Protein AF-A0A5C9A643-F1 (afdb_monomer)

Structure (mmCIF, N/CA/C/O backbone):
data_AF-A0A5C9A643-F1
#
_entry.id   AF-A0A5C9A643-F1
#
loop_
_atom_site.group_PDB
_atom_site.id
_atom_site.type_symbol
_atom_site.label_atom_id
_atom_site.label_alt_id
_atom_site.label_comp_id
_atom_site.label_asym_id
_atom_site.label_entity_id
_atom_site.label_seq_id
_atom_site.pdbx_PDB_ins_code
_atom_site.Cartn_x
_atom_site.Cartn_y
_atom_site.Cartn_z
_atom_site.occupancy
_atom_site.B_iso_or_equiv
_atom_site.auth_seq_id
_atom_site.auth_comp_id
_atom_site.auth_asym_id
_atom_site.auth_atom_id
_atom_site.pdbx_PDB_model_num
ATOM 1 N N . MET A 1 1 ? -52.784 -24.162 -7.752 1.00 39.25 1 MET A N 1
ATOM 2 C CA . MET A 1 1 ? -52.124 -25.215 -6.950 1.00 39.25 1 MET A CA 1
ATOM 3 C C . MET A 1 1 ? -51.637 -24.542 -5.669 1.00 39.25 1 MET A C 1
ATOM 5 O O . MET A 1 1 ? -50.737 -23.727 -5.769 1.00 39.25 1 MET A O 1
ATOM 9 N N . ALA A 1 2 ? -52.500 -24.460 -4.645 1.00 30.19 2 ALA A N 1
ATOM 10 C CA . ALA A 1 2 ? -52.505 -25.302 -3.423 1.00 30.19 2 ALA A CA 1
ATOM 11 C C . ALA A 1 2 ? -51.260 -25.007 -2.537 1.00 30.19 2 ALA A C 1
ATOM 13 O O . ALA A 1 2 ? -50.162 -25.274 -3.002 1.00 30.19 2 ALA A O 1
ATOM 14 N N . VAL A 1 3 ? -51.306 -24.281 -1.396 1.00 26.77 3 VAL A N 1
ATOM 15 C CA . VAL A 1 3 ? -52.025 -24.499 -0.097 1.00 26.77 3 VAL A CA 1
ATOM 16 C C . VAL A 1 3 ? -51.549 -25.846 0.503 1.00 26.77 3 VAL A C 1
ATOM 18 O O . VAL A 1 3 ? -51.630 -26.831 -0.217 1.00 26.77 3 VAL A O 1
ATOM 21 N N . ALA A 1 4 ? -50.994 -26.025 1.717 1.00 31.12 4 ALA A N 1
ATOM 22 C CA . ALA A 1 4 ? -51.200 -25.420 3.043 1.00 31.12 4 ALA A CA 1
ATOM 23 C C . ALA A 1 4 ? -50.194 -25.998 4.100 1.00 31.12 4 ALA A C 1
ATOM 25 O O . ALA A 1 4 ? -49.668 -27.077 3.847 1.00 31.12 4 ALA A O 1
ATOM 26 N N . THR A 1 5 ? -50.042 -25.314 5.261 1.00 31.09 5 THR A N 1
ATOM 27 C CA . THR A 1 5 ? -50.040 -25.809 6.690 1.00 31.09 5 THR A CA 1
ATOM 28 C C . THR A 1 5 ? -49.050 -26.910 7.162 1.00 31.09 5 THR A C 1
ATOM 30 O O . THR A 1 5 ? -48.669 -27.762 6.383 1.00 31.09 5 THR A O 1
ATOM 33 N N . GLU A 1 6 ? -48.568 -27.051 8.412 1.00 29.86 6 GLU A N 1
ATOM 34 C CA . GLU A 1 6 ? -48.949 -26.609 9.775 1.00 29.86 6 GLU A CA 1
ATOM 35 C C . GLU A 1 6 ? -47.812 -26.984 10.787 1.00 29.86 6 GLU A C 1
ATOM 37 O O . GLU A 1 6 ? -47.121 -27.983 10.600 1.00 29.86 6 GLU A O 1
ATOM 42 N N . GLN A 1 7 ? -47.640 -26.212 11.873 1.00 35.16 7 GLN A N 1
ATOM 43 C CA . GLN A 1 7 ? -47.184 -26.655 13.227 1.00 35.16 7 GLN A CA 1
ATOM 44 C C . GLN A 1 7 ? -48.449 -27.072 14.048 1.00 35.16 7 GLN A C 1
ATOM 46 O O . GLN A 1 7 ? -49.513 -26.774 13.502 1.00 35.16 7 GLN A O 1
ATOM 51 N N . PRO A 1 8 ? -48.478 -27.629 15.310 1.00 51.06 8 PRO A N 1
ATOM 52 C CA . PRO A 1 8 ? -47.607 -27.364 16.493 1.00 51.06 8 PRO A CA 1
ATOM 53 C C . PRO A 1 8 ? -47.545 -28.447 17.640 1.00 51.06 8 PRO A C 1
ATOM 55 O O . PRO A 1 8 ? -48.074 -29.546 17.520 1.00 51.06 8 PRO A O 1
ATOM 58 N N . GLY A 1 9 ? -46.938 -28.094 18.797 1.00 29.39 9 GLY A N 1
ATOM 59 C CA . GLY A 1 9 ? -47.110 -28.707 20.149 1.00 29.39 9 GLY A CA 1
ATOM 60 C C . GLY A 1 9 ? -45.826 -28.611 21.013 1.00 29.39 9 GLY A C 1
ATOM 61 O O . GLY A 1 9 ? -44.820 -29.184 20.618 1.00 29.39 9 GLY A O 1
ATOM 62 N N . ALA A 1 10 ? -45.661 -27.769 22.057 1.00 32.34 10 ALA A N 1
ATOM 63 C CA . ALA A 1 10 ? -46.275 -27.697 23.413 1.00 32.34 10 ALA A CA 1
ATOM 64 C C . ALA A 1 10 ? -46.129 -29.025 24.211 1.00 32.34 10 ALA A C 1
ATOM 66 O O . ALA A 1 10 ? -46.436 -30.068 23.661 1.00 32.34 10 ALA A O 1
ATOM 67 N N . ASP A 1 11 ? -45.692 -29.128 25.481 1.00 33.75 11 ASP A N 1
ATOM 68 C CA . ASP A 1 11 ? -45.950 -28.303 26.675 1.00 33.75 11 ASP A CA 1
ATOM 69 C C . ASP A 1 11 ? -45.114 -28.820 27.902 1.00 33.7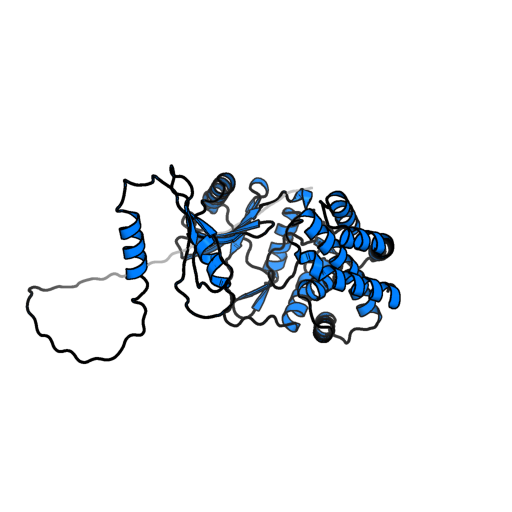5 11 ASP A C 1
ATOM 71 O O . ASP A 1 11 ? -45.037 -30.029 28.096 1.00 33.75 11 ASP A O 1
ATOM 75 N N . ARG A 1 12 ? -44.631 -27.905 28.781 1.00 34.75 12 ARG A N 1
ATOM 76 C CA . ARG A 1 12 ? -44.543 -27.979 30.284 1.00 34.75 12 ARG A CA 1
ATOM 77 C C . ARG A 1 12 ? -43.604 -28.998 31.008 1.00 34.75 12 ARG A C 1
ATOM 79 O O . ARG A 1 12 ? -43.436 -30.111 30.557 1.00 34.75 12 ARG A O 1
ATOM 86 N N . ARG A 1 13 ? -42.997 -28.762 32.201 1.00 32.00 13 ARG A N 1
ATOM 87 C CA . ARG A 1 13 ? -43.341 -27.968 33.419 1.00 32.00 13 ARG A CA 1
ATOM 88 C C . ARG A 1 13 ? -42.168 -27.930 34.456 1.00 32.00 13 ARG A C 1
ATOM 90 O O . ARG A 1 13 ? -41.552 -28.958 34.684 1.00 32.00 13 ARG A O 1
ATOM 97 N N . ARG A 1 14 ? -42.067 -26.794 35.183 1.00 33.16 14 ARG A N 1
ATOM 98 C CA . ARG A 1 14 ? -41.814 -26.557 36.647 1.00 33.16 14 ARG A CA 1
ATOM 99 C C . ARG A 1 14 ? -40.451 -26.850 37.336 1.00 33.16 14 ARG A C 1
ATOM 101 O O . ARG A 1 14 ? -39.999 -27.982 37.386 1.00 33.16 14 ARG A O 1
ATOM 108 N N . GLY A 1 15 ? -39.923 -25.803 38.003 1.00 29.09 15 GLY A N 1
ATOM 109 C CA . GLY A 1 15 ? -38.934 -25.839 39.109 1.00 29.09 15 GLY A CA 1
ATOM 110 C C . GLY A 1 15 ? -39.532 -26.262 40.470 1.00 29.09 15 GLY A C 1
ATOM 111 O O . GLY A 1 15 ? -40.663 -26.761 40.467 1.00 29.09 15 GLY A O 1
ATOM 112 N N . PRO A 1 16 ? -38.832 -26.080 41.621 1.00 45.44 16 PRO A N 1
ATOM 113 C CA . PRO A 1 16 ? -38.562 -24.743 42.203 1.00 45.44 16 PRO A CA 1
ATOM 114 C C . PRO A 1 16 ? -37.201 -24.560 42.957 1.00 45.44 16 PRO A C 1
ATOM 116 O O . PRO A 1 16 ? -36.459 -25.512 43.164 1.00 45.44 16 PRO A O 1
ATOM 119 N N . ALA A 1 17 ? -36.900 -23.313 43.367 1.00 34.22 17 ALA A N 1
ATOM 120 C CA . ALA A 1 17 ? -35.893 -22.879 44.376 1.00 34.22 17 ALA A CA 1
ATOM 121 C C . ALA A 1 17 ? -36.538 -22.846 45.802 1.00 34.22 17 ALA A C 1
ATOM 123 O O . ALA A 1 17 ? -37.698 -23.266 45.868 1.00 34.22 17 ALA A O 1
ATOM 124 N N . PRO A 1 18 ? -35.967 -22.289 46.912 1.00 52.03 18 PRO A N 1
ATOM 125 C CA . PRO A 1 18 ? -34.649 -21.661 47.196 1.00 52.03 18 PRO A CA 1
ATOM 126 C C . PRO A 1 18 ? -34.010 -22.094 48.559 1.00 52.03 18 PRO A C 1
ATOM 128 O O . PRO A 1 18 ? -34.598 -22.897 49.273 1.00 52.03 18 PRO A O 1
ATOM 131 N N . ASP A 1 19 ? -32.867 -21.514 48.975 1.00 30.58 19 ASP A N 1
ATOM 132 C CA . ASP A 1 19 ? -32.563 -21.328 50.414 1.00 30.58 19 ASP A CA 1
ATOM 133 C C . ASP A 1 19 ? -31.652 -20.109 50.694 1.00 30.58 19 ASP A C 1
ATOM 135 O O . ASP A 1 19 ? -30.851 -19.702 49.851 1.00 30.58 19 ASP A O 1
ATOM 139 N N . GLN A 1 20 ? -31.861 -19.504 51.865 1.00 31.81 20 GLN A N 1
ATOM 140 C CA . GLN A 1 20 ? -31.374 -18.217 52.373 1.00 31.81 20 GLN A CA 1
ATOM 141 C C . GLN A 1 20 ? -30.216 -18.367 53.381 1.00 31.81 20 GLN A C 1
ATOM 143 O O . GLN A 1 20 ? -29.960 -19.459 53.877 1.00 31.81 20 GLN A O 1
ATOM 148 N N . SER A 1 21 ? -29.632 -17.215 53.762 1.00 29.25 21 SER A N 1
ATOM 149 C CA . SER A 1 21 ? -28.960 -16.849 55.040 1.00 29.25 21 SER A CA 1
ATOM 150 C C . SER A 1 21 ? -27.503 -16.392 54.872 1.00 29.25 21 SER A C 1
ATOM 152 O O . SER A 1 21 ? -26.804 -16.907 54.012 1.00 29.25 21 SER A O 1
ATOM 154 N N . LEU A 1 22 ? -26.910 -15.482 55.652 1.00 30.67 22 LEU A N 1
ATOM 155 C CA . LEU A 1 22 ? -27.281 -14.344 56.514 1.00 30.67 22 LEU A CA 1
ATOM 156 C C . LEU A 1 22 ? -25.912 -13.691 56.866 1.00 30.67 22 LEU A C 1
ATOM 158 O O . LEU A 1 22 ? -24.937 -14.408 57.086 1.00 30.67 22 LEU A O 1
ATOM 162 N N . ASP A 1 23 ? -25.839 -12.358 56.907 1.00 30.61 23 ASP A N 1
ATOM 163 C CA . ASP A 1 23 ? -24.751 -11.547 57.517 1.00 30.61 23 ASP A CA 1
ATOM 164 C C . ASP A 1 23 ? -24.614 -11.844 59.042 1.00 30.61 23 ASP A C 1
ATOM 166 O O . ASP A 1 23 ? -25.569 -12.419 59.580 1.00 30.61 23 ASP A O 1
ATOM 170 N N . PRO A 1 24 ? -23.549 -11.443 59.803 1.00 40.72 24 PRO A N 1
ATOM 171 C CA . PRO A 1 24 ? -23.002 -10.068 59.819 1.00 40.72 24 PRO A CA 1
ATOM 172 C C . PRO A 1 24 ? -21.506 -9.853 60.207 1.00 40.72 24 PRO A C 1
ATOM 174 O O . PRO A 1 24 ? -20.797 -10.733 60.692 1.00 40.72 24 PRO A O 1
ATOM 177 N N . ALA A 1 25 ? -21.058 -8.595 60.070 1.00 30.59 25 ALA A N 1
ATOM 178 C CA . ALA A 1 25 ? -19.878 -7.996 60.723 1.00 30.59 25 ALA A CA 1
ATOM 179 C C . ALA A 1 25 ? -20.028 -7.889 62.266 1.00 30.59 25 ALA A C 1
ATOM 181 O O . ALA A 1 25 ? -21.132 -8.075 62.786 1.00 30.59 25 ALA A O 1
ATOM 182 N N . PRO A 1 26 ? -18.969 -7.509 63.022 1.00 36.97 26 PRO A N 1
ATOM 183 C CA . PRO A 1 26 ? -18.889 -6.095 63.427 1.00 36.97 26 PRO A CA 1
ATOM 184 C C . PRO A 1 26 ? -17.470 -5.494 63.603 1.00 36.97 26 PRO A C 1
ATOM 186 O O . PRO A 1 26 ? -16.438 -6.147 63.490 1.00 36.97 26 PRO A O 1
ATOM 189 N N . ALA A 1 27 ? -17.502 -4.183 63.861 1.00 27.17 27 ALA A N 1
ATOM 190 C CA . ALA A 1 27 ? -16.456 -3.166 63.967 1.00 27.17 27 ALA A CA 1
ATOM 191 C C . ALA A 1 27 ? -15.481 -3.284 65.164 1.00 27.17 27 ALA A C 1
ATOM 193 O O . ALA A 1 27 ? -15.718 -4.061 66.079 1.00 27.17 27 ALA A O 1
ATOM 194 N N . HIS A 1 28 ? -14.434 -2.438 65.205 1.00 27.73 28 HIS A N 1
ATOM 195 C CA . HIS A 1 28 ? -14.296 -1.325 66.177 1.00 27.73 28 HIS A CA 1
ATOM 196 C C . HIS A 1 28 ? -12.900 -0.651 66.170 1.00 27.73 28 HIS A C 1
ATOM 198 O O . HIS A 1 28 ? -11.884 -1.328 66.224 1.00 27.73 28 HIS A O 1
ATOM 204 N N . HIS A 1 29 ? -12.932 0.696 66.224 1.00 27.61 29 HIS A N 1
ATOM 205 C CA . HIS A 1 29 ? -11.987 1.655 66.850 1.00 27.61 29 HIS A CA 1
ATOM 206 C C . HIS A 1 29 ? -10.521 1.726 66.356 1.00 27.61 29 HIS A C 1
ATOM 208 O O . HIS A 1 29 ? -9.891 0.731 66.058 1.00 27.61 29 HIS A O 1
ATOM 214 N N . GLY A 1 30 ? -9.846 2.875 66.266 1.00 22.67 30 GLY A N 1
ATOM 215 C CA . GLY A 1 30 ? -10.117 4.232 66.733 1.00 22.67 30 GLY A CA 1
ATOM 216 C C . GLY A 1 30 ? -8.798 4.896 67.179 1.00 22.67 30 GLY A C 1
ATOM 217 O O . GLY A 1 30 ? -8.120 4.369 68.045 1.00 22.67 30 GLY A O 1
ATOM 218 N N . TYR A 1 31 ? -8.518 6.082 66.623 1.00 24.30 31 TYR A N 1
ATOM 219 C CA . TYR A 1 31 ? -7.792 7.223 67.216 1.00 24.30 31 TYR A CA 1
ATOM 220 C C . TYR A 1 31 ? -6.243 7.335 67.343 1.00 24.30 31 TYR A C 1
ATOM 222 O O . TYR A 1 31 ? -5.546 6.499 67.896 1.00 24.30 31 TYR A O 1
ATOM 230 N N . PHE A 1 32 ? -5.809 8.549 66.946 1.00 24.34 32 PHE A N 1
ATOM 231 C CA . PHE A 1 32 ? -4.747 9.452 67.450 1.00 24.34 32 PHE A CA 1
ATOM 232 C C . PHE A 1 32 ? -3.234 9.190 67.223 1.00 24.34 32 PHE A C 1
ATOM 234 O O . PHE A 1 32 ? -2.543 8.553 67.998 1.00 24.34 32 PHE A O 1
ATOM 241 N N . SER A 1 33 ? -2.715 9.884 66.199 1.00 23.61 33 SER A N 1
ATOM 242 C CA . SER A 1 33 ? -1.709 10.976 66.206 1.00 23.61 33 SER A CA 1
ATOM 243 C C . SER A 1 33 ? -0.399 10.957 67.035 1.00 23.61 33 SER A C 1
ATOM 245 O O . SER A 1 33 ? -0.419 10.841 68.255 1.00 23.61 33 SER A O 1
ATOM 247 N N . ARG A 1 34 ? 0.635 11.473 66.336 1.00 24.95 34 ARG A N 1
ATOM 248 C CA . ARG A 1 34 ? 1.838 12.253 66.737 1.00 24.95 34 ARG A CA 1
ATOM 249 C C . ARG A 1 34 ? 3.168 11.499 66.907 1.00 24.95 34 ARG A C 1
ATOM 251 O O . ARG A 1 34 ? 3.340 10.725 67.830 1.00 24.95 34 ARG A O 1
ATOM 258 N N . GLY A 1 35 ? 4.162 11.962 66.136 1.00 21.88 35 GLY A N 1
ATOM 259 C CA . GLY A 1 35 ? 5.432 12.416 66.723 1.00 21.88 35 GLY A CA 1
ATOM 260 C C . GLY A 1 35 ? 6.719 11.702 66.298 1.00 21.88 35 GLY A C 1
ATOM 261 O O . GLY A 1 35 ? 7.119 10.748 66.937 1.00 21.88 35 GLY A O 1
ATOM 262 N N . ALA A 1 36 ? 7.373 12.262 65.272 1.00 24.47 36 ALA A N 1
ATOM 263 C CA . ALA A 1 36 ? 8.821 12.407 65.037 1.00 24.47 36 ALA A CA 1
ATOM 264 C C . ALA A 1 36 ? 9.832 11.310 65.462 1.00 24.47 36 ALA A C 1
ATOM 266 O O . ALA A 1 36 ? 10.034 11.031 66.637 1.00 24.47 36 ALA A O 1
ATOM 267 N N . GLY A 1 37 ? 10.643 10.873 64.490 1.00 24.27 37 GLY A N 1
ATOM 268 C CA . GLY A 1 37 ? 11.929 10.208 64.722 1.00 24.27 37 GLY A CA 1
ATOM 269 C C . GLY A 1 37 ? 12.684 9.964 63.414 1.00 24.27 37 GLY A C 1
ATOM 270 O O . GLY A 1 37 ? 12.356 9.055 62.662 1.00 24.27 37 GLY A O 1
ATOM 271 N N . VAL A 1 38 ? 13.670 10.811 63.121 1.00 23.17 38 VAL A N 1
ATOM 272 C CA . VAL A 1 38 ? 14.581 10.708 61.971 1.00 23.17 38 VAL A CA 1
ATOM 273 C C . VAL A 1 38 ? 15.561 9.552 62.187 1.00 23.17 38 VAL A C 1
ATOM 275 O O . VAL A 1 38 ? 16.245 9.526 63.203 1.00 23.17 38 VAL A O 1
ATOM 278 N N . CYS A 1 39 ? 15.727 8.671 61.197 1.00 24.03 39 CYS A N 1
ATOM 279 C CA . CYS A 1 39 ? 17.013 8.019 60.949 1.00 24.03 39 CYS A CA 1
ATOM 280 C C . CYS A 1 39 ? 17.176 7.748 59.449 1.00 24.03 39 CYS A C 1
ATOM 282 O O . CYS A 1 39 ? 16.347 7.096 58.817 1.00 24.03 39 CYS A O 1
ATOM 284 N N . ALA A 1 40 ? 18.227 8.326 58.876 1.00 22.45 40 ALA A N 1
ATOM 285 C CA . ALA A 1 40 ? 18.578 8.247 57.470 1.00 22.45 40 ALA A CA 1
ATOM 286 C C . ALA A 1 40 ? 19.675 7.199 57.266 1.00 22.45 40 ALA A C 1
ATOM 288 O O . ALA A 1 40 ? 20.739 7.338 57.861 1.00 22.45 40 ALA A O 1
ATOM 289 N N . GLN A 1 41 ? 19.476 6.249 56.349 1.00 24.80 41 GLN A N 1
ATOM 290 C CA . GLN A 1 41 ? 20.565 5.618 55.593 1.00 24.80 41 GLN A CA 1
ATOM 291 C C . GLN A 1 41 ? 20.154 5.429 54.120 1.00 24.80 41 GLN A C 1
ATOM 293 O O . GLN A 1 41 ? 19.020 5.079 53.807 1.00 24.80 41 GLN A O 1
ATOM 298 N N . ARG A 1 42 ? 21.092 5.796 53.235 1.00 23.83 42 ARG A N 1
ATOM 299 C CA . ARG A 1 42 ? 21.005 6.005 51.774 1.00 23.83 42 ARG A CA 1
ATOM 300 C C . ARG A 1 42 ? 21.310 4.710 51.004 1.00 23.83 42 ARG A C 1
ATOM 302 O O . ARG A 1 42 ? 22.146 3.945 51.467 1.00 23.83 42 ARG A O 1
ATOM 309 N N . LEU A 1 43 ? 20.720 4.478 49.821 1.00 23.25 43 LEU A N 1
ATOM 310 C CA . LEU A 1 43 ? 21.281 4.697 48.456 1.00 23.25 43 LEU A CA 1
ATOM 311 C C . LEU A 1 43 ? 20.298 4.084 47.407 1.00 23.25 43 LEU A C 1
ATOM 313 O O . LEU A 1 43 ? 19.569 3.172 47.780 1.00 23.25 43 LEU A O 1
ATOM 317 N N . PRO A 1 44 ? 20.349 4.396 46.090 1.00 25.61 44 PRO A N 1
ATOM 318 C CA . PRO A 1 44 ? 20.124 5.672 45.393 1.00 25.61 44 PRO A CA 1
ATOM 319 C C . PRO A 1 44 ? 18.950 5.605 44.360 1.00 25.61 44 PRO A C 1
ATOM 321 O O . PRO A 1 44 ? 18.777 4.582 43.701 1.00 25.61 44 PRO A O 1
ATOM 324 N N . PRO A 1 45 ? 18.187 6.688 44.091 1.00 30.30 45 PRO A N 1
ATOM 325 C CA . PRO A 1 45 ? 17.308 6.753 42.919 1.00 30.30 45 PRO A CA 1
ATOM 326 C C . PRO A 1 45 ? 17.985 7.468 41.733 1.00 30.30 45 PRO A C 1
ATOM 328 O O . PRO A 1 45 ? 18.531 8.566 41.873 1.00 30.30 45 PRO A O 1
ATOM 331 N N . GLY A 1 46 ? 17.929 6.849 40.548 1.00 31.02 46 GLY A N 1
ATOM 332 C CA . GLY A 1 46 ? 18.331 7.446 39.267 1.00 31.02 46 GLY A CA 1
ATOM 333 C C . GLY A 1 46 ? 17.458 8.655 38.871 1.00 31.02 46 GLY A C 1
ATOM 334 O O . GLY A 1 46 ? 16.354 8.833 39.393 1.00 31.02 46 GLY A O 1
ATOM 335 N N . PRO A 1 47 ? 17.934 9.557 37.992 1.00 33.59 47 PRO A N 1
ATOM 336 C CA . PRO A 1 47 ? 17.452 10.933 37.980 1.00 33.59 47 PRO A CA 1
ATOM 337 C C . PRO A 1 47 ? 16.198 11.132 37.111 1.00 33.59 47 PRO A C 1
ATOM 339 O O . PRO A 1 47 ? 16.299 11.439 35.929 1.00 33.59 47 PRO A O 1
ATOM 342 N N . LEU A 1 48 ? 15.012 11.091 37.727 1.00 32.41 48 LEU A N 1
ATOM 343 C CA . LEU A 1 48 ? 13.756 11.619 37.152 1.00 32.41 48 LEU A CA 1
ATOM 344 C C . LEU A 1 48 ? 13.377 13.028 37.661 1.00 32.41 48 LEU A C 1
ATOM 346 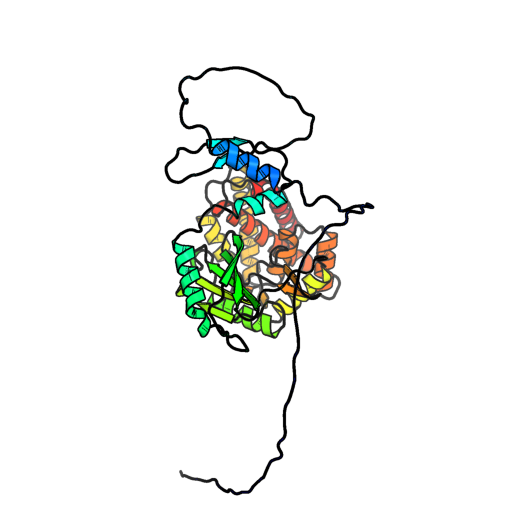O O . LEU A 1 48 ? 12.329 13.564 37.311 1.00 32.41 48 LEU A O 1
ATOM 350 N N . HIS A 1 49 ? 14.242 13.695 38.433 1.00 30.45 49 HIS A N 1
ATOM 351 C CA . HIS A 1 49 ? 13.889 14.953 39.115 1.00 30.45 49 HIS A CA 1
ATOM 352 C C . HIS A 1 49 ? 14.453 16.261 38.526 1.00 30.45 49 HIS A C 1
ATOM 354 O O . HIS A 1 49 ? 14.213 17.326 39.092 1.00 30.45 49 HIS A O 1
ATOM 360 N N . ARG A 1 50 ? 15.131 16.256 37.366 1.00 30.97 50 ARG A N 1
ATOM 361 C CA . ARG A 1 50 ? 15.641 17.510 36.755 1.00 30.97 50 ARG A CA 1
ATOM 362 C C . ARG A 1 50 ? 14.686 18.219 35.779 1.00 30.97 50 ARG A C 1
ATOM 364 O O . ARG A 1 50 ? 14.912 19.389 35.487 1.00 30.97 50 ARG A O 1
ATOM 371 N N . CYS A 1 51 ? 13.587 17.600 35.336 1.00 31.72 51 CYS A N 1
ATOM 372 C CA . CYS A 1 51 ? 12.710 18.204 34.314 1.00 31.72 51 CYS A CA 1
ATOM 373 C C . CYS A 1 51 ? 11.559 19.079 34.844 1.00 31.72 51 CYS A C 1
ATOM 375 O O . CYS A 1 51 ? 11.053 19.909 34.094 1.00 31.72 51 CYS A O 1
ATOM 377 N N . ARG A 1 52 ? 11.167 18.990 36.124 1.00 28.86 52 ARG A N 1
ATOM 378 C CA . ARG A 1 52 ? 10.099 19.860 36.671 1.00 28.86 52 ARG A CA 1
ATOM 379 C C . ARG A 1 52 ? 10.584 21.252 37.100 1.00 28.86 52 ARG A C 1
ATOM 381 O O . ARG A 1 52 ? 9.835 22.216 36.978 1.00 28.86 52 ARG A O 1
ATOM 388 N N . HIS A 1 53 ? 11.842 21.393 37.524 1.00 28.20 53 HIS A N 1
ATOM 389 C CA . HIS A 1 53 ? 12.374 22.691 37.969 1.00 28.20 53 HIS A CA 1
ATOM 390 C C . HIS A 1 53 ? 12.838 23.611 36.827 1.00 28.20 53 HIS A C 1
ATOM 392 O O . HIS A 1 53 ? 12.816 24.829 36.996 1.00 28.20 53 HIS A O 1
ATOM 398 N N . ALA A 1 54 ? 13.204 23.066 35.660 1.00 29.83 54 ALA A N 1
ATOM 399 C CA . ALA A 1 54 ? 13.627 23.870 34.509 1.00 29.83 54 ALA A CA 1
ATOM 400 C C . ALA A 1 54 ? 12.441 24.562 33.809 1.00 29.83 54 ALA A C 1
ATOM 402 O O . ALA A 1 54 ? 12.521 25.749 33.502 1.00 29.83 54 ALA A O 1
ATOM 403 N N . LEU A 1 55 ? 11.312 23.859 33.638 1.00 28.88 55 LEU A N 1
ATOM 404 C CA . LEU A 1 55 ? 10.116 24.408 32.986 1.00 28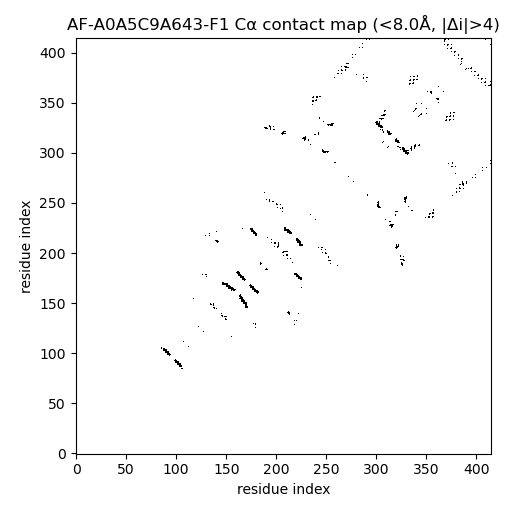.88 55 LEU A CA 1
ATOM 405 C C . LEU A 1 55 ? 9.411 25.460 33.861 1.00 28.88 55 LEU A C 1
ATOM 407 O O . LEU A 1 55 ? 8.971 26.493 33.365 1.00 28.88 55 LEU A O 1
ATOM 411 N N . SER A 1 56 ? 9.371 25.236 35.181 1.00 29.34 56 SER A N 1
ATOM 412 C CA . SER A 1 56 ? 8.805 26.190 36.144 1.00 29.34 56 SER A CA 1
ATOM 413 C C . SER A 1 56 ? 9.618 27.489 36.221 1.00 29.34 56 SER A C 1
ATOM 415 O O . SER A 1 56 ? 9.026 28.565 36.250 1.00 29.34 56 SER A O 1
ATOM 417 N N . ARG A 1 57 ? 10.960 27.427 36.165 1.00 30.42 57 ARG A N 1
ATOM 418 C CA . ARG A 1 57 ? 11.806 28.635 36.112 1.00 30.42 57 ARG A CA 1
ATOM 419 C C . ARG A 1 57 ? 11.694 29.378 34.778 1.00 30.42 57 ARG A C 1
ATOM 421 O O . ARG A 1 57 ? 11.657 30.603 34.797 1.00 30.42 57 ARG A O 1
ATOM 428 N N . LEU A 1 58 ? 11.569 28.667 33.653 1.00 32.47 58 LEU A N 1
ATOM 429 C CA . LEU A 1 58 ? 11.371 29.271 32.328 1.00 32.47 58 LEU A CA 1
ATOM 430 C C . LEU A 1 58 ? 10.043 30.048 32.251 1.00 32.47 58 LEU A C 1
ATOM 432 O O . LEU A 1 58 ? 10.019 31.197 31.819 1.00 32.47 58 LEU A O 1
ATOM 436 N N . LEU A 1 59 ? 8.950 29.455 32.743 1.00 31.91 59 LEU A N 1
ATOM 437 C CA . LEU A 1 59 ? 7.631 30.098 32.779 1.00 31.91 59 LEU A CA 1
ATOM 438 C C . LEU A 1 59 ? 7.561 31.244 33.803 1.00 31.91 59 LEU A C 1
ATOM 440 O O . LEU A 1 59 ? 6.877 32.235 33.556 1.00 31.91 59 LEU A O 1
ATOM 444 N N . HIS A 1 60 ? 8.291 31.148 34.921 1.00 33.25 60 HIS A N 1
ATOM 445 C CA . HIS A 1 60 ? 8.348 32.210 35.931 1.00 33.25 60 HIS A CA 1
ATOM 446 C C . HIS A 1 60 ? 9.160 33.432 35.468 1.00 33.25 60 HIS A C 1
ATOM 448 O O . HIS A 1 60 ? 8.820 34.556 35.832 1.00 33.25 60 HIS A O 1
ATOM 454 N N . HIS A 1 61 ? 10.185 33.237 34.629 1.00 32.38 61 HIS A N 1
ATOM 455 C CA . HIS A 1 61 ? 10.992 34.332 34.078 1.00 32.38 61 HIS A CA 1
ATOM 456 C C . HIS A 1 61 ? 10.292 35.046 32.906 1.00 32.38 61 HIS A C 1
ATOM 458 O O . HIS A 1 61 ? 10.328 36.267 32.825 1.00 32.38 61 HIS A O 1
ATOM 464 N N . LEU A 1 62 ? 9.547 34.311 32.069 1.00 35.75 62 LEU A N 1
ATOM 465 C CA . LEU A 1 62 ? 8.727 34.871 30.978 1.00 35.75 62 LEU A CA 1
ATOM 466 C C . LEU A 1 62 ? 7.456 35.606 31.457 1.00 35.75 62 LEU A C 1
ATOM 468 O O . LEU A 1 62 ? 6.757 36.219 30.653 1.00 35.75 62 LEU A O 1
ATOM 472 N N . GLY A 1 63 ? 7.125 35.514 32.749 1.00 32.28 63 GLY A N 1
ATOM 473 C CA . GLY A 1 63 ? 5.967 36.167 33.366 1.00 32.28 63 GLY A CA 1
ATOM 474 C C . GLY A 1 63 ? 6.282 37.447 34.147 1.00 32.28 63 GLY A C 1
ATOM 475 O O . GLY A 1 63 ? 5.365 38.020 34.728 1.00 32.28 63 GLY A O 1
ATOM 476 N N . ARG A 1 64 ? 7.546 37.892 34.208 1.00 31.31 64 ARG A N 1
ATOM 477 C CA . ARG A 1 64 ? 7.961 39.071 34.988 1.00 31.31 64 ARG A CA 1
ATOM 478 C C . ARG A 1 64 ? 8.878 40.006 34.196 1.00 31.31 64 ARG A C 1
ATOM 480 O O . ARG A 1 64 ? 10.056 40.097 34.508 1.00 31.31 64 ARG A O 1
ATOM 487 N N . HIS A 1 65 ? 8.334 40.679 33.187 1.00 30.20 65 HIS A N 1
ATOM 488 C CA . HIS A 1 65 ? 8.747 42.036 32.797 1.00 30.20 65 HIS A CA 1
ATOM 489 C C . HIS A 1 65 ? 7.805 42.553 31.697 1.00 30.20 65 HIS A C 1
ATOM 491 O O . HIS A 1 65 ? 8.006 42.246 30.522 1.00 30.20 65 HIS A O 1
ATOM 497 N N . PRO A 1 66 ? 6.731 43.280 32.039 1.00 32.59 66 PRO A N 1
ATOM 498 C CA . PRO A 1 66 ? 6.262 44.342 31.169 1.00 32.59 66 PRO A CA 1
ATOM 499 C C . PRO A 1 66 ? 7.238 45.521 31.318 1.00 32.59 66 PRO A C 1
ATOM 501 O O . PRO A 1 66 ? 7.870 45.672 32.359 1.00 32.59 66 PRO A O 1
ATOM 504 N N . ASP A 1 67 ? 7.356 46.335 30.282 1.00 31.61 67 ASP A N 1
ATOM 505 C CA . ASP A 1 67 ? 8.154 47.564 30.221 1.00 31.61 67 ASP A CA 1
ATOM 506 C C . ASP A 1 67 ? 9.626 47.382 29.805 1.00 31.61 67 ASP A C 1
ATOM 508 O O . ASP A 1 67 ? 10.413 46.672 30.431 1.00 31.61 67 ASP A O 1
ATOM 512 N N . HIS A 1 68 ? 9.954 48.102 28.724 1.00 28.38 68 HIS A N 1
ATOM 513 C CA . HIS A 1 68 ? 11.214 48.202 27.973 1.00 28.38 68 HIS A CA 1
ATOM 514 C C . HIS A 1 68 ? 11.400 47.251 26.782 1.00 28.38 68 HIS A C 1
ATOM 516 O O . HIS A 1 68 ? 12.243 46.359 26.776 1.00 28.38 68 HIS A O 1
ATOM 522 N N . LEU A 1 69 ? 10.684 47.555 25.696 1.00 29.91 69 LEU A N 1
ATOM 523 C CA . LEU A 1 69 ? 11.219 47.390 24.345 1.00 29.91 69 LEU A CA 1
ATOM 524 C C . LEU A 1 69 ? 11.257 48.766 23.685 1.00 29.91 69 LEU A C 1
ATOM 526 O O . LEU A 1 69 ? 10.267 49.208 23.113 1.00 29.91 69 LEU A O 1
ATOM 530 N N . ASP A 1 70 ? 12.403 49.429 23.794 1.00 25.83 70 ASP A N 1
ATOM 531 C CA . ASP A 1 70 ? 12.748 50.552 22.933 1.00 25.83 70 ASP A CA 1
ATOM 532 C C . ASP A 1 70 ? 14.258 50.526 22.660 1.00 25.83 70 ASP A C 1
ATOM 534 O O . ASP A 1 70 ? 15.051 50.283 23.571 1.00 25.83 70 ASP A O 1
ATOM 538 N N . GLY A 1 71 ? 14.644 50.758 21.405 1.00 25.50 71 GLY A N 1
ATOM 539 C CA . GLY A 1 71 ? 16.035 50.982 20.989 1.00 25.50 71 GLY A CA 1
ATOM 540 C C . GLY A 1 71 ? 16.839 49.744 20.561 1.00 25.50 71 GLY A C 1
ATOM 541 O O . GLY A 1 71 ? 17.140 48.850 21.346 1.00 25.50 71 GLY A O 1
ATOM 542 N N . GLY A 1 72 ? 17.244 49.723 19.288 1.00 25.94 72 GLY A N 1
ATOM 543 C CA . GLY A 1 72 ? 18.190 48.752 18.736 1.00 25.94 72 GLY A CA 1
ATOM 544 C C . GLY A 1 72 ? 19.666 49.088 18.990 1.00 25.94 72 GLY A C 1
ATOM 545 O O . GLY A 1 72 ? 20.006 50.237 19.235 1.00 25.94 72 GLY A O 1
ATOM 546 N N . ALA A 1 73 ? 20.531 48.074 18.881 1.00 23.75 73 ALA A N 1
ATOM 547 C CA . ALA A 1 73 ? 21.971 48.118 18.548 1.00 23.75 73 ALA A CA 1
ATOM 548 C C . ALA A 1 73 ? 22.507 46.669 18.636 1.00 23.75 73 ALA A C 1
ATOM 550 O O . ALA A 1 73 ? 22.320 45.995 19.641 1.00 23.75 73 ALA A O 1
ATOM 551 N N . GLN A 1 74 ? 22.886 46.031 17.526 1.00 23.53 74 GLN A N 1
ATOM 552 C CA . GLN A 1 74 ? 24.264 45.883 17.026 1.00 23.53 74 GLN A CA 1
ATOM 553 C C . GLN A 1 74 ? 25.299 45.282 18.009 1.00 23.53 74 GLN A C 1
ATOM 555 O O . GLN A 1 74 ? 25.759 45.952 18.920 1.00 23.53 74 GLN A O 1
ATOM 560 N N . GLY A 1 75 ? 25.771 44.065 17.681 1.00 22.33 75 GLY A N 1
ATOM 561 C CA . GLY A 1 75 ? 27.198 43.697 17.748 1.00 22.33 75 GLY A CA 1
ATOM 562 C C . GLY A 1 75 ? 27.716 42.873 18.941 1.00 22.33 75 GLY A C 1
ATOM 563 O O . GLY A 1 75 ? 27.955 43.435 19.993 1.00 22.33 75 GLY A O 1
ATOM 564 N N . ALA A 1 76 ? 28.035 41.590 18.669 1.00 23.67 76 ALA A N 1
ATOM 565 C CA . ALA A 1 76 ? 29.061 40.714 19.292 1.00 23.67 76 ALA A CA 1
ATOM 566 C C . ALA A 1 76 ? 29.030 40.475 20.831 1.00 23.67 76 ALA A C 1
ATOM 568 O O . ALA A 1 76 ? 28.804 41.366 21.621 1.00 23.67 76 ALA A O 1
ATOM 569 N N . GLY A 1 77 ? 29.315 39.299 21.392 1.00 21.06 77 GLY A N 1
ATOM 570 C CA . GLY A 1 77 ? 29.856 38.055 20.871 1.00 21.06 77 GLY A CA 1
ATOM 571 C C . GLY A 1 77 ? 30.032 37.024 22.004 1.00 21.06 77 GLY A C 1
ATOM 572 O O . GLY A 1 77 ? 30.111 37.373 23.175 1.00 21.06 77 GLY A O 1
ATOM 573 N N . LYS A 1 78 ? 30.103 35.755 21.584 1.00 23.14 78 LYS A N 1
ATOM 574 C CA . LYS A 1 78 ? 30.670 34.563 22.242 1.00 23.14 78 LYS A CA 1
ATOM 575 C C . LYS A 1 78 ? 30.217 34.163 23.655 1.00 23.14 78 LYS A C 1
ATOM 577 O O . LYS A 1 78 ? 30.687 34.675 24.660 1.00 23.14 78 LYS A O 1
ATOM 582 N N . LEU A 1 79 ? 29.534 33.018 23.687 1.00 22.28 79 LEU A N 1
ATOM 583 C CA . LEU A 1 79 ? 29.907 31.912 24.570 1.00 22.28 79 LEU A CA 1
ATOM 584 C C . LEU A 1 79 ? 29.991 30.640 23.716 1.00 22.28 79 LEU A C 1
ATOM 586 O O . LEU A 1 79 ? 28.979 30.113 23.256 1.00 22.28 79 LEU A O 1
ATOM 590 N N . ASP A 1 80 ? 31.228 30.220 23.448 1.00 21.81 80 ASP A N 1
ATOM 591 C CA . ASP A 1 80 ? 31.579 28.973 22.770 1.00 21.81 80 ASP A CA 1
ATOM 592 C C . ASP A 1 80 ? 31.417 27.791 23.738 1.00 21.81 80 ASP A C 1
ATOM 594 O O . ASP A 1 80 ? 31.995 27.785 24.824 1.00 21.81 80 ASP A O 1
ATOM 598 N N . LEU A 1 81 ? 30.677 26.761 23.318 1.00 22.95 81 LEU A N 1
ATOM 599 C CA . LEU A 1 81 ? 30.725 25.415 23.895 1.00 22.95 81 LEU A CA 1
ATOM 600 C C . LEU A 1 81 ? 30.561 24.384 22.766 1.00 22.95 81 LEU A C 1
ATOM 602 O O . LEU A 1 81 ? 29.461 24.001 22.385 1.00 22.95 81 LEU A O 1
ATOM 606 N N . LEU A 1 82 ? 31.723 24.028 22.214 1.00 21.80 82 LEU A N 1
ATOM 607 C CA . LEU A 1 82 ? 32.139 22.760 21.605 1.00 21.80 82 LEU A CA 1
ATOM 608 C C . LEU A 1 82 ? 31.148 21.995 20.696 1.00 21.80 82 LEU A C 1
ATOM 610 O O . LEU A 1 82 ? 30.206 21.347 21.139 1.00 21.80 82 LEU A O 1
ATOM 614 N N . ALA A 1 83 ? 31.502 22.033 19.407 1.00 20.95 83 ALA A N 1
ATOM 615 C CA . ALA A 1 83 ? 31.466 20.995 18.370 1.00 20.95 83 ALA A CA 1
ATOM 616 C C . ALA A 1 83 ? 30.336 19.944 18.346 1.00 20.95 83 ALA A C 1
ATOM 618 O O . ALA A 1 83 ? 30.198 19.077 19.205 1.00 20.95 83 ALA A O 1
ATOM 619 N N . GLY A 1 84 ? 29.641 19.939 17.207 1.00 23.75 84 GLY A N 1
ATOM 620 C CA . GLY A 1 84 ? 28.800 18.854 16.714 1.00 23.75 84 GLY A CA 1
ATOM 621 C C . GLY A 1 84 ? 27.638 19.451 15.936 1.00 23.75 84 GLY A C 1
ATOM 622 O O . GLY A 1 84 ? 26.758 20.041 16.552 1.00 23.75 84 GLY A O 1
ATOM 623 N N . HIS A 1 85 ? 27.662 19.367 14.603 1.00 27.89 85 HIS A N 1
ATOM 624 C CA . HIS A 1 85 ? 26.669 19.961 13.698 1.00 27.89 85 HIS A CA 1
ATOM 625 C C . HIS A 1 85 ? 25.225 19.794 14.209 1.00 27.89 85 HIS A C 1
ATOM 627 O O . HIS A 1 85 ? 24.642 18.715 14.155 1.00 27.89 85 HIS A O 1
ATOM 633 N N . ARG A 1 86 ? 24.640 20.891 14.698 1.00 32.19 86 ARG A N 1
ATOM 634 C CA . ARG A 1 86 ? 23.256 20.988 15.175 1.00 32.19 86 ARG A CA 1
ATOM 635 C C . ARG A 1 86 ? 22.572 22.073 14.354 1.00 32.19 86 ARG A C 1
ATOM 637 O O . ARG A 1 86 ? 22.999 23.226 14.379 1.00 32.19 86 ARG A O 1
ATOM 644 N N . ARG A 1 87 ? 21.542 21.700 13.588 1.00 34.06 87 ARG A N 1
ATOM 645 C CA . ARG A 1 87 ? 20.724 22.657 12.827 1.00 34.06 87 ARG A CA 1
ATOM 646 C C . ARG A 1 87 ? 20.077 23.642 13.809 1.00 34.06 87 ARG A C 1
ATOM 648 O O . ARG A 1 87 ? 19.475 23.219 14.793 1.00 34.06 87 ARG A O 1
ATOM 655 N N . ARG A 1 88 ? 20.212 24.947 13.549 1.00 32.81 88 ARG A N 1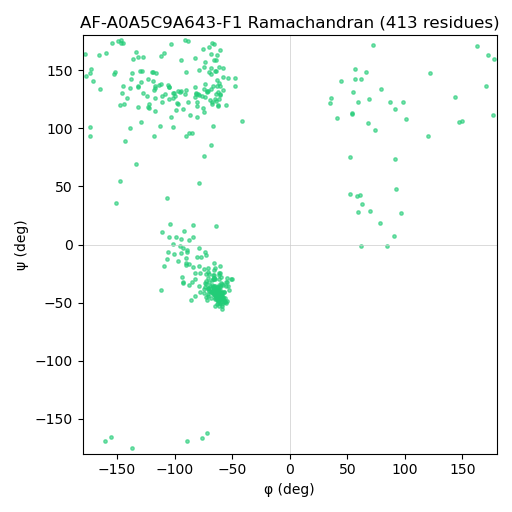
ATOM 656 C CA . ARG A 1 88 ? 19.431 25.986 14.234 1.00 32.81 88 ARG A CA 1
ATOM 657 C C . ARG A 1 88 ? 17.975 25.842 13.803 1.00 32.81 88 ARG A C 1
ATOM 659 O O . ARG A 1 88 ? 17.694 25.922 12.612 1.00 32.81 88 ARG A O 1
ATOM 666 N N . LEU A 1 89 ? 17.072 25.651 14.758 1.00 35.78 89 LEU A N 1
ATOM 667 C CA . LEU A 1 89 ? 15.636 25.765 14.532 1.00 35.78 89 LEU A CA 1
ATOM 668 C C . LEU A 1 89 ? 15.125 27.001 15.262 1.00 35.78 89 LEU A C 1
ATOM 670 O O . LEU A 1 89 ? 15.388 27.216 16.446 1.00 35.78 89 LEU A O 1
ATOM 674 N N . HIS A 1 90 ? 14.420 27.814 14.496 1.00 38.09 90 HIS A N 1
ATOM 675 C CA . HIS A 1 90 ? 13.751 29.026 14.912 1.00 38.09 90 HIS A CA 1
ATOM 676 C C . HIS A 1 90 ? 12.263 28.683 15.022 1.00 38.09 90 HIS A C 1
ATOM 678 O O . HIS A 1 90 ? 11.631 28.407 14.007 1.00 38.09 90 HIS A O 1
ATOM 684 N N . LEU A 1 91 ? 11.722 28.625 16.241 1.00 34.09 91 LEU A N 1
ATOM 685 C CA . LEU A 1 91 ? 10.313 28.286 16.466 1.00 34.09 91 LEU A CA 1
ATOM 686 C C . LEU A 1 91 ? 9.508 29.562 16.748 1.00 34.09 91 LEU A C 1
ATOM 688 O O . LEU A 1 91 ? 9.886 30.311 17.656 1.00 34.09 91 LEU A O 1
ATOM 692 N N . PRO A 1 92 ? 8.415 29.821 16.008 1.00 35.84 92 PRO A N 1
ATOM 693 C CA . PRO A 1 92 ? 7.481 30.877 16.355 1.00 35.84 92 PRO A CA 1
ATOM 694 C C . PRO A 1 92 ? 6.628 30.414 17.538 1.00 35.84 92 PRO A C 1
ATOM 696 O O . PRO A 1 92 ? 5.888 29.437 17.447 1.00 35.84 92 PRO A O 1
ATOM 699 N N . LEU A 1 93 ? 6.727 31.113 18.665 1.00 37.03 93 LEU A N 1
ATOM 700 C CA . LEU A 1 93 ? 5.818 30.913 19.790 1.00 37.03 93 LEU A CA 1
ATOM 701 C C . LEU A 1 93 ? 4.662 31.899 19.653 1.00 37.03 93 LEU A C 1
ATOM 703 O O . LEU A 1 93 ? 4.872 33.111 19.699 1.00 37.03 93 LEU A O 1
ATOM 707 N N . TYR A 1 94 ? 3.446 31.381 19.479 1.00 34.69 94 TYR A N 1
ATOM 708 C CA . TYR A 1 94 ? 2.251 32.210 19.377 1.00 34.69 94 TYR A CA 1
ATOM 709 C C . TYR A 1 94 ? 1.534 32.274 20.728 1.00 34.69 94 TYR A C 1
ATOM 711 O O . TYR A 1 94 ? 1.123 31.252 21.280 1.00 34.69 94 TYR A O 1
ATOM 719 N N . ARG A 1 95 ? 1.363 33.486 21.261 1.00 34.28 95 ARG A N 1
ATOM 720 C CA . ARG A 1 95 ? 0.367 33.782 22.298 1.00 34.28 95 ARG A CA 1
ATOM 721 C C . ARG A 1 95 ? -0.777 34.552 21.637 1.00 34.28 95 ARG A C 1
ATOM 723 O O . ARG A 1 95 ? -0.488 35.455 20.853 1.00 34.28 95 ARG A O 1
ATOM 730 N N . PRO A 1 96 ? -2.050 34.250 21.945 1.00 31.28 96 PRO A N 1
ATOM 731 C CA . PRO A 1 96 ? -3.164 35.033 21.423 1.00 31.28 96 PRO A CA 1
ATOM 732 C C . PRO A 1 96 ? -2.972 36.517 21.775 1.00 31.28 96 PRO A C 1
ATOM 734 O O . PRO A 1 96 ? -2.858 36.855 22.952 1.00 31.28 96 PRO A O 1
ATOM 737 N N . GLY A 1 97 ? -2.895 37.380 20.758 1.00 40.75 97 GLY A N 1
ATOM 738 C CA . GLY A 1 97 ? -2.782 38.835 20.916 1.00 40.75 97 GLY A CA 1
ATOM 739 C C . GLY A 1 97 ? -1.367 39.429 20.989 1.00 40.75 97 GLY A C 1
ATOM 740 O O . GLY A 1 97 ? -1.261 40.626 21.233 1.00 40.75 97 GLY A O 1
ATOM 741 N N . ALA A 1 98 ? -0.289 38.664 20.767 1.00 36.66 98 ALA A N 1
ATOM 742 C CA . ALA A 1 98 ? 1.077 39.208 20.739 1.00 36.66 98 ALA A CA 1
ATOM 743 C C . ALA A 1 98 ? 1.879 38.779 19.496 1.00 36.66 98 ALA A C 1
ATOM 745 O O . ALA A 1 98 ? 1.676 37.694 18.950 1.00 36.66 98 ALA A O 1
ATOM 746 N N . VAL A 1 99 ? 2.799 39.651 19.064 1.00 32.91 99 VAL A N 1
ATOM 747 C CA . VAL A 1 99 ? 3.691 39.464 17.903 1.00 32.91 99 VAL A CA 1
ATOM 748 C C . VAL A 1 99 ? 4.600 38.241 18.123 1.00 32.91 99 VAL A C 1
ATOM 750 O O . VAL A 1 99 ? 5.094 38.057 19.239 1.00 32.91 99 VAL A O 1
ATOM 753 N N . PRO A 1 100 ? 4.842 37.397 17.099 1.00 37.31 100 PRO A N 1
ATOM 754 C CA . PRO A 1 100 ? 5.653 36.194 17.252 1.00 37.31 100 PRO A CA 1
ATOM 755 C C . PRO A 1 100 ? 7.084 36.518 17.695 1.00 37.31 100 PRO A C 1
ATOM 757 O O . PRO A 1 100 ? 7.781 37.309 17.061 1.00 37.31 100 PRO A O 1
ATOM 760 N N . VAL A 1 101 ? 7.539 35.857 18.762 1.00 32.94 101 VAL A N 1
ATOM 761 C CA . VAL A 1 101 ? 8.938 35.902 19.210 1.00 32.94 101 VAL A CA 1
ATOM 762 C C . VAL A 1 101 ? 9.643 34.627 18.754 1.00 32.94 101 VAL A C 1
ATOM 764 O O . VAL A 1 101 ? 9.155 33.516 18.969 1.00 32.94 101 VAL A O 1
ATOM 767 N N . LEU A 1 102 ? 10.804 34.798 18.124 1.00 34.78 102 LEU A N 1
ATOM 768 C CA . LEU A 1 102 ? 11.685 33.722 17.676 1.00 34.78 102 LEU A CA 1
ATOM 769 C C . LEU A 1 102 ? 12.629 33.314 18.811 1.00 34.78 102 LEU A C 1
ATOM 771 O O . LEU A 1 102 ? 13.535 34.066 19.163 1.00 34.78 102 LEU A O 1
ATOM 775 N N . ALA A 1 103 ? 12.459 32.109 19.355 1.00 36.59 103 ALA A N 1
ATOM 776 C CA . ALA A 1 103 ? 13.398 31.536 20.322 1.00 36.59 103 ALA A CA 1
ATOM 777 C C . ALA A 1 103 ? 14.255 30.441 19.666 1.00 36.59 103 ALA A C 1
ATOM 779 O O . ALA A 1 103 ? 13.745 29.597 18.926 1.00 36.59 103 ALA A O 1
ATOM 780 N N . ALA A 1 104 ? 15.565 30.449 19.936 1.00 34.34 104 ALA A N 1
ATOM 781 C CA . ALA A 1 104 ? 16.482 29.405 19.484 1.00 34.34 104 ALA A CA 1
ATOM 782 C C . ALA A 1 104 ? 16.544 28.273 20.519 1.00 34.34 104 ALA A C 1
ATOM 784 O O . ALA A 1 104 ? 16.895 28.503 21.677 1.00 34.34 104 ALA A O 1
ATOM 785 N N . VAL A 1 105 ? 16.230 27.046 20.097 1.00 35.47 105 VAL A N 1
ATOM 786 C CA . VAL A 1 105 ? 16.296 25.846 20.946 1.00 35.47 105 VAL A CA 1
ATOM 787 C C . VAL A 1 105 ? 17.470 24.977 20.498 1.00 35.47 105 VAL A C 1
ATOM 789 O O . VAL A 1 105 ? 17.603 24.668 19.316 1.00 35.47 105 VAL A O 1
ATOM 792 N N . TYR A 1 106 ? 18.323 24.563 21.440 1.00 32.06 106 TYR A N 1
ATOM 793 C CA . TYR A 1 106 ? 19.492 23.722 21.168 1.00 32.06 106 TYR A CA 1
ATOM 794 C C . TYR A 1 106 ? 19.348 22.331 21.805 1.00 32.06 106 TYR A C 1
ATOM 796 O O . TYR A 1 106 ? 18.998 22.218 22.976 1.00 32.06 106 TYR A O 1
ATOM 804 N N . GLY A 1 107 ? 19.715 21.278 21.061 1.00 33.25 107 GLY A N 1
ATOM 805 C CA . GLY A 1 107 ? 20.075 19.973 21.641 1.00 33.25 107 GLY A CA 1
ATOM 806 C C . GLY A 1 107 ? 18.998 18.882 21.703 1.00 33.25 107 GLY A C 1
ATOM 807 O O . GLY A 1 107 ? 19.104 18.008 22.559 1.00 33.25 107 GLY A O 1
ATOM 808 N N . LEU A 1 108 ? 17.997 18.877 20.817 1.00 33.00 108 LEU A N 1
ATOM 809 C CA . LEU A 1 108 ? 17.020 17.780 20.737 1.00 33.00 108 LEU A CA 1
ATOM 810 C C . LEU A 1 108 ? 17.394 16.759 19.638 1.00 33.00 108 LEU A C 1
ATOM 812 O O . LEU A 1 108 ? 17.689 17.170 18.516 1.00 33.00 108 LEU A O 1
ATOM 816 N N . PRO A 1 109 ? 17.379 15.439 19.919 1.00 31.83 109 PRO A N 1
ATOM 817 C CA . PRO A 1 109 ? 17.490 14.402 18.890 1.00 31.83 109 PRO A CA 1
ATOM 818 C C . PRO A 1 109 ? 16.304 14.452 17.912 1.00 31.83 109 PRO A C 1
ATOM 820 O O . PRO A 1 109 ? 15.168 14.658 18.341 1.00 31.83 109 PRO A O 1
ATOM 823 N N . GLY A 1 110 ? 16.549 14.215 16.616 1.00 34.38 110 GLY A N 1
ATOM 824 C CA . GLY A 1 110 ? 15.574 14.406 15.525 1.00 34.38 110 GLY A CA 1
ATOM 825 C C . GLY A 1 110 ? 14.226 13.684 15.683 1.00 34.38 110 GLY A C 1
ATOM 826 O O . GLY A 1 110 ? 13.205 14.215 15.265 1.00 34.38 110 GLY A O 1
ATOM 827 N N . HIS A 1 111 ? 14.180 12.550 16.387 1.00 39.88 111 HIS A N 1
ATOM 828 C CA . HIS A 1 111 ? 12.945 11.802 16.665 1.00 39.88 111 HIS A CA 1
ATOM 829 C C . HIS A 1 111 ? 12.071 12.417 17.782 1.00 39.88 111 HIS A C 1
ATOM 831 O O . HIS A 1 111 ? 10.931 12.007 17.978 1.00 39.88 111 HIS A O 1
ATOM 837 N N . ARG A 1 112 ? 12.573 13.408 18.536 1.00 34.91 112 ARG A N 1
ATOM 838 C CA . ARG A 1 112 ? 11.808 14.114 19.587 1.00 34.91 112 ARG A CA 1
ATOM 839 C C . ARG A 1 112 ? 11.271 15.478 19.151 1.00 34.91 112 ARG A C 1
ATOM 841 O O . ARG A 1 112 ? 10.454 16.043 19.873 1.00 34.91 112 ARG A O 1
ATOM 848 N N . CYS A 1 113 ? 11.663 15.982 17.976 1.00 32.16 113 CYS A N 1
ATOM 849 C CA . CYS A 1 113 ? 11.076 17.198 17.400 1.00 32.16 113 CYS A CA 1
ATOM 850 C C . CYS A 1 113 ? 9.610 16.984 16.981 1.00 32.16 113 CYS A C 1
ATOM 852 O O . CYS A 1 113 ? 8.790 17.871 17.202 1.00 32.16 113 CYS A O 1
ATOM 854 N N . GLY A 1 114 ? 9.251 15.789 16.493 1.00 29.77 114 GLY A N 1
ATOM 855 C CA . GLY A 1 114 ? 7.863 15.452 16.139 1.00 29.77 114 GLY A CA 1
ATOM 856 C C . GLY A 1 114 ? 6.907 15.430 17.340 1.00 29.77 114 GLY A C 1
ATOM 857 O O . GLY A 1 114 ? 5.779 15.898 17.242 1.00 29.77 114 GLY A O 1
ATOM 858 N N . ARG A 1 115 ? 7.375 14.989 18.518 1.00 35.19 115 ARG A N 1
ATOM 859 C CA . ARG A 1 115 ? 6.550 14.933 19.742 1.00 35.19 115 ARG A CA 1
ATOM 860 C C . ARG A 1 115 ? 6.283 16.295 20.390 1.00 35.19 115 ARG A C 1
ATOM 862 O O . ARG A 1 115 ? 5.332 16.408 21.154 1.00 35.19 115 ARG A O 1
ATOM 869 N N . ILE A 1 116 ? 7.106 17.310 20.117 1.00 29.95 116 ILE A N 1
ATOM 870 C CA . ILE A 1 116 ? 6.922 18.663 20.673 1.00 29.95 116 ILE A CA 1
ATOM 871 C C . ILE A 1 116 ? 6.118 19.554 19.714 1.00 29.95 116 ILE A C 1
ATOM 873 O O . ILE A 1 116 ? 5.381 20.409 20.183 1.00 29.95 116 ILE A O 1
ATOM 877 N N . LEU A 1 117 ? 6.167 19.305 18.400 1.00 28.88 117 LEU A N 1
ATOM 878 C CA . LEU A 1 117 ? 5.263 19.941 17.428 1.00 28.88 117 LEU A CA 1
ATOM 879 C C . LEU A 1 117 ? 3.812 19.432 17.528 1.00 28.88 117 LEU A C 1
ATOM 881 O O . LEU A 1 117 ? 2.890 20.164 17.191 1.00 28.88 117 LEU A O 1
ATOM 885 N N . ALA A 1 118 ? 3.599 18.222 18.058 1.00 34.38 118 ALA A N 1
ATOM 886 C CA . ALA A 1 118 ? 2.266 17.659 18.306 1.00 34.38 118 ALA A CA 1
ATOM 887 C C . ALA A 1 118 ? 1.527 18.285 19.509 1.00 34.38 118 ALA A C 1
ATOM 889 O O . ALA A 1 118 ? 0.356 17.995 19.743 1.00 34.38 118 ALA A O 1
ATOM 890 N N . VAL A 1 119 ? 2.185 19.155 20.282 1.00 40.28 119 VAL A N 1
ATOM 891 C CA . VAL A 1 119 ? 1.540 19.927 21.346 1.00 40.28 119 VAL A CA 1
ATOM 892 C C . VAL A 1 119 ? 1.663 21.398 20.963 1.00 40.28 119 VAL A C 1
ATOM 894 O O . VAL A 1 119 ? 2.759 21.943 20.948 1.00 40.28 119 VAL A O 1
ATOM 897 N N . VAL A 1 120 ? 0.524 22.044 20.705 1.00 35.22 120 VAL A N 1
ATOM 898 C CA . VAL A 1 120 ? 0.363 23.471 20.345 1.00 35.22 120 VAL A CA 1
ATOM 899 C C . VAL A 1 120 ? 0.350 23.797 18.838 1.00 35.22 120 VAL A C 1
ATOM 901 O O . VAL A 1 120 ? 0.892 24.803 18.394 1.00 35.22 120 VAL A O 1
ATOM 904 N N . THR A 1 121 ? -0.430 23.044 18.065 1.00 39.78 121 THR A N 1
ATOM 905 C CA . THR A 1 121 ? -1.253 23.652 17.001 1.00 39.78 121 THR A CA 1
ATOM 906 C C . THR A 1 121 ? -2.669 23.088 17.123 1.00 39.78 121 THR A C 1
ATOM 908 O O . THR A 1 121 ? -2.820 21.869 17.063 1.00 39.78 121 THR A O 1
ATOM 911 N N . PRO A 1 122 ? -3.715 23.902 17.369 1.00 56.03 122 PRO A N 1
ATOM 912 C CA . PRO A 1 122 ? -5.080 23.390 17.356 1.00 56.03 122 PRO A CA 1
ATOM 913 C C . PRO A 1 122 ? -5.395 22.865 15.950 1.00 56.03 122 PRO A C 1
ATOM 915 O O . PRO A 1 122 ? -5.135 23.551 14.962 1.00 56.03 122 PRO A O 1
ATOM 918 N N . LEU A 1 123 ? -5.937 21.646 15.871 1.00 61.19 123 LEU A N 1
ATOM 919 C CA . LEU A 1 123 ? -6.386 21.018 14.624 1.00 61.19 123 LEU A CA 1
ATOM 920 C C . LEU A 1 123 ? -7.248 21.995 13.800 1.00 61.19 123 LEU A C 1
ATOM 922 O O . LEU A 1 123 ? -8.042 22.723 14.405 1.00 61.19 123 LEU A O 1
ATOM 926 N N . PRO A 1 124 ? -7.164 21.999 12.455 1.00 72.38 124 PRO A N 1
ATOM 927 C CA . PRO A 1 124 ? -8.093 22.746 11.612 1.00 72.38 124 PRO A CA 1
ATOM 928 C C . PRO A 1 124 ? -9.552 22.507 12.030 1.00 72.38 124 PRO A C 1
ATOM 930 O O . PRO A 1 124 ? -9.944 21.380 12.346 1.00 72.38 124 PRO A O 1
ATOM 933 N N . ARG A 1 125 ? -10.358 23.575 12.082 1.00 77.12 125 ARG A N 1
ATOM 934 C CA . ARG A 1 125 ? -11.725 23.532 12.636 1.00 77.12 125 ARG A CA 1
ATOM 935 C C . ARG A 1 125 ? -12.618 22.519 11.915 1.00 77.12 125 ARG A C 1
ATOM 937 O O . ARG A 1 125 ? -13.449 21.884 12.556 1.00 77.12 125 ARG A O 1
ATOM 944 N N . ASP A 1 126 ? -12.436 22.343 10.611 1.00 81.81 126 ASP A N 1
ATOM 945 C CA . ASP A 1 126 ? -13.151 21.344 9.813 1.00 81.81 126 ASP A CA 1
ATOM 946 C C . ASP A 1 126 ? -12.850 19.911 10.286 1.00 81.81 126 ASP A C 1
ATOM 948 O O . ASP A 1 126 ? -13.766 19.101 10.415 1.00 81.81 126 ASP A O 1
ATOM 952 N N . ARG A 1 127 ? -11.585 19.605 10.608 1.00 82.00 127 ARG A N 1
ATOM 953 C CA . ARG A 1 127 ? -11.171 18.286 11.103 1.00 82.00 127 ARG A CA 1
ATOM 954 C C . ARG A 1 127 ? -11.719 18.021 12.495 1.00 82.00 127 ARG A C 1
ATOM 956 O O . ARG A 1 127 ? -12.185 16.919 12.754 1.00 82.00 127 ARG A O 1
ATOM 963 N N . GLN A 1 128 ? -11.722 19.032 13.366 1.00 82.81 128 GLN A N 1
ATOM 964 C CA . GLN A 1 128 ? -12.328 18.919 14.697 1.00 82.81 128 GLN A CA 1
ATOM 965 C C . GLN A 1 128 ? -13.826 18.605 14.609 1.00 82.81 128 GLN A C 1
ATOM 967 O O . GLN A 1 128 ? -14.309 17.726 15.317 1.00 82.81 128 GLN A O 1
ATOM 972 N N . LEU A 1 129 ? -14.551 19.296 13.722 1.00 87.88 129 LEU A N 1
ATOM 973 C CA . LEU A 1 129 ? -15.984 19.075 13.520 1.00 87.88 129 LEU A CA 1
ATOM 974 C C . LEU A 1 129 ? -16.268 17.680 12.959 1.00 87.88 129 LEU A C 1
ATOM 976 O O . LEU A 1 129 ? -17.123 16.983 13.501 1.00 87.88 129 LEU A O 1
ATOM 980 N N . ARG A 1 130 ? -15.523 17.246 11.934 1.00 91.38 130 ARG A N 1
ATOM 981 C CA . ARG A 1 130 ? -15.653 15.893 11.373 1.00 91.38 130 ARG A CA 1
ATOM 982 C C . ARG A 1 130 ? -15.336 14.818 12.410 1.00 91.38 130 ARG A C 1
ATOM 984 O O . ARG A 1 130 ? -16.109 13.880 12.560 1.00 91.38 130 ARG A O 1
ATOM 991 N N . LEU A 1 131 ? -14.258 14.978 13.181 1.00 91.69 131 LEU A N 1
ATOM 992 C CA . LEU A 1 131 ? -13.903 14.044 14.251 1.00 91.69 131 LEU A CA 1
ATOM 993 C C . LEU A 1 131 ? -15.012 13.952 15.307 1.00 91.69 131 LEU A C 1
ATOM 995 O O . LEU A 1 131 ? -15.417 12.850 15.662 1.00 91.69 131 LEU A O 1
ATOM 999 N N . ALA A 1 132 ? -15.554 15.088 15.753 1.00 92.31 132 ALA A N 1
ATOM 1000 C CA . ALA A 1 132 ? -16.669 15.115 16.697 1.00 92.31 132 ALA A CA 1
ATOM 1001 C C . ALA A 1 132 ? -17.936 14.449 16.128 1.00 92.31 132 ALA A C 1
ATOM 1003 O O . ALA A 1 132 ? -18.631 13.741 16.849 1.00 92.31 132 ALA A O 1
ATOM 1004 N N . GLN A 1 133 ? -18.228 14.622 14.835 1.00 94.69 133 GLN A N 1
ATOM 1005 C CA . GLN A 1 133 ? -19.351 13.943 14.177 1.00 94.69 133 GLN A CA 1
ATOM 1006 C C . GLN A 1 133 ? -19.159 12.423 14.127 1.00 94.69 133 GLN A C 1
ATOM 1008 O O . GLN A 1 133 ? -20.104 11.686 14.399 1.00 94.69 133 GLN A O 1
ATOM 1013 N N . VAL A 1 134 ? -17.948 11.951 13.818 1.00 95.94 134 VAL A N 1
ATOM 1014 C CA . VAL A 1 134 ? -17.627 10.515 13.793 1.00 95.94 134 VAL A CA 1
ATOM 1015 C C . VAL A 1 134 ? -17.727 9.901 15.186 1.00 95.94 134 VAL A C 1
ATOM 1017 O O . VAL A 1 134 ? -18.317 8.831 15.337 1.00 95.94 134 VAL A O 1
ATOM 1020 N N . LEU A 1 135 ? -17.204 10.588 16.206 1.00 95.81 135 LEU A N 1
ATOM 1021 C CA . LEU A 1 135 ? -17.319 10.155 17.597 1.00 95.81 135 LEU A CA 1
ATOM 1022 C C . LEU A 1 135 ? -18.774 10.154 18.058 1.00 95.81 135 LEU A C 1
ATOM 1024 O O . LEU A 1 135 ? -19.226 9.141 18.572 1.00 95.81 135 LEU A O 1
ATOM 1028 N N . GLY A 1 136 ? -19.556 11.194 17.761 1.00 95.62 136 GLY A N 1
ATOM 1029 C CA . GLY A 1 136 ? -20.988 11.241 18.077 1.00 95.62 136 GLY A CA 1
ATOM 1030 C C . GLY A 1 136 ? -21.818 10.126 17.418 1.00 95.62 136 GLY A C 1
ATOM 1031 O O . GLY A 1 136 ? -22.915 9.811 17.882 1.00 95.62 136 GLY A O 1
ATOM 1032 N N . GLN A 1 137 ? -21.287 9.484 16.372 1.00 96.25 137 GLN A N 1
ATOM 1033 C CA . GLN A 1 137 ? -21.880 8.335 15.681 1.00 96.25 137 GLN A CA 1
ATOM 1034 C C . GLN A 1 137 ? -21.417 6.978 16.241 1.00 96.25 137 GLN A C 1
ATOM 1036 O O . GLN A 1 137 ? -21.717 5.946 15.644 1.00 96.25 137 GLN A O 1
ATOM 1041 N N . TRP A 1 138 ? -20.746 6.939 17.400 1.00 95.69 138 TRP A N 1
ATOM 1042 C CA . TRP A 1 138 ? -20.203 5.720 18.023 1.00 95.69 138 TRP A CA 1
ATOM 1043 C C . TRP A 1 138 ? -21.200 4.562 18.162 1.00 95.69 138 TRP A C 1
ATOM 1045 O O . TRP A 1 138 ? -20.812 3.399 18.109 1.00 95.69 138 TRP A O 1
ATOM 1055 N N . ARG A 1 139 ? -22.500 4.853 18.305 1.00 96.12 139 ARG A N 1
ATOM 1056 C CA . ARG A 1 139 ? -23.561 3.829 18.385 1.00 96.12 139 ARG A CA 1
ATOM 1057 C C . ARG A 1 139 ? -23.721 3.018 17.097 1.00 96.12 139 ARG A C 1
ATOM 1059 O O . ARG A 1 139 ? -24.294 1.936 17.137 1.00 96.12 139 ARG A O 1
ATOM 1066 N N . HIS A 1 140 ? -23.236 3.539 15.972 1.00 96.06 140 HIS A N 1
ATOM 1067 C CA . HIS A 1 140 ? -23.216 2.854 14.681 1.00 96.06 140 HIS A CA 1
ATOM 1068 C C . HIS A 1 140 ? -21.941 2.035 14.465 1.00 96.06 140 HIS A C 1
ATOM 1070 O O . HIS A 1 140 ? -21.821 1.355 13.447 1.00 96.06 140 HIS A O 1
ATOM 1076 N N . TRP A 1 141 ? -20.975 2.097 15.385 1.00 96.19 141 TRP A N 1
ATOM 1077 C CA . TRP A 1 141 ? -19.750 1.322 15.262 1.00 96.19 141 TRP A CA 1
ATOM 1078 C C . TRP A 1 141 ? -20.050 -0.145 15.565 1.00 96.19 141 TRP A C 1
ATOM 1080 O O . TRP A 1 141 ? -20.608 -0.488 16.610 1.00 96.19 141 TRP A O 1
ATOM 1090 N N . SER A 1 142 ? -19.665 -1.015 14.636 1.00 94.12 142 SER A N 1
ATOM 1091 C CA . SER A 1 142 ? -19.820 -2.466 14.719 1.00 94.12 142 SER A CA 1
ATOM 1092 C C . SER A 1 142 ? -18.799 -3.048 15.697 1.00 94.12 142 SER A C 1
ATOM 1094 O O . SER A 1 142 ? -17.781 -3.617 15.306 1.00 94.12 142 SER A O 1
ATOM 1096 N N . CYS A 1 143 ? -19.074 -2.871 16.987 1.00 91.12 143 CYS A N 1
ATOM 1097 C CA . CYS A 1 143 ? -18.259 -3.350 18.097 1.00 91.12 143 CYS A CA 1
ATOM 1098 C C . CYS A 1 143 ? -18.999 -4.456 18.856 1.00 91.12 143 CYS A C 1
ATOM 1100 O O . CYS A 1 143 ? -20.191 -4.333 19.140 1.00 91.12 143 CYS A O 1
ATOM 1102 N N . LEU A 1 144 ? -18.281 -5.512 19.242 1.00 87.31 144 LEU A N 1
ATOM 1103 C CA . LEU A 1 144 ? -18.805 -6.571 20.105 1.00 87.31 144 LEU A CA 1
ATOM 1104 C C . LEU A 1 144 ? -17.920 -6.704 21.358 1.00 87.31 144 LEU A C 1
ATOM 1106 O O . LEU A 1 144 ? -16.731 -6.987 21.214 1.00 87.31 144 LEU A O 1
ATOM 1110 N N . PRO A 1 145 ? -18.462 -6.478 22.575 1.00 91.19 145 PRO A N 1
ATOM 1111 C CA . PRO A 1 145 ? -19.797 -5.928 22.861 1.00 91.19 145 PRO A CA 1
ATOM 1112 C C . PRO A 1 145 ? -19.954 -4.483 22.348 1.00 91.19 145 PRO A C 1
ATOM 1114 O O . PRO A 1 145 ? -18.959 -3.806 22.082 1.00 91.19 145 PRO A O 1
ATOM 1117 N N . ALA A 1 146 ? -21.190 -3.991 22.219 1.00 94.12 146 ALA A N 1
ATOM 1118 C CA . ALA A 1 146 ? -21.427 -2.584 21.880 1.00 94.12 146 ALA A CA 1
ATOM 1119 C C . ALA A 1 146 ? -20.768 -1.652 22.917 1.00 94.12 146 ALA A C 1
ATOM 1121 O O . ALA A 1 146 ? -20.563 -2.044 24.067 1.00 94.12 146 ALA A O 1
ATOM 1122 N N . LEU A 1 147 ? -20.393 -0.439 22.508 1.00 94.69 147 LEU A N 1
ATOM 1123 C CA . LEU A 1 147 ? -19.776 0.539 23.414 1.00 94.69 147 LEU A CA 1
ATOM 1124 C C . LEU A 1 147 ? -20.811 1.067 24.425 1.00 94.69 147 LEU A C 1
ATOM 1126 O O . LEU A 1 147 ? -22.000 1.146 24.112 1.00 94.69 147 LEU A O 1
ATOM 1130 N N . GLY A 1 148 ? -20.369 1.413 25.638 1.00 94.38 148 GLY A N 1
ATOM 1131 C CA . GLY A 1 148 ? -21.233 1.992 26.676 1.00 94.38 148 GLY A CA 1
ATOM 1132 C C . GLY A 1 148 ? -21.389 3.509 26.547 1.00 94.38 148 GLY A C 1
ATOM 1133 O O . GLY A 1 148 ? -22.457 4.058 26.830 1.00 94.38 148 GLY A O 1
ATOM 1134 N N . ALA A 1 149 ? -20.339 4.177 26.068 1.00 95.25 149 ALA A N 1
ATOM 1135 C CA . ALA A 1 149 ? -20.274 5.623 25.910 1.00 95.25 149 ALA A CA 1
ATOM 1136 C C . ALA A 1 149 ? -19.476 6.040 24.662 1.00 95.25 149 ALA A C 1
ATOM 1138 O O . ALA A 1 149 ? -18.855 5.224 23.980 1.00 95.25 149 ALA A O 1
ATOM 1139 N N . GLU A 1 150 ? -19.492 7.345 24.380 1.00 95.81 150 GLU A N 1
ATOM 1140 C CA . GLU A 1 150 ? -18.686 7.947 23.318 1.00 95.81 150 GLU A CA 1
ATOM 1141 C C . GLU A 1 150 ? -17.181 7.814 23.617 1.00 95.81 150 GLU A C 1
ATOM 1143 O O . GLU A 1 150 ? -16.747 8.186 24.713 1.00 95.81 150 GLU A O 1
ATOM 1148 N N . PRO A 1 151 ? -16.364 7.312 22.671 1.00 95.75 151 PRO A N 1
ATOM 1149 C CA . PRO A 1 151 ? -14.917 7.240 22.842 1.00 95.75 151 PRO A CA 1
ATOM 1150 C C . PRO A 1 151 ? -14.254 8.614 22.958 1.00 95.75 151 PRO A C 1
ATOM 1152 O O . PRO A 1 151 ? -14.658 9.591 22.334 1.00 95.75 151 PRO A O 1
ATOM 1155 N N . THR A 1 152 ? -13.159 8.668 23.712 1.00 94.19 152 THR A N 1
ATOM 1156 C CA . THR A 1 152 ? -12.387 9.890 23.962 1.00 94.19 152 THR A CA 1
ATOM 1157 C C . THR A 1 152 ? -11.087 9.904 23.165 1.00 94.19 152 THR A C 1
ATOM 1159 O O . THR A 1 152 ? -10.351 8.914 23.121 1.00 94.19 152 THR A O 1
ATOM 1162 N N . VAL A 1 153 ? -10.776 11.044 22.545 1.00 93.44 153 VAL A N 1
ATOM 1163 C CA . VAL A 1 153 ? -9.538 11.230 21.775 1.00 93.44 153 VAL A CA 1
ATOM 1164 C C . VAL A 1 153 ? -8.335 11.263 22.712 1.00 93.44 153 VAL A C 1
ATOM 1166 O O . VAL A 1 153 ? -8.276 12.084 23.623 1.00 93.44 153 VAL A O 1
ATOM 1169 N N . GLN A 1 154 ? -7.360 10.390 22.464 1.00 90.31 154 GLN A N 1
ATOM 1170 C CA . GLN A 1 154 ? -6.105 10.336 23.220 1.00 90.31 154 GLN A CA 1
ATOM 1171 C C . GLN A 1 154 ? -5.008 11.184 22.575 1.00 90.31 154 GLN A C 1
ATOM 1173 O O . GLN A 1 154 ? -4.156 11.738 23.265 1.00 90.31 154 GLN A O 1
ATOM 1178 N N . GLY A 1 155 ? -5.021 11.278 21.247 1.00 84.44 155 GLY A N 1
ATOM 1179 C CA . GLY A 1 155 ? -4.056 12.057 20.485 1.00 84.44 155 GLY A CA 1
ATOM 1180 C C . GLY A 1 155 ? -4.032 11.671 19.012 1.00 84.44 155 GLY A C 1
ATOM 1181 O O . GLY A 1 155 ? -4.636 10.682 18.594 1.00 84.44 155 GLY A O 1
ATOM 1182 N N . GLU A 1 156 ? -3.317 12.467 18.229 1.00 84.75 156 GLU A N 1
ATOM 1183 C CA . GLU A 1 156 ? -3.014 12.177 16.830 1.00 84.75 156 GLU A CA 1
ATOM 1184 C C . GLU A 1 156 ? -1.856 11.169 16.758 1.00 84.75 156 GLU A C 1
ATOM 1186 O O . GLU A 1 156 ? -0.841 11.334 17.439 1.00 84.75 156 GLU A O 1
ATOM 1191 N N . LEU A 1 157 ? -2.029 10.096 15.982 1.00 77.19 157 LEU A N 1
ATOM 1192 C CA . LEU A 1 157 ? -0.996 9.075 15.766 1.00 77.19 157 LEU A CA 1
ATOM 1193 C C . LEU A 1 157 ? -0.011 9.523 14.690 1.00 77.19 157 LEU A C 1
ATOM 1195 O O . LEU A 1 157 ? 1.201 9.402 14.854 1.00 77.19 157 LEU A O 1
ATOM 1199 N N . SER A 1 158 ? -0.550 10.070 13.606 1.00 63.81 158 SER A N 1
ATOM 1200 C CA . SER A 1 158 ? 0.209 10.580 12.475 1.00 63.81 158 SER A CA 1
ATOM 1201 C C . SER A 1 158 ? -0.692 11.458 11.610 1.00 63.81 158 SER A C 1
ATOM 1203 O O . SER A 1 158 ? -1.800 11.050 11.250 1.00 63.81 158 SER A O 1
ATOM 1205 N N . ALA A 1 159 ? -0.184 12.623 11.217 1.00 53.66 159 ALA A N 1
ATOM 1206 C CA . ALA A 1 159 ? -0.678 13.329 10.044 1.00 53.66 159 ALA A CA 1
ATOM 1207 C C . ALA A 1 159 ? 0.058 12.750 8.828 1.00 53.66 159 ALA A C 1
ATOM 1209 O O . ALA A 1 159 ? 1.203 13.122 8.567 1.00 53.66 159 ALA A O 1
ATOM 1210 N N . GLY A 1 160 ? -0.552 11.789 8.132 1.00 54.38 160 GLY A N 1
ATOM 1211 C CA . GLY A 1 160 ? -0.071 11.371 6.817 1.00 54.38 160 GLY A CA 1
ATOM 1212 C C . GLY A 1 160 ? -0.316 12.473 5.780 1.00 54.38 160 GLY A C 1
ATOM 1213 O O . GLY A 1 160 ? -1.022 13.448 6.046 1.00 54.38 160 GLY A O 1
ATOM 1214 N N . PHE A 1 161 ? 0.248 12.322 4.579 1.00 55.25 161 PHE A N 1
ATOM 1215 C CA . PHE A 1 161 ? -0.021 13.258 3.479 1.00 55.25 161 PHE A CA 1
ATOM 1216 C C . PHE A 1 161 ? -1.496 13.224 3.041 1.00 55.25 161 PHE A C 1
ATOM 1218 O O . PHE A 1 161 ? -2.072 14.276 2.774 1.00 55.25 161 PHE A O 1
ATOM 1225 N N . SER A 1 162 ? -2.106 12.033 2.982 1.00 58.53 162 SER A N 1
ATOM 1226 C CA . SER A 1 162 ? -3.489 11.821 2.531 1.00 58.53 162 SER A CA 1
ATOM 1227 C C . SER A 1 162 ? -4.514 11.838 3.665 1.00 58.53 162 SER A C 1
ATOM 1229 O O . SER A 1 162 ? -5.629 12.305 3.447 1.00 58.53 162 SER A O 1
ATOM 1231 N N . ASN A 1 163 ? -4.152 11.377 4.868 1.00 74.44 163 ASN A N 1
ATOM 1232 C CA . ASN A 1 163 ? -5.098 11.087 5.948 1.00 74.44 163 ASN A CA 1
ATOM 1233 C C . ASN A 1 163 ? -4.611 11.575 7.324 1.00 74.44 163 ASN A C 1
ATOM 1235 O O . ASN A 1 163 ? -3.417 11.552 7.626 1.00 74.44 163 ASN A O 1
ATOM 1239 N N . ALA A 1 164 ? -5.552 11.969 8.187 1.00 83.31 164 ALA A N 1
ATOM 1240 C CA . ALA A 1 164 ? -5.292 12.254 9.599 1.00 83.31 164 ALA A CA 1
ATOM 1241 C C . ALA A 1 164 ? -5.826 11.113 10.474 1.00 83.31 164 ALA A C 1
ATOM 1243 O O . ALA A 1 164 ? -7.013 10.787 10.397 1.00 83.31 164 ALA A O 1
ATOM 1244 N N . SER A 1 165 ? -4.967 10.539 11.319 1.00 89.56 165 SER A N 1
ATOM 1245 C CA . SER A 1 165 ? -5.299 9.373 12.146 1.00 89.56 165 SER A CA 1
ATOM 1246 C C . SER A 1 165 ? -5.237 9.701 13.635 1.00 89.56 165 SER A C 1
ATOM 1248 O O . SER A 1 165 ? -4.211 10.155 14.145 1.00 89.56 165 SER A O 1
ATOM 1250 N N . TYR A 1 166 ? -6.319 9.415 14.358 1.00 90.94 166 TYR A N 1
ATOM 1251 C CA . TYR A 1 166 ? -6.466 9.693 15.787 1.00 90.94 166 TYR A CA 1
ATOM 1252 C C . TYR A 1 166 ? -6.649 8.404 16.571 1.00 90.94 166 TYR A C 1
ATOM 1254 O O . TYR A 1 166 ? -7.499 7.581 16.230 1.00 90.94 166 TYR A O 1
ATOM 1262 N N . ARG A 1 167 ? -5.904 8.254 17.667 1.00 93.88 167 ARG A N 1
ATOM 1263 C CA . ARG A 1 167 ? -6.164 7.195 18.642 1.00 93.88 167 ARG A CA 1
ATOM 1264 C C . ARG A 1 167 ? -7.281 7.641 19.567 1.00 93.88 167 ARG A C 1
ATOM 1266 O O . ARG A 1 167 ? -7.210 8.722 20.158 1.00 93.88 167 ARG A O 1
ATOM 1273 N N . VAL A 1 168 ? -8.279 6.786 19.730 1.00 95.31 168 VAL A N 1
ATOM 1274 C CA . VAL A 1 168 ? -9.411 7.020 20.626 1.00 95.31 168 VAL A CA 1
ATOM 1275 C C . VAL A 1 168 ? -9.595 5.818 21.546 1.00 95.31 168 VAL A C 1
ATOM 1277 O O . VAL A 1 168 ? -9.272 4.689 21.173 1.00 95.31 168 VAL A O 1
ATOM 1280 N N . THR A 1 169 ? -10.092 6.065 22.753 1.00 96.75 169 THR A N 1
ATOM 1281 C CA . THR A 1 169 ? -10.291 5.039 23.784 1.00 96.75 169 THR A CA 1
ATOM 1282 C C . THR A 1 169 ? -11.723 5.106 24.296 1.00 96.75 169 THR A C 1
ATOM 1284 O O . THR A 1 169 ? -12.205 6.192 24.626 1.00 96.75 169 THR A O 1
ATOM 1287 N N . SER A 1 170 ? -12.405 3.966 24.355 1.00 96.00 170 SER A N 1
ATOM 1288 C CA . SER A 1 170 ? -13.726 3.841 24.977 1.00 96.00 170 SER A CA 1
ATOM 1289 C C . SER A 1 170 ? -13.645 3.841 26.504 1.00 96.00 170 SER A C 1
ATOM 1291 O O . SER A 1 170 ? -12.578 3.703 27.099 1.00 96.00 170 SER A O 1
ATOM 1293 N N . ASP A 1 171 ? -14.797 3.983 27.149 1.00 93.19 171 ASP A N 1
ATOM 1294 C CA . ASP A 1 171 ? -14.955 3.921 28.604 1.00 93.19 171 ASP A CA 1
ATOM 1295 C C . ASP A 1 171 ? -14.514 2.577 29.206 1.00 93.19 171 ASP A C 1
ATOM 1297 O O . ASP A 1 171 ? -13.955 2.546 30.301 1.00 93.19 171 ASP A O 1
ATOM 1301 N N . ASP A 1 172 ? -14.694 1.482 28.466 1.00 93.81 172 ASP A N 1
ATOM 1302 C CA . ASP A 1 172 ? -14.229 0.139 28.837 1.00 93.81 172 ASP A CA 1
ATOM 1303 C C . ASP A 1 172 ? -12.755 -0.151 28.480 1.00 93.81 172 ASP A C 1
ATOM 1305 O O . ASP A 1 172 ? -12.278 -1.274 28.648 1.00 93.81 172 ASP A O 1
ATOM 1309 N N . GLY A 1 173 ? -12.016 0.853 27.999 1.00 94.19 173 GLY A N 1
ATOM 1310 C CA . GLY A 1 173 ? -10.580 0.766 27.732 1.00 94.19 173 GLY A CA 1
ATOM 1311 C C . GLY A 1 173 ? -10.192 0.179 26.372 1.00 94.19 173 GLY A C 1
ATOM 1312 O O . GLY A 1 173 ? -8.998 0.145 26.061 1.00 94.19 173 GLY A O 1
ATOM 1313 N N . ARG A 1 174 ? -11.149 -0.241 25.531 1.00 95.69 174 ARG A N 1
ATOM 1314 C CA . ARG A 1 174 ? -10.853 -0.624 24.139 1.00 95.69 174 ARG A CA 1
ATOM 1315 C C . ARG A 1 174 ? -10.353 0.578 23.345 1.00 95.69 174 ARG A C 1
ATOM 1317 O O . ARG A 1 174 ? -10.711 1.726 23.599 1.00 95.69 174 ARG A O 1
ATOM 1324 N N . GLN A 1 175 ? -9.494 0.304 22.371 1.00 96.50 175 GLN A N 1
ATOM 1325 C CA . GLN A 1 175 ? -8.810 1.337 21.605 1.00 96.50 175 GLN A CA 1
ATOM 1326 C C . GLN A 1 175 ? -9.086 1.192 20.120 1.00 96.50 175 GLN A C 1
ATOM 1328 O O . GLN A 1 175 ? -9.126 0.084 19.581 1.00 96.50 175 GLN A O 1
ATOM 1333 N N . PHE A 1 176 ? -9.232 2.339 19.469 1.00 97.19 176 PHE A N 1
ATOM 1334 C CA . PHE A 1 176 ? -9.569 2.447 18.060 1.00 97.19 176 PHE A CA 1
ATOM 1335 C C . PHE A 1 176 ? -8.699 3.507 17.388 1.00 97.19 176 PHE A C 1
ATOM 1337 O O . PHE A 1 176 ? -8.150 4.402 18.041 1.00 97.19 176 PHE A O 1
ATOM 1344 N N . VAL A 1 177 ? -8.604 3.408 16.069 1.00 95.69 177 VAL A N 1
ATOM 1345 C CA . VAL A 1 177 ? -8.048 4.438 15.198 1.00 95.69 177 VAL A CA 1
ATOM 1346 C C . VAL A 1 177 ? -9.185 5.015 14.374 1.00 95.69 177 VAL A C 1
ATOM 1348 O O . VAL A 1 177 ? -9.857 4.279 13.658 1.00 95.69 177 VAL A O 1
ATOM 1351 N N . VAL A 1 178 ? -9.384 6.328 14.471 1.00 95.19 178 VAL A N 1
ATOM 1352 C CA . VAL A 1 178 ? -10.265 7.088 13.581 1.00 95.19 178 VAL A CA 1
ATOM 1353 C C . VAL A 1 178 ? -9.397 7.739 12.514 1.00 95.19 178 VAL A C 1
ATOM 1355 O O . VAL A 1 178 ? -8.568 8.590 12.839 1.00 95.19 178 VAL A O 1
ATOM 1358 N N . ARG A 1 179 ? -9.589 7.357 11.254 1.00 92.94 179 ARG A N 1
ATOM 1359 C CA . ARG A 1 179 ? -8.956 7.982 10.094 1.00 92.94 179 ARG A CA 1
ATOM 1360 C C . ARG A 1 179 ? -9.945 8.928 9.426 1.00 92.94 179 ARG A C 1
ATOM 1362 O O . ARG A 1 179 ? -11.079 8.534 9.159 1.00 92.94 179 ARG A O 1
ATOM 1369 N N . LEU A 1 180 ? -9.504 10.152 9.156 1.00 90.56 180 LEU A N 1
ATOM 1370 C CA . LEU A 1 180 ? -10.242 11.150 8.387 1.00 90.56 180 LEU A CA 1
ATOM 1371 C C . LEU A 1 180 ? -9.485 11.510 7.110 1.00 90.56 180 LEU A C 1
ATOM 1373 O O . LEU A 1 180 ? -8.290 11.815 7.163 1.00 90.56 180 LEU A O 1
ATOM 1377 N N . ASP A 1 181 ? -10.211 11.561 6.000 1.00 86.56 181 ASP A N 1
ATOM 1378 C CA . ASP A 1 181 ? -9.694 11.952 4.695 1.00 86.56 181 ASP A CA 1
ATOM 1379 C C . ASP A 1 181 ? -9.172 13.397 4.734 1.00 86.56 181 ASP A C 1
ATOM 1381 O O . ASP A 1 181 ? -9.869 14.347 5.126 1.00 86.56 181 ASP A O 1
ATOM 1385 N N . GLY A 1 182 ? -7.914 13.561 4.338 1.00 75.62 182 GLY A N 1
ATOM 1386 C CA . GLY A 1 182 ? -7.235 14.847 4.182 1.00 75.62 182 GLY A CA 1
ATOM 1387 C C . GLY A 1 182 ? -7.222 15.364 2.742 1.00 75.62 182 GLY A C 1
ATOM 1388 O O . GLY A 1 182 ? -6.945 16.545 2.538 1.00 75.62 182 GLY A O 1
ATOM 1389 N N . VAL A 1 183 ? -7.550 14.510 1.771 1.00 69.38 183 VAL A N 1
ATOM 1390 C CA . VAL A 1 183 ? -7.592 14.802 0.330 1.00 69.38 183 VAL A CA 1
ATOM 1391 C C . VAL A 1 183 ? -8.900 14.305 -0.285 1.00 69.38 183 VAL A C 1
ATOM 1393 O O . VAL A 1 183 ? -9.574 13.464 0.302 1.00 69.38 183 VAL A O 1
ATOM 1396 N N . ASP A 1 184 ? -9.259 14.809 -1.468 1.00 70.00 184 ASP A N 1
ATOM 1397 C CA . ASP A 1 184 ? -10.421 14.312 -2.214 1.00 70.00 184 ASP A CA 1
ATOM 1398 C C . ASP A 1 184 ? -10.110 12.938 -2.850 1.00 70.00 184 ASP A C 1
ATOM 1400 O O . ASP A 1 184 ? -9.292 12.872 -3.779 1.00 70.00 184 ASP A O 1
ATOM 1404 N N . PRO A 1 185 ? -10.772 11.843 -2.423 1.00 70.44 185 PRO A N 1
ATOM 1405 C CA . PRO A 1 185 ? -10.502 10.496 -2.927 1.00 70.44 185 PRO A CA 1
ATOM 1406 C C . PRO A 1 185 ? -10.610 10.367 -4.456 1.00 70.44 185 PRO A C 1
ATOM 1408 O O . PRO A 1 185 ? -9.820 9.651 -5.082 1.00 70.44 185 PRO A O 1
ATOM 1411 N N . ALA A 1 186 ? -11.540 11.093 -5.090 1.00 68.81 186 ALA A N 1
ATOM 1412 C CA . ALA A 1 186 ? -11.789 10.985 -6.527 1.00 68.81 186 ALA A CA 1
ATOM 1413 C C . ALA A 1 186 ? -10.590 11.470 -7.356 1.00 68.81 186 ALA A C 1
ATOM 1415 O O . ALA A 1 186 ? -10.222 10.849 -8.363 1.00 68.81 186 ALA A O 1
ATOM 1416 N N . HIS A 1 187 ? -9.921 12.529 -6.893 1.00 67.19 187 HIS A N 1
ATOM 1417 C CA . HIS A 1 187 ? -8.734 13.084 -7.542 1.00 67.19 187 HIS A CA 1
ATOM 1418 C C . HIS A 1 187 ? -7.547 12.110 -7.506 1.00 67.19 187 HIS A C 1
ATOM 1420 O O . HIS A 1 187 ? -6.766 12.055 -8.461 1.00 67.19 187 HIS A O 1
ATOM 1426 N N . HIS A 1 188 ? -7.475 11.250 -6.489 1.00 68.25 188 HIS A N 1
ATOM 1427 C CA . HIS A 1 188 ? -6.404 10.264 -6.321 1.00 68.25 188 HIS A CA 1
ATOM 1428 C C . HIS A 1 188 ? -6.743 8.873 -6.880 1.00 68.25 188 HIS A C 1
ATOM 1430 O O . HIS A 1 188 ? -5.888 7.987 -6.878 1.00 68.25 188 HIS A O 1
ATOM 1436 N N . GLY A 1 189 ? -7.949 8.682 -7.427 1.00 74.62 189 GLY A N 1
ATOM 1437 C CA . GLY A 1 189 ? -8.400 7.382 -7.936 1.00 74.62 189 GLY A CA 1
ATOM 1438 C C . GLY A 1 189 ? -8.642 6.373 -6.812 1.00 74.62 189 GLY A C 1
ATOM 1439 O O . GLY A 1 189 ? -8.444 5.180 -7.014 1.00 74.62 189 GLY A O 1
ATOM 1440 N N . ILE A 1 190 ? -9.012 6.866 -5.631 1.00 83.31 190 ILE A N 1
ATOM 1441 C CA . ILE A 1 190 ? -9.311 6.076 -4.440 1.00 83.31 190 ILE A CA 1
ATOM 1442 C C . ILE A 1 190 ? -10.803 5.745 -4.442 1.00 83.31 190 ILE A C 1
ATOM 1444 O O . ILE A 1 190 ? -11.650 6.618 -4.647 1.00 83.31 190 ILE A O 1
ATOM 1448 N N . SER A 1 191 ? -11.137 4.481 -4.183 1.00 89.62 191 SER A N 1
ATOM 1449 C CA . SER A 1 191 ? -12.515 4.037 -3.981 1.00 89.62 191 SER A CA 1
ATOM 1450 C C . SER A 1 191 ? -12.713 3.606 -2.534 1.00 89.62 191 SER A C 1
ATOM 1452 O O . SER A 1 191 ? -12.359 2.494 -2.152 1.00 89.62 191 SER A O 1
ATOM 1454 N N . ARG A 1 192 ? -13.345 4.469 -1.732 1.00 90.25 192 ARG A N 1
ATOM 1455 C CA . ARG A 1 192 ? -13.631 4.181 -0.317 1.00 90.25 192 ARG A CA 1
ATOM 1456 C C . ARG A 1 192 ? -14.541 2.958 -0.125 1.00 90.25 192 ARG A C 1
ATOM 1458 O O . ARG A 1 192 ? -14.402 2.226 0.846 1.00 90.25 192 ARG A O 1
ATOM 1465 N N . GLN A 1 193 ? -15.426 2.679 -1.085 1.00 91.56 193 GLN A N 1
ATOM 1466 C CA . GLN A 1 193 ? -16.235 1.456 -1.077 1.00 91.56 193 GLN A CA 1
ATOM 1467 C C . GLN A 1 193 ? -15.393 0.201 -1.357 1.00 91.56 193 GLN A C 1
ATOM 1469 O O . GLN A 1 193 ? -15.615 -0.834 -0.730 1.00 91.56 193 GLN A O 1
ATOM 1474 N N . ALA A 1 194 ? -14.435 0.272 -2.290 1.00 93.56 194 ALA A N 1
ATOM 1475 C CA . ALA A 1 194 ? -13.519 -0.840 -2.538 1.00 93.56 194 ALA A CA 1
ATOM 1476 C C . ALA A 1 194 ? -12.630 -1.099 -1.317 1.00 93.56 194 ALA A C 1
ATOM 1478 O O . ALA A 1 194 ? -12.501 -2.247 -0.903 1.00 93.56 194 ALA A O 1
ATOM 1479 N N . GLU A 1 195 ? -12.115 -0.032 -0.705 1.00 95.06 195 GLU A N 1
ATOM 1480 C CA . GLU A 1 195 ? -11.352 -0.092 0.540 1.00 95.06 195 GLU A CA 1
ATOM 1481 C C . GLU A 1 195 ? -12.142 -0.771 1.663 1.00 95.06 195 GLU A C 1
ATOM 1483 O O . GLU A 1 195 ? -11.634 -1.694 2.292 1.00 95.06 195 GLU A O 1
ATOM 1488 N N . TRP A 1 196 ? -13.401 -0.382 1.882 1.00 95.31 196 TRP A N 1
ATOM 1489 C CA . TRP A 1 196 ? -14.246 -1.004 2.903 1.00 95.31 196 TRP A CA 1
ATOM 1490 C C . TRP A 1 196 ? -14.418 -2.516 2.688 1.00 95.31 196 TRP A C 1
ATOM 1492 O O . TRP A 1 196 ? -14.241 -3.305 3.616 1.00 95.31 196 TRP A O 1
ATOM 1502 N N . HIS A 1 197 ? -14.706 -2.948 1.456 1.00 96.31 197 HIS A N 1
ATOM 1503 C CA . HIS A 1 197 ? -14.834 -4.376 1.141 1.00 96.31 197 HIS A CA 1
ATOM 1504 C C . HIS A 1 197 ? -13.507 -5.140 1.273 1.00 96.31 197 HIS A C 1
ATOM 1506 O O . HIS A 1 197 ? -13.496 -6.277 1.758 1.00 96.31 197 HIS A O 1
ATOM 1512 N N . ALA A 1 198 ? -12.394 -4.526 0.861 1.00 97.56 198 ALA A N 1
ATOM 1513 C CA . ALA A 1 198 ? -11.064 -5.104 1.010 1.00 97.56 198 ALA A CA 1
ATOM 1514 C C . ALA A 1 198 ? -10.702 -5.279 2.486 1.00 97.56 198 ALA A C 1
ATOM 1516 O O . ALA A 1 198 ? -10.275 -6.363 2.869 1.00 97.56 198 ALA A O 1
ATOM 1517 N N . LEU A 1 199 ? -10.943 -4.260 3.320 1.00 97.31 199 LEU A N 1
ATOM 1518 C CA . LEU A 1 199 ? -10.687 -4.294 4.762 1.00 97.31 199 LEU A CA 1
ATOM 1519 C C . LEU A 1 199 ? -11.458 -5.414 5.455 1.00 97.31 199 LEU A C 1
ATOM 1521 O O . LEU A 1 199 ? -10.882 -6.125 6.273 1.00 97.31 199 LEU A O 1
ATOM 1525 N N . HIS A 1 200 ? -12.732 -5.614 5.112 1.00 97.44 200 HIS A N 1
ATOM 1526 C CA . HIS A 1 200 ? -13.509 -6.727 5.658 1.00 97.44 200 HIS A CA 1
ATOM 1527 C C . HIS A 1 200 ? -12.922 -8.086 5.276 1.00 97.44 200 HIS A C 1
ATOM 1529 O O . HIS A 1 200 ? -12.656 -8.903 6.156 1.00 97.44 200 HIS A O 1
ATOM 1535 N N . SER A 1 201 ? -12.645 -8.300 3.988 1.00 98.19 201 SER A N 1
ATOM 1536 C CA . SER A 1 201 ? -12.063 -9.561 3.505 1.00 98.19 201 SER A CA 1
ATOM 1537 C C . SER A 1 201 ? -10.679 -9.816 4.116 1.00 98.19 201 SER A C 1
ATOM 1539 O O . SER A 1 201 ? -10.343 -10.930 4.519 1.00 98.19 201 SER A O 1
ATOM 1541 N N . ALA A 1 202 ? -9.869 -8.764 4.222 1.00 98.50 202 ALA A N 1
ATOM 1542 C CA . ALA A 1 202 ? -8.555 -8.803 4.837 1.00 98.50 202 ALA A CA 1
ATOM 1543 C C . ALA A 1 202 ? -8.648 -9.103 6.336 1.00 98.50 202 ALA A C 1
ATOM 1545 O O . ALA A 1 202 ? -7.858 -9.899 6.835 1.00 98.50 202 ALA A O 1
ATOM 1546 N N . PHE A 1 203 ? -9.607 -8.518 7.058 1.00 98.12 203 PHE A N 1
ATOM 1547 C CA . PHE A 1 203 ? -9.819 -8.795 8.477 1.00 98.12 203 PHE A CA 1
ATOM 1548 C C . PHE A 1 203 ? -10.266 -10.240 8.717 1.00 98.12 203 PHE A C 1
ATOM 1550 O O . PHE A 1 203 ? -9.718 -10.895 9.600 1.00 98.12 203 PHE A O 1
ATOM 1557 N N . GLU A 1 204 ? -11.180 -10.772 7.903 1.00 98.06 204 GLU A N 1
ATOM 1558 C CA . GLU A 1 204 ? -11.591 -12.184 7.968 1.00 98.06 204 GLU A CA 1
ATOM 1559 C C . GLU A 1 204 ? -10.411 -13.135 7.722 1.00 98.06 204 GLU A C 1
ATOM 1561 O O . GLU A 1 204 ? -10.280 -14.166 8.381 1.00 98.06 204 GLU A O 1
ATOM 1566 N N . ALA A 1 205 ? -9.487 -12.753 6.837 1.00 98.31 205 ALA A N 1
ATOM 1567 C CA . ALA A 1 205 ? -8.220 -13.452 6.642 1.00 98.31 205 ALA A CA 1
ATOM 1568 C C . ALA A 1 205 ? -7.167 -13.129 7.727 1.00 98.31 205 ALA A C 1
ATOM 1570 O O . ALA A 1 205 ? -6.061 -13.673 7.709 1.00 98.31 205 ALA A O 1
ATOM 1571 N N . GLY A 1 206 ? -7.455 -12.244 8.679 1.00 97.88 206 GLY A N 1
ATOM 1572 C CA . GLY A 1 206 ? -6.527 -11.782 9.708 1.00 97.88 206 GLY A CA 1
ATOM 1573 C C . GLY A 1 206 ? -5.298 -11.074 9.134 1.00 97.88 206 GLY A C 1
ATOM 1574 O O . GLY A 1 206 ? -4.185 -11.381 9.541 1.00 97.88 206 GLY A O 1
ATOM 1575 N N . LEU A 1 207 ? -5.459 -10.209 8.141 1.00 98.44 207 LEU A N 1
ATOM 1576 C CA . LEU A 1 207 ? -4.380 -9.462 7.479 1.00 98.44 207 LEU A CA 1
ATOM 1577 C C . LEU A 1 207 ? -4.359 -7.981 7.867 1.00 98.44 207 LEU A C 1
ATOM 1579 O O . LEU A 1 207 ? -3.392 -7.291 7.569 1.00 98.44 207 LEU A O 1
ATOM 1583 N N . THR A 1 208 ? -5.407 -7.486 8.521 1.00 97.94 208 THR A N 1
ATOM 1584 C CA . THR A 1 208 ? -5.521 -6.091 8.959 1.00 97.94 208 THR A CA 1
ATOM 1585 C C . THR A 1 208 ? -6.301 -5.991 10.274 1.00 97.94 208 THR A C 1
ATOM 1587 O O . THR A 1 208 ? -6.771 -7.001 10.805 1.00 97.94 208 THR A O 1
ATOM 1590 N N . ALA A 1 209 ? -6.405 -4.779 10.817 1.00 95.81 209 ALA A N 1
ATOM 1591 C CA . ALA A 1 209 ? -7.207 -4.489 11.997 1.00 95.81 209 ALA A CA 1
ATOM 1592 C C . ALA A 1 209 ? -8.706 -4.623 11.699 1.00 95.81 209 ALA A C 1
ATOM 1594 O O . ALA A 1 209 ? -9.149 -4.373 10.582 1.00 95.81 209 ALA A O 1
ATOM 1595 N N . GLN A 1 210 ? -9.507 -4.957 12.711 1.00 96.50 210 GLN A N 1
ATOM 1596 C CA . GLN A 1 210 ? -10.955 -5.059 12.544 1.00 96.50 210 GLN A CA 1
ATOM 1597 C C . GLN A 1 210 ? -11.566 -3.706 12.147 1.00 96.50 210 GLN A C 1
ATOM 1599 O O . GLN A 1 210 ? -11.471 -2.767 12.944 1.00 96.50 210 GLN A O 1
ATOM 1604 N N . PRO A 1 211 ? -12.227 -3.595 10.979 1.00 97.06 211 PRO A N 1
ATOM 1605 C CA . PRO A 1 211 ? -13.016 -2.419 10.644 1.00 97.06 211 PRO A CA 1
ATOM 1606 C C . PRO A 1 211 ? -14.299 -2.383 11.490 1.00 97.06 211 PRO A C 1
ATOM 1608 O O . PRO A 1 211 ? -15.013 -3.379 11.609 1.00 97.06 211 PRO A O 1
ATOM 1611 N N . CYS A 1 212 ? -14.594 -1.229 12.084 1.00 96.38 212 CYS A N 1
ATOM 1612 C CA . CYS A 1 212 ? -15.742 -1.018 12.972 1.00 96.38 212 CYS A CA 1
ATOM 1613 C C . CYS A 1 212 ? -16.788 -0.096 12.352 1.00 96.38 212 CYS A C 1
ATOM 1615 O O . CYS A 1 212 ? -17.985 -0.283 12.556 1.00 96.38 212 CYS A O 1
ATOM 1617 N N . TYR A 1 213 ? -16.351 0.943 11.646 1.00 96.94 213 TYR A N 1
ATOM 1618 C CA . TYR A 1 213 ? -17.247 1.972 11.140 1.00 96.94 213 TYR A CA 1
ATOM 1619 C C . TYR A 1 213 ? -16.691 2.618 9.884 1.00 96.94 213 TYR A C 1
ATOM 1621 O O . TYR A 1 213 ? -15.482 2.806 9.757 1.00 96.94 213 TYR A O 1
ATOM 1629 N N . PHE A 1 214 ? -17.588 3.001 8.986 1.00 95.12 214 PHE A N 1
ATOM 1630 C CA . PHE A 1 214 ? -17.251 3.683 7.752 1.00 95.12 214 PHE A CA 1
ATOM 1631 C C . PHE A 1 214 ? -18.347 4.677 7.391 1.00 95.12 214 PHE A C 1
ATOM 1633 O O . PHE A 1 214 ? -19.530 4.337 7.381 1.00 95.12 214 PHE A O 1
ATOM 1640 N N . ASN A 1 215 ? -17.939 5.910 7.102 1.00 93.94 215 ASN A N 1
ATOM 1641 C CA . ASN A 1 215 ? -18.820 6.964 6.629 1.00 93.94 215 ASN A CA 1
ATOM 1642 C C . ASN A 1 215 ? -18.114 7.752 5.511 1.00 93.94 215 ASN A C 1
ATOM 1644 O O . ASN A 1 215 ? -17.279 8.610 5.813 1.00 93.94 215 ASN A O 1
ATOM 1648 N N . PRO A 1 216 ? -18.428 7.481 4.232 1.00 87.44 216 PRO A N 1
ATOM 1649 C CA . PRO A 1 216 ? -17.787 8.156 3.108 1.00 87.44 216 PRO A CA 1
ATOM 1650 C C . PRO A 1 216 ? -18.126 9.648 3.030 1.00 87.44 216 PRO A C 1
ATOM 1652 O O . PRO A 1 216 ? -17.272 10.423 2.612 1.00 87.44 216 PRO A O 1
ATOM 1655 N N . ASP A 1 217 ? -19.310 10.074 3.484 1.00 87.31 217 ASP A N 1
ATOM 1656 C CA . ASP A 1 217 ? -19.713 11.490 3.460 1.00 87.31 217 ASP A CA 1
ATOM 1657 C C . ASP A 1 217 ? -18.869 12.338 4.423 1.00 87.31 217 ASP A C 1
ATOM 1659 O O . ASP A 1 217 ? -18.602 13.513 4.174 1.00 87.31 217 ASP A O 1
ATOM 1663 N N . LEU A 1 218 ? -18.413 11.732 5.524 1.00 88.69 218 LEU A N 1
ATOM 1664 C CA . LEU A 1 218 ? -17.463 12.341 6.457 1.00 88.69 218 LEU A CA 1
ATOM 1665 C C . LEU A 1 218 ? -15.996 12.070 6.089 1.00 88.69 218 LEU A C 1
ATOM 1667 O O . LEU A 1 218 ? -15.101 12.625 6.734 1.00 88.69 218 LEU A O 1
ATOM 1671 N N . GLY A 1 219 ? -15.746 11.223 5.084 1.00 89.69 219 GLY A N 1
ATOM 1672 C CA . GLY A 1 219 ? -14.419 10.700 4.763 1.00 89.69 219 GLY A CA 1
ATOM 1673 C C . GLY A 1 219 ? -13.805 9.956 5.948 1.00 89.69 219 GLY A C 1
ATOM 1674 O O . GLY A 1 219 ? -12.650 10.191 6.284 1.00 89.69 219 GLY A O 1
ATOM 1675 N N . ALA A 1 220 ? -14.599 9.152 6.658 1.00 93.19 220 ALA A N 1
ATOM 1676 C CA . ALA A 1 220 ? -14.219 8.561 7.932 1.00 93.19 220 ALA A CA 1
ATOM 1677 C C . ALA A 1 220 ? -14.172 7.033 7.887 1.00 93.19 220 ALA A C 1
ATOM 1679 O O . ALA A 1 220 ? -15.099 6.379 7.403 1.00 93.19 220 ALA A O 1
ATOM 1680 N N . LEU A 1 221 ? -13.124 6.474 8.485 1.00 95.25 221 LEU A N 1
ATOM 1681 C CA . LEU A 1 221 ? -12.951 5.046 8.727 1.00 95.25 221 LEU A CA 1
ATOM 1682 C C . LEU A 1 221 ? -12.527 4.839 10.183 1.00 95.25 221 LEU A C 1
ATOM 1684 O O . LEU A 1 221 ? -11.667 5.560 10.688 1.00 95.25 221 LEU A O 1
ATOM 1688 N N . VAL A 1 222 ? -13.114 3.854 10.859 1.00 96.88 222 VAL A N 1
ATOM 1689 C CA . VAL A 1 222 ? -12.733 3.470 12.222 1.00 96.88 222 VAL A CA 1
ATOM 1690 C C . VAL A 1 222 ? -12.375 1.999 12.250 1.00 96.88 222 VAL A C 1
ATOM 1692 O O . VAL A 1 222 ? -13.185 1.162 11.849 1.00 96.88 222 VAL A O 1
ATOM 1695 N N . CYS A 1 223 ? -11.197 1.696 12.784 1.00 97.12 223 CYS A N 1
ATOM 1696 C CA . CYS A 1 223 ? -10.722 0.334 13.005 1.00 97.12 223 CYS A CA 1
ATOM 1697 C C . CYS A 1 223 ? -10.276 0.147 14.457 1.00 97.12 223 CYS A C 1
ATOM 1699 O O . CYS A 1 223 ? -9.961 1.116 15.152 1.00 97.12 223 CYS A O 1
ATOM 1701 N N . HIS A 1 224 ? -10.189 -1.099 14.914 1.00 96.56 224 HIS A N 1
ATOM 1702 C CA . HIS A 1 224 ? -9.492 -1.420 16.158 1.00 96.56 224 HIS A CA 1
ATOM 1703 C C . HIS A 1 224 ? -8.026 -0.964 16.106 1.00 96.56 224 HIS A C 1
ATOM 1705 O O . HIS A 1 224 ? -7.369 -1.031 15.068 1.00 96.56 224 HIS A O 1
ATOM 1711 N N . TYR A 1 225 ? -7.502 -0.505 17.241 1.00 95.81 225 TYR A N 1
ATOM 1712 C CA . TYR A 1 225 ? -6.086 -0.179 17.372 1.00 95.81 225 TYR A CA 1
ATOM 1713 C C . TYR A 1 225 ? -5.263 -1.456 17.564 1.00 95.81 225 TYR A C 1
ATOM 1715 O O . TYR A 1 225 ? -5.556 -2.256 18.454 1.00 95.81 225 TYR A O 1
ATOM 1723 N N . LEU A 1 226 ? -4.216 -1.616 16.754 1.00 93.19 226 LEU A N 1
ATOM 1724 C CA . LEU A 1 226 ? -3.215 -2.667 16.909 1.00 93.19 226 LEU A CA 1
ATOM 1725 C C . LEU A 1 226 ? -2.001 -2.098 17.665 1.00 93.19 226 LEU A C 1
ATOM 1727 O O . LEU A 1 226 ? -1.412 -1.121 17.195 1.00 93.19 226 LEU A O 1
ATOM 1731 N N . PRO A 1 227 ? -1.628 -2.652 18.833 1.00 91.69 227 PRO A N 1
ATOM 1732 C CA . PRO A 1 227 ? -0.401 -2.264 19.518 1.00 91.69 227 PRO A CA 1
ATOM 1733 C C . PRO A 1 227 ? 0.817 -2.784 18.749 1.00 91.69 227 PRO A C 1
ATOM 1735 O O . PRO A 1 227 ? 0.854 -3.953 18.375 1.00 91.69 227 PRO A O 1
ATOM 1738 N N . GLU A 1 228 ? 1.796 -1.918 18.519 1.00 90.81 228 GLU A N 1
ATOM 1739 C CA . GLU A 1 228 ? 3.048 -2.277 17.851 1.00 90.81 228 GLU A CA 1
ATOM 1740 C C . GLU A 1 228 ? 3.953 -3.110 18.766 1.00 90.81 228 GLU A C 1
ATOM 1742 O O . GLU A 1 228 ? 4.099 -2.792 19.951 1.00 90.81 228 GLU A O 1
ATOM 1747 N N . ASP A 1 229 ? 4.576 -4.147 18.210 1.00 90.12 229 ASP A N 1
ATOM 1748 C CA . ASP A 1 229 ? 5.596 -4.937 18.899 1.00 90.12 229 ASP A CA 1
ATOM 1749 C C . ASP A 1 229 ? 6.923 -4.152 18.992 1.00 90.12 229 ASP A C 1
ATOM 1751 O O . ASP A 1 229 ? 7.392 -3.589 18.004 1.00 90.12 229 ASP A O 1
ATOM 1755 N N . 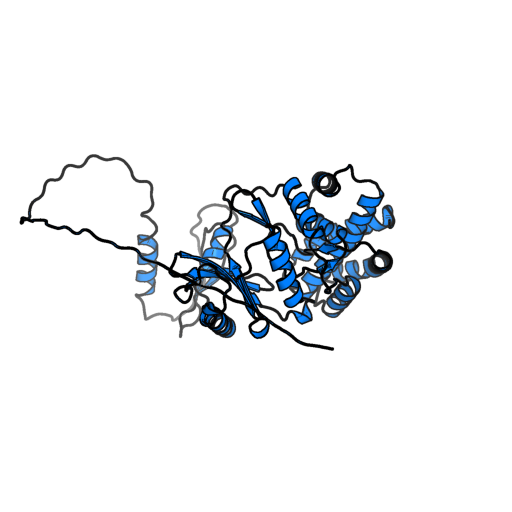GLU A 1 230 ? 7.564 -4.134 20.170 1.00 81.50 230 GLU A N 1
ATOM 1756 C CA . GLU A 1 230 ? 8.798 -3.353 20.408 1.00 81.50 230 GLU A CA 1
ATOM 1757 C C . GLU A 1 230 ? 10.012 -3.850 19.599 1.00 81.50 230 GLU A C 1
ATOM 1759 O O . GLU A 1 230 ? 10.875 -3.052 19.233 1.00 81.50 230 GLU A O 1
ATOM 1764 N N . ASP A 1 231 ? 10.062 -5.151 19.298 1.00 75.06 231 ASP A N 1
ATOM 1765 C CA . ASP A 1 231 ? 11.153 -5.824 18.579 1.00 75.06 231 ASP A CA 1
ATOM 1766 C C . ASP A 1 231 ? 10.752 -6.193 17.137 1.00 75.06 231 ASP A C 1
ATOM 1768 O O . ASP A 1 231 ? 11.071 -7.278 16.638 1.00 75.06 231 ASP A O 1
ATOM 1772 N N . SER A 1 232 ? 10.028 -5.302 16.454 1.00 72.56 232 SER A N 1
ATOM 1773 C CA . SER A 1 232 ? 9.619 -5.525 15.068 1.00 72.56 232 SER A CA 1
ATOM 1774 C C . SER A 1 232 ? 10.837 -5.587 14.134 1.00 72.56 232 SER A C 1
ATOM 1776 O O . SER A 1 232 ? 11.697 -4.701 14.094 1.00 72.56 232 SER A O 1
ATOM 1778 N N . ARG A 1 233 ? 10.941 -6.681 13.376 1.00 75.50 233 ARG A N 1
ATOM 1779 C CA . ARG A 1 233 ? 11.901 -6.830 12.279 1.00 75.50 233 ARG A CA 1
ATOM 1780 C C . ARG A 1 233 ? 11.094 -7.119 11.038 1.00 75.50 233 ARG A C 1
ATOM 1782 O O . ARG A 1 233 ? 10.351 -8.087 11.016 1.00 75.50 233 ARG A O 1
ATOM 1789 N N . ASP A 1 234 ? 11.232 -6.259 10.044 1.00 76.25 234 ASP A N 1
ATOM 1790 C CA . ASP A 1 234 ? 10.585 -6.403 8.747 1.00 76.25 234 ASP A CA 1
ATOM 1791 C C . ASP A 1 234 ? 11.197 -7.602 8.003 1.00 76.25 234 ASP A C 1
ATOM 1793 O O . ASP A 1 234 ? 12.198 -7.485 7.293 1.00 76.25 234 ASP A O 1
ATOM 1797 N N . ASP A 1 235 ? 10.663 -8.789 8.290 1.00 92.38 235 ASP A N 1
ATOM 1798 C CA . ASP A 1 235 ? 11.126 -10.063 7.754 1.00 92.38 235 ASP A CA 1
ATOM 1799 C C . ASP A 1 235 ? 10.549 -10.261 6.342 1.00 92.38 235 ASP A C 1
ATOM 1801 O O . ASP A 1 235 ? 9.336 -10.232 6.125 1.00 92.38 235 ASP A O 1
ATOM 1805 N N . LEU A 1 236 ? 11.421 -10.446 5.348 1.00 95.25 236 LEU A N 1
ATOM 1806 C CA . LEU A 1 236 ? 11.016 -10.535 3.942 1.00 95.25 236 LEU A CA 1
ATOM 1807 C C . LEU A 1 236 ? 10.162 -11.771 3.660 1.00 95.25 236 LEU A C 1
ATOM 1809 O O . LEU A 1 236 ? 9.337 -11.755 2.744 1.00 95.25 236 LEU A O 1
ATOM 1813 N N . GLU A 1 237 ? 10.355 -12.843 4.420 1.00 96.81 237 GLU A N 1
ATOM 1814 C CA . GLU A 1 237 ? 9.558 -14.051 4.332 1.00 96.81 237 GLU A CA 1
ATOM 1815 C C . GLU A 1 237 ? 8.114 -13.779 4.800 1.00 96.81 237 GLU A C 1
ATOM 1817 O O . GLU A 1 237 ? 7.165 -14.186 4.118 1.00 96.81 237 GLU A O 1
ATOM 1822 N N . ASP A 1 238 ? 7.938 -13.000 5.872 1.00 97.44 238 ASP A N 1
ATOM 1823 C CA . ASP A 1 238 ? 6.623 -12.548 6.345 1.00 97.44 238 ASP A CA 1
ATOM 1824 C C . ASP A 1 238 ? 5.974 -11.563 5.363 1.00 97.44 238 ASP A C 1
ATOM 1826 O O . ASP A 1 238 ? 4.781 -11.681 5.070 1.00 97.44 238 ASP A O 1
ATOM 1830 N N . VAL A 1 239 ? 6.742 -10.627 4.789 1.00 98.25 239 VAL A N 1
ATOM 1831 C CA . VAL A 1 239 ? 6.246 -9.692 3.760 1.00 98.25 239 VAL A CA 1
ATOM 1832 C C . VAL A 1 239 ? 5.775 -10.454 2.519 1.00 98.25 239 VAL A C 1
ATOM 1834 O O . VAL A 1 239 ? 4.680 -10.203 2.006 1.00 98.25 239 VAL A O 1
ATOM 1837 N N . ALA A 1 240 ? 6.553 -11.434 2.052 1.00 98.56 240 ALA A N 1
ATOM 1838 C CA . ALA A 1 240 ? 6.165 -12.296 0.941 1.00 98.56 240 ALA A CA 1
ATOM 1839 C C . ALA A 1 240 ? 4.897 -13.102 1.262 1.00 98.56 240 ALA A C 1
ATOM 1841 O O . ALA A 1 240 ? 4.005 -13.219 0.415 1.00 98.56 240 ALA A O 1
ATOM 1842 N N . GLN A 1 241 ? 4.787 -13.644 2.480 1.00 98.38 241 GLN A N 1
ATOM 1843 C CA . GLN A 1 241 ? 3.593 -14.361 2.919 1.00 98.38 241 GLN A CA 1
ATOM 1844 C C . GLN A 1 241 ? 2.372 -13.435 2.973 1.00 98.38 241 GLN A C 1
ATOM 1846 O O . GLN A 1 241 ? 1.299 -13.820 2.500 1.00 98.38 241 GLN A O 1
ATOM 1851 N N . LEU A 1 242 ? 2.523 -12.220 3.503 1.00 98.62 242 LEU A N 1
ATOM 1852 C CA . LEU A 1 242 ? 1.472 -11.210 3.555 1.00 98.62 242 LEU A CA 1
ATOM 1853 C C . LEU A 1 242 ? 0.976 -10.876 2.144 1.00 98.62 242 LEU A C 1
ATOM 1855 O O . LEU A 1 242 ? -0.216 -11.026 1.882 1.00 98.62 242 LEU A O 1
ATOM 1859 N N . LEU A 1 243 ? 1.876 -10.553 1.209 1.00 98.75 243 LEU A N 1
ATOM 1860 C CA . LEU A 1 243 ? 1.537 -10.293 -0.195 1.00 98.75 243 LEU A CA 1
ATOM 1861 C C . LEU A 1 243 ? 0.767 -11.449 -0.838 1.00 98.75 243 LEU A C 1
ATOM 1863 O O . LEU A 1 243 ? -0.287 -11.239 -1.434 1.00 98.75 243 LEU A O 1
ATOM 1867 N N . ARG A 1 244 ? 1.241 -12.694 -0.688 1.00 98.62 244 ARG A N 1
ATOM 1868 C CA . ARG A 1 244 ? 0.539 -13.870 -1.235 1.00 98.62 244 ARG A CA 1
ATOM 1869 C C . ARG A 1 244 ? -0.876 -14.002 -0.684 1.00 98.62 244 ARG A C 1
ATOM 1871 O O . ARG A 1 244 ? -1.786 -14.357 -1.428 1.00 98.62 244 ARG A O 1
ATOM 1878 N N . ARG A 1 245 ? -1.058 -13.748 0.614 1.00 98.75 245 ARG A N 1
ATOM 1879 C CA . ARG A 1 245 ? -2.366 -13.848 1.272 1.00 98.75 245 ARG A CA 1
ATOM 1880 C C . ARG A 1 245 ? -3.297 -12.718 0.841 1.00 98.75 245 ARG A C 1
ATOM 1882 O O . ARG A 1 245 ? -4.470 -12.994 0.625 1.00 98.75 245 ARG A O 1
ATOM 1889 N N . ILE A 1 246 ? -2.780 -11.504 0.639 1.00 98.75 246 ILE A N 1
ATOM 1890 C CA . ILE A 1 246 ? -3.528 -10.382 0.048 1.00 98.75 246 ILE A CA 1
ATOM 1891 C C . ILE A 1 246 ? -3.973 -10.736 -1.376 1.00 98.75 246 ILE A C 1
ATOM 1893 O O . ILE A 1 246 ? -5.154 -10.636 -1.695 1.00 98.75 246 ILE A O 1
ATOM 1897 N N . HIS A 1 247 ? -3.063 -11.243 -2.211 1.00 98.75 247 HIS A N 1
ATOM 1898 C CA . HIS A 1 247 ? -3.361 -11.621 -3.596 1.00 98.75 247 HIS A CA 1
ATOM 1899 C C . HIS A 1 247 ? -4.340 -12.802 -3.724 1.00 98.75 247 HIS A C 1
ATOM 1901 O O . HIS A 1 247 ? -4.896 -13.021 -4.800 1.00 98.75 247 HIS A O 1
ATOM 1907 N N . ALA A 1 248 ? -4.557 -13.559 -2.645 1.00 98.38 248 ALA A N 1
ATOM 1908 C CA . ALA A 1 248 ? -5.524 -14.651 -2.572 1.00 98.38 248 ALA A CA 1
ATOM 1909 C C . ALA A 1 248 ? -6.904 -14.224 -2.032 1.00 98.38 248 ALA A C 1
ATOM 1911 O O . ALA A 1 248 ? -7.809 -15.057 -1.963 1.00 98.38 248 ALA A O 1
ATOM 1912 N N . LEU A 1 249 ? -7.079 -12.958 -1.635 1.00 98.62 249 LEU A N 1
ATOM 1913 C CA . LEU A 1 249 ? -8.371 -12.436 -1.191 1.00 98.62 249 LEU A CA 1
ATOM 1914 C C . LEU A 1 249 ? -9.400 -12.403 -2.340 1.00 98.62 249 LEU A C 1
ATOM 1916 O O . LEU A 1 249 ? -9.022 -12.373 -3.517 1.00 98.62 249 LEU A O 1
ATOM 1920 N N . PRO A 1 250 ? -10.710 -12.374 -2.020 1.00 97.94 250 PRO A N 1
ATOM 1921 C CA . PRO A 1 250 ? -11.769 -12.255 -3.015 1.00 97.94 250 PRO A CA 1
ATOM 1922 C C . PRO A 1 250 ? -11.586 -11.052 -3.946 1.00 97.94 250 PRO A C 1
ATOM 1924 O O . PRO A 1 250 ? -11.162 -9.969 -3.539 1.00 97.94 250 PRO A O 1
ATOM 1927 N N . ALA A 1 251 ? -11.946 -11.241 -5.214 1.00 95.94 251 ALA A N 1
ATOM 1928 C CA . ALA A 1 251 ? -11.855 -10.187 -6.213 1.00 95.94 251 ALA A CA 1
ATOM 1929 C C . ALA A 1 251 ? -12.863 -9.054 -5.951 1.00 95.94 251 ALA A C 1
ATOM 1931 O O . ALA A 1 251 ? -13.997 -9.290 -5.536 1.00 95.94 251 ALA A O 1
ATOM 1932 N N . LEU A 1 252 ? -12.467 -7.827 -6.294 1.00 93.81 252 LEU A N 1
ATOM 1933 C CA . LEU A 1 252 ? -13.314 -6.634 -6.256 1.00 93.81 252 LEU A CA 1
ATOM 1934 C C . LEU A 1 252 ? -13.612 -6.121 -7.671 1.00 93.81 252 LEU A C 1
ATOM 1936 O O . LEU A 1 252 ? -12.919 -6.434 -8.639 1.00 93.81 252 LEU A O 1
ATOM 1940 N N . HIS A 1 253 ? -14.637 -5.281 -7.810 1.00 92.31 253 HIS A N 1
ATOM 1941 C CA . HIS A 1 253 ? -14.927 -4.629 -9.091 1.00 92.31 253 HIS A CA 1
ATOM 1942 C C . HIS A 1 253 ? -13.921 -3.523 -9.437 1.00 92.31 253 HIS A C 1
ATOM 1944 O O . HIS A 1 253 ? -13.615 -3.326 -10.616 1.00 92.31 253 HIS A O 1
ATOM 1950 N N . HIS A 1 254 ? -13.415 -2.810 -8.425 1.00 93.94 254 HIS A N 1
ATOM 1951 C CA . HIS A 1 254 ? -12.480 -1.703 -8.604 1.00 93.94 254 HIS A CA 1
ATOM 1952 C C . HIS A 1 254 ? -11.123 -2.201 -9.113 1.00 93.94 254 HIS A C 1
ATOM 1954 O O . HIS A 1 254 ? -10.588 -3.197 -8.625 1.00 93.94 254 HIS A O 1
ATOM 1960 N N . ARG A 1 255 ? -10.576 -1.518 -10.121 1.00 93.75 255 ARG A N 1
ATOM 1961 C CA . ARG A 1 255 ? -9.368 -1.919 -10.851 1.00 93.75 255 ARG A CA 1
ATOM 1962 C C . ARG A 1 255 ? -8.401 -0.750 -10.908 1.00 93.75 255 ARG A C 1
ATOM 1964 O O . ARG A 1 255 ? -8.823 0.374 -11.165 1.00 93.75 255 ARG A O 1
ATOM 1971 N N . LEU A 1 256 ? -7.116 -1.043 -10.745 1.00 91.69 256 LEU A N 1
ATOM 1972 C CA . LEU A 1 256 ? -6.063 -0.067 -10.979 1.00 91.69 256 LEU A CA 1
ATOM 1973 C C . LEU A 1 256 ? -5.787 0.027 -12.484 1.00 91.69 256 LEU A C 1
ATOM 1975 O O . LEU A 1 256 ? -5.388 -0.959 -13.107 1.00 91.69 256 LEU A O 1
ATOM 1979 N N . ASP A 1 257 ? -5.974 1.213 -13.061 1.00 91.19 257 ASP A N 1
ATOM 1980 C CA . ASP A 1 257 ? -5.484 1.540 -14.402 1.00 91.19 257 ASP A CA 1
ATOM 1981 C C . ASP A 1 257 ? -4.203 2.380 -14.276 1.00 91.19 257 ASP A C 1
ATOM 1983 O O . ASP A 1 257 ? -4.230 3.582 -13.993 1.00 91.19 257 ASP A O 1
ATOM 1987 N N . LEU A 1 258 ? -3.052 1.723 -14.459 1.00 92.75 258 LEU A N 1
ATOM 1988 C CA . LEU A 1 258 ? -1.738 2.368 -14.385 1.00 92.75 258 LEU A CA 1
ATOM 1989 C C . LEU A 1 258 ? -1.544 3.408 -15.494 1.00 92.75 258 LEU A C 1
ATOM 1991 O O . LEU A 1 258 ? -0.847 4.402 -15.278 1.00 92.75 258 LEU A O 1
ATOM 1995 N N . GLN A 1 259 ? -2.171 3.224 -16.659 1.00 92.38 259 GLN A N 1
ATOM 1996 C CA . GLN A 1 259 ? -2.092 4.182 -17.757 1.00 92.38 259 GLN A CA 1
ATOM 1997 C C . GLN A 1 259 ? -2.895 5.438 -17.422 1.00 92.38 259 GLN A C 1
ATOM 1999 O O . GLN A 1 259 ? -2.373 6.546 -17.549 1.00 92.38 259 GLN A O 1
ATOM 2004 N N . GLU A 1 260 ? -4.132 5.279 -16.948 1.00 90.38 260 GLU A N 1
ATOM 2005 C CA . GLU A 1 260 ? -4.962 6.407 -16.519 1.00 90.38 260 GLU A CA 1
ATOM 2006 C C . GLU A 1 260 ? -4.279 7.186 -15.388 1.00 90.38 260 GLU A C 1
ATOM 2008 O O . GLU A 1 260 ? -4.163 8.412 -15.463 1.00 90.38 260 GLU A O 1
ATOM 2013 N N . ARG A 1 261 ? -3.748 6.481 -14.379 1.00 89.00 261 ARG A N 1
ATOM 2014 C CA . ARG A 1 261 ? -3.017 7.099 -13.264 1.00 89.00 261 ARG A CA 1
ATOM 2015 C C . ARG A 1 261 ? -1.774 7.850 -13.748 1.00 89.00 261 ARG A C 1
ATOM 2017 O O . ARG A 1 261 ? -1.554 8.988 -13.336 1.00 89.00 261 ARG A O 1
ATOM 2024 N N . THR A 1 262 ? -1.012 7.272 -14.676 1.00 90.75 262 THR A N 1
ATOM 2025 C CA . THR A 1 262 ? 0.158 7.931 -15.280 1.00 90.75 262 THR A CA 1
ATOM 2026 C C . THR A 1 262 ? -0.236 9.201 -16.038 1.00 90.75 262 THR A C 1
ATOM 2028 O O . THR A 1 262 ? 0.362 10.255 -15.824 1.00 90.75 262 THR A O 1
ATOM 2031 N N . ILE A 1 263 ? -1.269 9.141 -16.887 1.00 89.19 263 ILE A N 1
ATOM 2032 C CA . ILE A 1 263 ? -1.780 10.306 -17.629 1.00 89.19 263 ILE A CA 1
ATOM 2033 C C . ILE A 1 263 ? -2.248 11.394 -16.662 1.00 89.19 263 ILE A C 1
ATOM 2035 O O . ILE A 1 263 ? -1.957 12.573 -16.870 1.00 89.19 263 ILE A O 1
ATOM 2039 N N . ARG A 1 264 ? -2.958 11.008 -15.596 1.00 85.50 264 ARG A N 1
ATOM 2040 C CA . ARG A 1 264 ? -3.453 11.941 -14.586 1.00 85.50 264 ARG A CA 1
ATOM 2041 C C . ARG A 1 264 ? -2.304 12.676 -13.910 1.00 85.50 264 ARG A C 1
ATOM 2043 O O . ARG A 1 264 ? -2.340 13.904 -13.892 1.00 85.50 264 ARG A O 1
ATOM 2050 N N . TYR A 1 265 ? -1.279 11.978 -13.423 1.00 84.81 265 TYR A N 1
ATOM 2051 C CA . TYR A 1 265 ? -0.153 12.663 -12.790 1.00 84.81 265 TYR A CA 1
ATOM 2052 C C . TYR A 1 265 ? 0.649 13.507 -13.781 1.00 84.81 265 TYR A C 1
ATOM 2054 O O . TYR A 1 265 ? 0.953 14.645 -13.448 1.00 84.81 265 TYR A O 1
ATOM 2062 N N . ARG A 1 266 ? 0.888 13.041 -15.020 1.00 86.62 266 ARG A N 1
ATOM 2063 C CA . ARG A 1 266 ? 1.538 13.849 -16.078 1.00 86.62 266 ARG A CA 1
ATOM 2064 C C . ARG A 1 266 ? 0.826 15.188 -16.330 1.00 86.62 266 ARG A C 1
ATOM 2066 O O . ARG A 1 266 ? 1.480 16.158 -16.684 1.00 86.62 266 ARG A O 1
ATOM 2073 N N . ARG A 1 267 ? -0.501 15.257 -16.163 1.00 83.75 267 ARG A N 1
ATOM 2074 C CA . ARG A 1 267 ? -1.276 16.508 -16.308 1.00 83.75 267 ARG A CA 1
ATOM 2075 C C . ARG A 1 267 ? -1.166 17.447 -15.105 1.00 83.75 267 ARG A C 1
ATOM 2077 O O . ARG A 1 267 ? -1.386 18.640 -15.269 1.00 83.75 267 ARG A O 1
ATOM 2084 N N . HIS A 1 268 ? -0.868 16.911 -13.923 1.00 74.12 268 HIS A N 1
ATOM 2085 C CA . HIS A 1 268 ? -0.846 17.648 -12.655 1.00 74.12 268 HIS A CA 1
ATOM 2086 C C . HIS A 1 268 ? 0.570 17.816 -12.088 1.00 74.12 268 HIS A C 1
ATOM 2088 O O . HIS A 1 268 ? 0.720 18.229 -10.941 1.00 74.12 268 HIS A O 1
ATOM 2094 N N . THR A 1 269 ? 1.615 17.501 -12.857 1.00 69.50 269 THR A N 1
ATOM 2095 C CA . THR A 1 269 ? 2.988 17.795 -12.445 1.00 69.50 269 THR A CA 1
ATOM 2096 C C . THR A 1 269 ? 3.154 19.305 -12.310 1.00 69.50 269 THR A C 1
ATOM 2098 O O . THR A 1 269 ? 2.967 20.033 -13.287 1.00 69.50 269 THR A O 1
ATOM 2101 N N . GLY A 1 270 ? 3.489 19.771 -11.105 1.00 65.81 270 GLY A N 1
ATOM 2102 C CA . GLY A 1 270 ? 3.826 21.169 -10.858 1.00 65.81 270 GLY A CA 1
ATOM 2103 C C . GLY A 1 270 ? 5.195 21.538 -11.437 1.00 65.81 270 GLY A C 1
ATOM 2104 O O . GLY A 1 270 ? 5.765 20.831 -12.269 1.00 65.81 270 GLY A O 1
ATOM 2105 N N . THR A 1 271 ? 5.765 22.649 -10.971 1.00 66.38 271 THR A N 1
ATOM 2106 C CA . THR A 1 271 ? 7.146 23.030 -11.297 1.00 66.38 271 THR A CA 1
ATOM 2107 C C . THR A 1 271 ? 8.139 22.038 -10.688 1.00 66.38 271 THR A C 1
ATOM 2109 O O . THR A 1 271 ? 8.442 22.097 -9.500 1.00 66.38 271 THR A O 1
ATOM 2112 N N . MET A 1 272 ? 8.656 21.138 -11.521 1.00 73.44 272 MET A N 1
ATOM 2113 C CA . MET A 1 272 ? 9.856 20.335 -11.268 1.00 73.44 272 MET A CA 1
ATOM 2114 C C . MET A 1 272 ? 11.078 21.023 -11.890 1.00 73.44 272 MET A C 1
ATOM 2116 O O . MET A 1 272 ? 10.929 21.843 -12.799 1.00 73.44 272 MET A O 1
ATOM 2120 N N . ASP A 1 273 ? 12.294 20.713 -11.426 1.00 78.62 273 ASP A N 1
ATOM 2121 C CA . ASP A 1 273 ? 13.474 21.258 -12.102 1.00 78.62 273 ASP A CA 1
ATOM 2122 C C . ASP A 1 273 ? 13.747 20.576 -13.448 1.00 78.62 273 ASP A C 1
ATOM 2124 O O . ASP A 1 273 ? 13.309 19.454 -13.728 1.00 78.62 273 ASP A O 1
ATOM 2128 N N . SER A 1 274 ? 14.461 21.307 -14.303 1.00 83.38 274 SER A N 1
ATOM 2129 C CA . SER A 1 274 ? 14.641 20.975 -15.715 1.00 83.38 274 SER A CA 1
ATOM 2130 C C . SER A 1 274 ? 15.308 19.620 -15.947 1.00 83.38 274 SER A C 1
ATOM 2132 O O . SER A 1 274 ? 15.050 18.993 -16.976 1.00 83.38 274 SER A O 1
ATOM 2134 N N . ALA A 1 275 ? 16.140 19.144 -15.014 1.00 84.81 275 ALA A N 1
ATOM 2135 C CA . ALA A 1 275 ? 16.839 17.874 -15.160 1.00 84.81 275 ALA A CA 1
ATOM 2136 C C . ALA A 1 275 ? 15.880 16.682 -15.026 1.00 84.81 275 ALA A C 1
ATOM 2138 O O . ALA A 1 275 ? 15.948 15.747 -15.827 1.00 84.81 275 ALA A O 1
ATOM 2139 N N . THR A 1 276 ? 14.957 16.724 -14.063 1.00 83.06 276 THR A N 1
ATOM 2140 C CA . THR A 1 276 ? 13.955 15.657 -13.898 1.00 83.06 276 THR A CA 1
ATOM 2141 C C . THR A 1 276 ? 12.879 15.694 -14.944 1.00 83.06 276 THR A C 1
ATOM 2143 O O . THR A 1 276 ? 12.492 14.648 -15.459 1.00 83.06 276 THR A O 1
ATOM 2146 N N . ASP A 1 277 ? 12.459 16.887 -15.327 1.00 87.06 277 ASP A N 1
ATOM 2147 C CA . ASP A 1 277 ? 11.535 17.071 -16.433 1.00 87.06 277 ASP A CA 1
ATOM 2148 C C . ASP A 1 277 ? 12.095 16.478 -17.739 1.00 87.06 277 ASP A C 1
ATOM 2150 O O . ASP A 1 277 ? 11.437 15.698 -18.434 1.00 87.06 277 ASP A O 1
ATOM 2154 N N . ALA A 1 278 ? 13.373 16.743 -18.032 1.00 89.88 278 ALA A N 1
ATOM 2155 C CA . ALA A 1 278 ? 14.070 16.127 -19.157 1.00 89.88 278 ALA A CA 1
ATOM 2156 C C . ALA A 1 278 ? 14.174 14.597 -19.023 1.00 89.88 278 ALA A C 1
ATOM 2158 O O . ALA A 1 278 ? 13.950 13.886 -20.007 1.00 89.88 278 ALA A O 1
ATOM 2159 N N . LEU A 1 279 ? 14.468 14.077 -17.825 1.00 91.06 279 LEU A N 1
ATOM 2160 C CA . LEU A 1 279 ? 14.518 12.636 -17.572 1.00 91.06 279 LEU A CA 1
ATOM 2161 C C . LEU A 1 279 ? 13.159 11.971 -17.831 1.00 91.06 279 LEU A C 1
ATOM 2163 O O . LEU A 1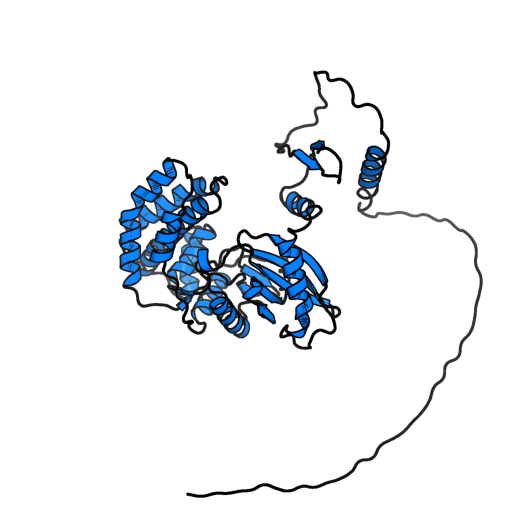 279 ? 13.088 11.035 -18.628 1.00 91.06 279 LEU A O 1
ATOM 2167 N N . LEU A 1 280 ? 12.080 12.464 -17.222 1.00 91.31 280 LEU A N 1
ATOM 2168 C CA . LEU A 1 280 ? 10.735 11.898 -17.367 1.00 91.31 280 LEU A CA 1
ATOM 2169 C C . LEU A 1 280 ? 10.251 11.933 -18.822 1.00 91.31 280 LEU A C 1
ATOM 2171 O O . LEU A 1 280 ? 9.675 10.950 -19.302 1.00 91.31 280 LEU A O 1
ATOM 2175 N N . ARG A 1 281 ? 10.543 13.014 -19.559 1.00 91.50 281 ARG A N 1
ATOM 2176 C CA . ARG A 1 281 ? 10.295 13.076 -21.007 1.00 91.50 281 ARG A CA 1
ATOM 2177 C C . ARG A 1 281 ? 11.091 12.028 -21.773 1.00 91.50 281 ARG A C 1
ATOM 2179 O O . ARG A 1 281 ? 10.515 11.313 -22.587 1.00 91.50 281 ARG A O 1
ATOM 2186 N N . SER A 1 282 ? 12.388 11.889 -21.490 1.00 94.88 282 SER A N 1
ATOM 2187 C CA . SER A 1 282 ? 13.253 10.928 -22.191 1.00 94.88 282 SER A CA 1
ATOM 2188 C C . SER A 1 282 ? 12.821 9.467 -22.008 1.00 94.88 282 SER A C 1
ATOM 2190 O O . SER A 1 282 ? 13.107 8.626 -22.857 1.00 94.88 282 SER A O 1
ATOM 2192 N N . LEU A 1 283 ? 12.107 9.165 -20.918 1.00 95.75 283 LEU A N 1
ATOM 2193 C CA . LEU A 1 283 ? 11.608 7.827 -20.600 1.00 95.75 283 LEU A CA 1
ATOM 2194 C C . LEU A 1 283 ? 10.169 7.573 -21.063 1.00 95.75 283 LEU A C 1
ATOM 2196 O O . LEU A 1 283 ? 9.711 6.436 -20.990 1.00 95.75 283 LEU A O 1
ATOM 2200 N N . THR A 1 284 ? 9.465 8.595 -21.561 1.00 93.81 284 THR A N 1
ATOM 2201 C CA . THR A 1 284 ? 8.033 8.508 -21.895 1.00 93.81 284 THR A CA 1
ATOM 2202 C C . THR A 1 284 ? 7.738 7.385 -22.889 1.00 93.81 284 THR A C 1
ATOM 2204 O O . THR A 1 284 ? 6.861 6.576 -22.619 1.00 93.81 284 THR A O 1
ATOM 2207 N N . ALA A 1 285 ? 8.518 7.259 -23.968 1.00 95.38 285 ALA A N 1
ATOM 2208 C CA . ALA A 1 285 ? 8.310 6.206 -24.966 1.00 95.38 285 ALA A CA 1
ATOM 2209 C C . ALA A 1 285 ? 8.457 4.789 -24.380 1.00 95.38 285 ALA A C 1
ATOM 2211 O O . ALA A 1 285 ? 7.620 3.931 -24.634 1.00 95.38 285 ALA A O 1
ATOM 2212 N N . THR A 1 286 ? 9.481 4.555 -23.549 1.00 96.31 286 THR A N 1
ATOM 2213 C CA . THR A 1 286 ? 9.693 3.252 -22.894 1.00 96.31 286 THR A CA 1
ATOM 2214 C C . THR A 1 286 ? 8.581 2.942 -21.893 1.00 96.31 286 THR A C 1
ATOM 2216 O O . THR A 1 286 ? 8.107 1.815 -21.827 1.00 96.31 286 THR A O 1
ATOM 2219 N N . VAL A 1 287 ? 8.131 3.937 -21.124 1.00 97.31 287 VAL A N 1
ATOM 2220 C CA . VAL A 1 287 ? 7.006 3.766 -20.192 1.00 97.31 287 VAL A CA 1
ATOM 2221 C C . VAL A 1 287 ? 5.712 3.464 -20.943 1.00 97.31 287 VAL A C 1
ATOM 2223 O O . VAL A 1 287 ? 4.969 2.580 -20.531 1.00 97.31 287 VAL A O 1
ATOM 2226 N N . ASP A 1 288 ? 5.448 4.162 -22.046 1.00 96.69 288 ASP A N 1
ATOM 2227 C CA . ASP A 1 288 ? 4.241 3.958 -22.846 1.00 96.69 288 ASP A CA 1
ATOM 2228 C C . ASP A 1 288 ? 4.232 2.561 -23.504 1.00 96.69 288 ASP A C 1
ATOM 2230 O O . ASP A 1 288 ? 3.184 1.917 -23.553 1.00 96.69 288 ASP A O 1
ATOM 2234 N N . GLU A 1 289 ? 5.395 2.043 -23.917 1.00 96.94 289 GLU A N 1
ATOM 2235 C CA . GLU A 1 289 ? 5.564 0.658 -24.384 1.00 96.94 289 GLU A CA 1
ATOM 2236 C C . GLU A 1 289 ? 5.245 -0.363 -23.279 1.00 96.94 289 GLU A C 1
ATOM 2238 O O . GLU A 1 289 ? 4.463 -1.292 -23.490 1.00 96.94 289 GLU A O 1
ATOM 2243 N N . VAL A 1 290 ? 5.779 -0.157 -22.070 1.00 97.69 290 VAL A N 1
ATOM 2244 C CA . VAL A 1 290 ? 5.510 -1.034 -20.919 1.00 97.69 290 VAL A CA 1
ATOM 2245 C C . VAL A 1 290 ? 4.035 -0.980 -20.514 1.00 97.69 290 VAL A C 1
ATOM 2247 O O . VAL A 1 290 ? 3.448 -2.014 -20.206 1.00 97.69 290 VAL A O 1
ATOM 2250 N N . LEU A 1 291 ? 3.403 0.198 -20.543 1.00 96.88 291 LEU A N 1
ATOM 2251 C CA . LEU A 1 291 ? 1.966 0.349 -20.294 1.00 96.88 291 LEU A CA 1
ATOM 2252 C C . LEU A 1 291 ? 1.134 -0.392 -21.349 1.00 96.88 291 LEU A C 1
ATOM 2254 O O . LEU A 1 291 ? 0.161 -1.060 -20.999 1.00 96.88 291 LEU A O 1
ATOM 2258 N N . ALA A 1 292 ? 1.512 -0.312 -22.627 1.00 96.50 292 ALA A N 1
ATOM 2259 C CA . ALA A 1 292 ? 0.832 -1.037 -23.697 1.00 96.50 292 ALA A CA 1
ATOM 2260 C C . ALA A 1 292 ? 0.936 -2.559 -23.504 1.00 96.50 292 ALA A C 1
ATOM 2262 O O . ALA A 1 292 ? -0.082 -3.249 -23.563 1.00 96.50 292 ALA A O 1
ATOM 2263 N N . TRP A 1 293 ? 2.131 -3.071 -23.194 1.00 96.06 293 TRP A N 1
ATOM 2264 C CA . TRP A 1 293 ? 2.350 -4.484 -22.869 1.00 96.06 293 TRP A CA 1
ATOM 2265 C C . TRP A 1 293 ? 1.586 -4.922 -21.615 1.00 96.06 293 TRP A C 1
ATOM 2267 O O . TRP A 1 293 ? 0.936 -5.963 -21.613 1.00 96.06 293 TRP A O 1
ATOM 2277 N N . GLN A 1 294 ? 1.579 -4.112 -20.557 1.00 94.88 294 GLN A N 1
ATOM 2278 C CA . GLN A 1 294 ? 0.879 -4.434 -19.314 1.00 94.88 294 GLN A CA 1
ATOM 2279 C C . GLN A 1 294 ? -0.626 -4.645 -19.542 1.00 94.88 294 GLN A C 1
ATOM 2281 O O . GLN A 1 294 ? -1.241 -5.486 -18.882 1.00 94.88 294 GLN A O 1
ATOM 2286 N N . ARG A 1 295 ? -1.231 -3.909 -20.481 1.00 92.69 295 ARG A N 1
ATOM 2287 C CA . ARG A 1 295 ? -2.660 -4.027 -20.815 1.00 92.69 295 ARG A CA 1
ATOM 2288 C C . ARG A 1 295 ? -3.018 -5.322 -21.538 1.00 92.69 295 ARG A C 1
ATOM 2290 O O . ARG A 1 295 ? -4.191 -5.690 -21.516 1.00 92.69 295 ARG A O 1
ATOM 2297 N N . THR A 1 296 ? -2.054 -6.004 -22.157 1.00 93.50 296 THR A N 1
ATOM 2298 C CA . THR A 1 296 ? -2.289 -7.314 -22.786 1.00 93.50 296 THR A CA 1
ATOM 2299 C C . THR A 1 296 ? -2.280 -8.458 -21.766 1.00 93.50 296 THR A C 1
ATOM 2301 O O . THR A 1 296 ? -2.704 -9.567 -22.088 1.00 93.50 296 THR A O 1
ATOM 2304 N N . GLN A 1 297 ? -1.865 -8.187 -20.524 1.00 92.88 297 GLN A N 1
ATOM 2305 C CA . GLN A 1 297 ? -1.810 -9.171 -19.447 1.00 92.88 297 GLN A CA 1
ATOM 2306 C C . GLN A 1 297 ? -3.181 -9.360 -18.780 1.00 92.88 297 GLN A C 1
ATOM 2308 O O . GLN A 1 297 ? -3.875 -8.397 -18.436 1.00 92.88 297 GLN A O 1
ATOM 2313 N N . ASN A 1 298 ? -3.552 -10.621 -18.542 1.00 85.50 298 ASN A N 1
ATOM 2314 C CA . ASN A 1 298 ? -4.857 -10.996 -17.977 1.00 85.50 298 ASN A CA 1
ATOM 2315 C C . ASN A 1 298 ? -4.805 -11.446 -16.513 1.00 85.50 298 ASN A C 1
ATOM 2317 O O . ASN A 1 298 ? -5.852 -11.654 -15.902 1.00 85.50 298 ASN A O 1
ATOM 2321 N N . ASP A 1 299 ? -3.613 -11.577 -15.939 1.00 86.25 299 ASP A N 1
ATOM 2322 C CA . ASP A 1 299 ? -3.449 -12.046 -14.570 1.00 86.25 299 ASP A CA 1
ATOM 2323 C C . ASP A 1 299 ? -3.700 -10.907 -13.573 1.00 86.25 299 ASP A C 1
ATOM 2325 O O . ASP A 1 299 ? -2.935 -9.939 -13.509 1.00 86.25 299 ASP A O 1
ATOM 2329 N N . ARG A 1 300 ? -4.819 -10.989 -12.841 1.00 94.62 300 ARG A N 1
ATOM 2330 C CA . ARG A 1 300 ? -5.239 -9.966 -11.880 1.00 94.62 300 ARG A CA 1
ATOM 2331 C C . ARG A 1 300 ? -5.623 -10.575 -10.543 1.00 94.62 300 ARG A C 1
ATOM 2333 O O . ARG A 1 300 ? -6.409 -11.515 -10.486 1.00 94.62 300 ARG A O 1
ATOM 2340 N N . CYS A 1 301 ? -5.149 -9.954 -9.475 1.00 97.88 301 CYS A N 1
ATOM 2341 C CA . CYS A 1 301 ? -5.498 -10.266 -8.093 1.00 97.88 301 CYS A CA 1
ATOM 2342 C C . CYS A 1 301 ? -5.800 -8.978 -7.324 1.00 97.88 301 CYS A C 1
ATOM 2344 O O . CYS A 1 301 ? -5.492 -7.881 -7.803 1.00 97.88 301 CYS A O 1
ATOM 2346 N N . LEU A 1 302 ? -6.415 -9.098 -6.144 1.00 98.44 302 LEU A N 1
ATOM 2347 C CA . LEU A 1 302 ? -6.513 -7.958 -5.238 1.00 98.44 302 LEU A CA 1
ATOM 2348 C C . LEU A 1 302 ? -5.096 -7.575 -4.809 1.00 98.44 302 LEU A C 1
ATOM 2350 O O . LEU A 1 302 ? -4.367 -8.425 -4.315 1.00 98.44 302 LEU A O 1
ATOM 2354 N N . CYS A 1 303 ? -4.712 -6.327 -5.041 1.00 98.44 303 CYS A N 1
ATOM 2355 C CA . CYS A 1 303 ? -3.407 -5.775 -4.692 1.00 98.44 303 CYS A CA 1
ATOM 2356 C C . CYS A 1 303 ? -3.597 -4.668 -3.650 1.00 98.44 303 CYS A C 1
ATOM 2358 O O . CYS A 1 303 ? -4.612 -3.964 -3.678 1.00 98.44 303 CYS A O 1
ATOM 2360 N N . HIS A 1 304 ? -2.624 -4.503 -2.758 1.00 98.25 304 HIS A N 1
ATOM 2361 C CA . HIS A 1 304 ? -2.578 -3.402 -1.798 1.00 98.25 304 HIS A CA 1
ATOM 2362 C C . HIS A 1 304 ? -2.209 -2.078 -2.485 1.00 98.25 304 HIS A C 1
ATOM 2364 O O . HIS A 1 304 ? -2.734 -1.023 -2.143 1.00 98.25 304 HIS A O 1
ATOM 2370 N N . ASN A 1 305 ? -1.322 -2.142 -3.481 1.00 96.38 305 ASN A N 1
ATOM 2371 C CA . ASN A 1 305 ? -0.738 -1.060 -4.281 1.00 96.38 305 ASN A CA 1
ATOM 2372 C C . ASN A 1 305 ? 0.094 -0.019 -3.515 1.00 96.38 305 ASN A C 1
ATOM 2374 O O . ASN A 1 305 ? 0.639 0.884 -4.146 1.00 96.38 305 ASN A O 1
ATOM 2378 N N . ASP A 1 306 ? 0.209 -0.149 -2.192 1.00 95.19 306 ASP A N 1
ATOM 2379 C CA . ASP A 1 306 ? 0.996 0.752 -1.337 1.00 95.19 306 ASP A CA 1
ATOM 2380 C C . ASP A 1 306 ? 1.547 0.052 -0.079 1.00 95.19 306 ASP A C 1
ATOM 2382 O O . ASP A 1 306 ? 1.549 0.603 1.017 1.00 95.19 306 ASP A O 1
ATOM 2386 N N . LEU A 1 307 ? 1.934 -1.226 -0.180 1.00 96.06 307 LEU A N 1
ATOM 2387 C CA . LEU A 1 307 ? 2.408 -2.006 0.975 1.00 96.06 307 LEU A CA 1
ATOM 2388 C C . LEU A 1 307 ? 3.867 -1.666 1.325 1.00 96.06 307 LEU A C 1
ATOM 2390 O O . LEU A 1 307 ? 4.701 -2.559 1.383 1.00 96.06 307 LEU A O 1
ATOM 2394 N N . LEU A 1 308 ? 4.188 -0.387 1.510 1.00 93.44 308 LEU A N 1
ATOM 2395 C CA . LEU A 1 308 ? 5.496 0.100 1.967 1.00 93.44 308 LEU A CA 1
ATOM 2396 C C . LEU A 1 308 ? 5.757 -0.293 3.428 1.00 93.44 308 LEU A C 1
ATOM 2398 O O . LEU A 1 308 ? 4.814 -0.595 4.157 1.00 93.44 308 LEU A O 1
ATOM 2402 N N . ALA A 1 309 ? 7.008 -0.216 3.892 1.00 91.94 309 ALA A N 1
ATOM 2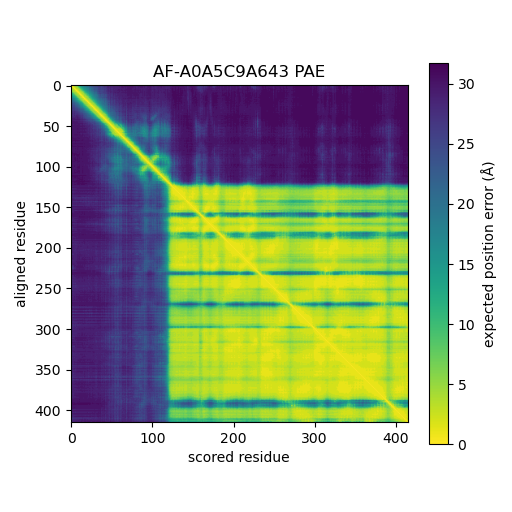403 C CA . ALA A 1 309 ? 7.370 -0.499 5.288 1.00 91.94 309 ALA A CA 1
ATOM 2404 C C . ALA A 1 309 ? 6.545 0.311 6.297 1.00 91.94 309 ALA A C 1
ATOM 2406 O O . ALA A 1 309 ? 6.149 -0.205 7.336 1.00 91.94 309 ALA A O 1
ATOM 2407 N N . ALA A 1 310 ? 6.208 1.557 5.955 1.00 88.88 310 ALA A N 1
ATOM 2408 C CA . ALA A 1 310 ? 5.359 2.421 6.776 1.00 88.88 310 ALA A CA 1
ATOM 2409 C C . ALA A 1 310 ? 3.906 1.920 6.921 1.00 88.88 310 ALA A C 1
ATOM 2411 O O . ALA A 1 310 ? 3.229 2.289 7.877 1.00 88.88 310 ALA A O 1
ATOM 2412 N N . ASN A 1 311 ? 3.444 1.075 5.996 1.00 93.12 311 ASN A N 1
ATOM 2413 C CA . ASN A 1 311 ? 2.099 0.497 5.966 1.00 93.12 311 ASN A CA 1
ATOM 2414 C C . ASN A 1 311 ? 2.092 -0.974 6.421 1.00 93.12 311 ASN A C 1
ATOM 2416 O O . ASN A 1 311 ? 1.131 -1.709 6.179 1.00 93.12 311 ASN A O 1
ATOM 2420 N N . ARG A 1 312 ? 3.158 -1.415 7.098 1.00 94.00 312 ARG A N 1
ATOM 2421 C CA . ARG A 1 312 ? 3.277 -2.739 7.713 1.00 94.00 312 ARG A CA 1
ATOM 2422 C C . ARG A 1 312 ? 3.469 -2.598 9.217 1.00 94.00 312 ARG A C 1
ATOM 2424 O O . ARG A 1 312 ? 4.169 -1.705 9.681 1.00 94.00 312 ARG A O 1
ATOM 2431 N N . LEU A 1 313 ? 2.839 -3.484 9.983 1.00 93.12 313 LEU A N 1
ATOM 2432 C CA . LEU A 1 313 ? 2.894 -3.446 11.442 1.00 93.12 313 LEU A CA 1
ATOM 2433 C C . LEU A 1 313 ? 2.973 -4.850 12.031 1.00 93.12 313 LEU A C 1
ATOM 2435 O O . LEU A 1 313 ? 2.091 -5.670 11.777 1.00 93.12 313 LEU A O 1
ATOM 2439 N N . TYR A 1 314 ? 3.975 -5.101 12.871 1.00 94.88 314 TYR A N 1
ATOM 2440 C CA . TYR A 1 314 ? 3.969 -6.269 13.747 1.00 94.88 314 TYR A CA 1
ATOM 2441 C C . TYR A 1 314 ? 3.136 -5.984 14.995 1.00 94.88 314 TYR A C 1
ATOM 2443 O O . TYR A 1 314 ? 3.345 -4.977 15.671 1.00 94.88 314 TYR A O 1
ATOM 2451 N N . SER A 1 315 ? 2.179 -6.865 15.276 1.00 94.44 315 SER A N 1
ATOM 2452 C CA . SER A 1 315 ? 1.340 -6.805 16.469 1.00 94.44 315 SER A CA 1
ATOM 2453 C C . SER A 1 315 ? 1.032 -8.211 16.969 1.00 94.44 315 SER A C 1
ATOM 2455 O O . SER A 1 315 ? 0.460 -9.031 16.243 1.00 94.44 315 SER A O 1
ATOM 2457 N N . GLY A 1 316 ? 1.412 -8.516 18.208 1.00 93.12 316 GLY A N 1
ATOM 2458 C CA . GLY A 1 316 ? 1.200 -9.840 18.789 1.00 93.12 316 GLY A CA 1
ATOM 2459 C C . GLY A 1 316 ? 1.944 -10.948 18.038 1.00 93.12 316 GLY A C 1
ATOM 2460 O O . GLY A 1 316 ? 1.415 -12.052 17.902 1.00 93.12 316 GLY A O 1
ATOM 2461 N N . GLY A 1 317 ? 3.141 -10.655 17.517 1.00 91.75 317 GLY A N 1
ATOM 2462 C CA . GLY A 1 317 ? 3.997 -11.612 16.812 1.00 91.75 317 GLY A CA 1
ATOM 2463 C C . GLY A 1 317 ? 3.580 -11.900 15.369 1.00 91.75 317 GLY A C 1
ATOM 2464 O O . GLY A 1 317 ? 3.969 -12.927 14.815 1.00 91.75 317 GLY A O 1
ATOM 2465 N N . LYS A 1 318 ? 2.764 -11.035 14.759 1.00 93.25 318 LYS A N 1
ATOM 2466 C CA . LYS A 1 318 ? 2.269 -11.204 13.389 1.00 93.25 318 LYS A CA 1
ATOM 2467 C C . LYS A 1 318 ? 2.293 -9.894 12.617 1.00 93.25 318 LYS A C 1
ATOM 2469 O O . LYS A 1 318 ? 1.931 -8.857 13.162 1.00 93.25 318 LYS A O 1
ATOM 2474 N N . LEU A 1 319 ? 2.637 -9.979 11.334 1.00 95.88 319 LEU A N 1
ATOM 2475 C CA . LEU A 1 319 ? 2.627 -8.856 10.406 1.00 95.88 319 LEU A CA 1
ATOM 2476 C C . LEU A 1 319 ? 1.220 -8.573 9.848 1.00 95.88 319 LEU A C 1
ATOM 2478 O O . LEU A 1 319 ? 0.536 -9.475 9.352 1.00 95.88 319 LEU A O 1
ATOM 2482 N N . TYR A 1 320 ? 0.816 -7.307 9.903 1.00 97.31 320 TYR A N 1
ATOM 2483 C CA . TYR A 1 320 ? -0.442 -6.771 9.383 1.00 97.31 320 TYR A CA 1
ATOM 2484 C C . TYR A 1 320 ? -0.184 -5.716 8.305 1.00 97.31 320 TYR A C 1
ATOM 2486 O O . TYR A 1 320 ? 0.790 -4.968 8.378 1.00 97.31 320 TYR A O 1
ATOM 2494 N N . ALA A 1 321 ? -1.102 -5.629 7.342 1.00 97.56 321 ALA A N 1
ATOM 2495 C CA . ALA A 1 321 ? -1.186 -4.544 6.373 1.00 97.56 321 ALA A CA 1
ATOM 2496 C C . ALA A 1 321 ? -2.104 -3.429 6.895 1.00 97.56 321 ALA A C 1
ATOM 2498 O O . ALA A 1 321 ? -3.250 -3.678 7.305 1.00 97.56 321 ALA A O 1
ATOM 2499 N N . LEU A 1 322 ? -1.603 -2.200 6.847 1.00 93.75 322 LEU A N 1
ATOM 2500 C CA . LEU A 1 322 ? -2.310 -0.969 7.179 1.00 93.75 322 LEU A CA 1
ATOM 2501 C C . LEU A 1 322 ? -2.588 -0.156 5.908 1.00 93.75 322 LEU A C 1
ATOM 2503 O O . LEU A 1 322 ? -1.970 -0.382 4.883 1.00 93.75 322 LEU A O 1
ATOM 2507 N N . ASP A 1 323 ? -3.488 0.819 6.014 1.00 91.50 323 ASP A N 1
ATOM 2508 C CA . ASP A 1 323 ? -3.802 1.805 4.966 1.00 91.50 323 ASP A CA 1
ATOM 2509 C C . ASP A 1 323 ? -4.148 1.221 3.580 1.00 91.50 323 ASP A C 1
ATOM 2511 O O . ASP A 1 323 ? -3.396 1.281 2.610 1.00 91.50 323 ASP A O 1
ATOM 2515 N N . TRP A 1 324 ? -5.361 0.677 3.477 1.00 94.75 324 TRP A N 1
ATOM 2516 C CA . TRP A 1 324 ? -5.862 -0.015 2.286 1.00 94.75 324 TRP A CA 1
ATOM 2517 C C . TRP A 1 324 ? -6.448 0.926 1.220 1.00 94.75 324 TRP A C 1
ATOM 2519 O O . TRP A 1 324 ? -7.175 0.482 0.330 1.0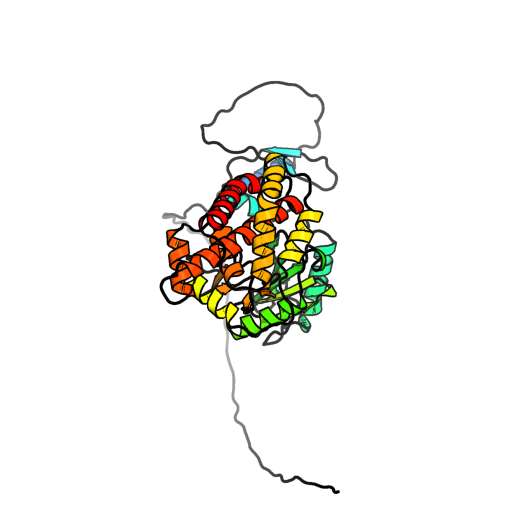0 94.75 324 TRP A O 1
ATOM 2529 N N . GLU A 1 325 ? -6.166 2.228 1.275 1.00 90.44 325 GLU A N 1
ATOM 2530 C CA . GLU A 1 325 ? -6.860 3.208 0.432 1.00 90.44 325 GLU A CA 1
ATOM 2531 C C . GLU A 1 325 ? -6.581 3.064 -1.067 1.00 90.44 325 GLU A C 1
ATOM 2533 O O . GLU A 1 325 ? -7.426 3.403 -1.898 1.00 90.44 325 GLU A O 1
ATOM 2538 N N . TYR A 1 326 ? -5.424 2.508 -1.422 1.00 92.38 326 TYR A N 1
ATOM 2539 C CA . TYR A 1 326 ? -5.042 2.254 -2.809 1.00 92.38 326 TYR A CA 1
ATOM 2540 C C . TYR A 1 326 ? -5.372 0.841 -3.292 1.00 92.38 326 TYR A C 1
ATOM 2542 O O . TYR A 1 326 ? -5.034 0.502 -4.431 1.00 92.38 326 TYR A O 1
ATOM 2550 N N . CYS A 1 327 ? -6.041 0.018 -2.478 1.00 96.19 327 CYS A N 1
ATOM 2551 C CA . CYS A 1 327 ? -6.323 -1.359 -2.857 1.00 96.19 327 CYS A CA 1
ATOM 2552 C C . CYS A 1 327 ? -7.228 -1.440 -4.098 1.00 96.19 327 CYS A C 1
ATOM 2554 O O . CYS A 1 327 ? -8.208 -0.708 -4.256 1.00 96.19 327 CYS A O 1
ATOM 2556 N N . ALA A 1 328 ? -6.882 -2.337 -5.017 1.00 96.69 328 ALA A N 1
ATOM 2557 C CA . ALA A 1 328 ? -7.621 -2.533 -6.259 1.00 96.69 328 ALA A CA 1
ATOM 2558 C C . ALA A 1 328 ? -7.214 -3.842 -6.935 1.00 96.69 328 ALA A C 1
ATOM 2560 O O . ALA A 1 328 ? -6.136 -4.379 -6.681 1.00 96.69 328 ALA A O 1
ATOM 2561 N N . MET A 1 329 ? -8.037 -4.324 -7.868 1.00 97.62 329 MET A N 1
ATOM 2562 C CA . MET A 1 329 ? -7.627 -5.406 -8.759 1.00 97.62 329 MET A CA 1
ATOM 2563 C C . MET A 1 329 ? -6.520 -4.921 -9.698 1.00 97.62 329 MET A C 1
ATOM 2565 O O . MET A 1 329 ? -6.726 -3.994 -10.488 1.00 97.62 329 MET A O 1
ATOM 2569 N N . GLY A 1 330 ? -5.370 -5.580 -9.640 1.00 96.50 330 GLY A N 1
ATOM 2570 C CA . GLY A 1 330 ? -4.161 -5.212 -10.367 1.00 96.50 330 GLY A CA 1
ATOM 2571 C C . GLY A 1 330 ? -3.252 -6.414 -10.590 1.00 96.50 330 GLY A C 1
ATOM 2572 O O . GLY A 1 330 ? -3.675 -7.559 -10.449 1.00 96.50 330 GLY A O 1
ATOM 2573 N N . SER A 1 331 ? -2.007 -6.148 -10.971 1.00 97.44 331 SER A N 1
ATOM 2574 C CA . SER A 1 331 ? -0.991 -7.188 -11.123 1.00 97.44 331 SER A CA 1
ATOM 2575 C C . SER A 1 331 ? -0.175 -7.314 -9.846 1.00 97.44 331 SER A C 1
ATOM 2577 O O . SER A 1 331 ? 0.368 -6.316 -9.374 1.00 97.44 331 SER A O 1
ATOM 2579 N N . ARG A 1 332 ? 0.017 -8.549 -9.368 1.00 98.25 332 ARG A N 1
ATOM 2580 C CA . ARG A 1 332 ? 0.923 -8.877 -8.251 1.00 98.25 332 ARG A CA 1
ATOM 2581 C C . ARG A 1 332 ? 2.326 -8.290 -8.410 1.00 98.25 332 ARG A C 1
ATOM 2583 O O . ARG A 1 332 ? 3.005 -8.016 -7.428 1.00 98.25 332 ARG A O 1
ATOM 2590 N N . TRP A 1 333 ? 2.774 -8.129 -9.655 1.00 98.31 333 TRP A N 1
ATOM 2591 C CA . TRP A 1 333 ? 4.097 -7.607 -9.967 1.00 98.31 333 TRP A CA 1
ATOM 2592 C C . TRP A 1 333 ? 4.216 -6.121 -9.643 1.00 98.31 333 TRP A C 1
ATOM 2594 O O . TRP A 1 333 ? 5.317 -5.663 -9.356 1.00 98.31 333 TRP A O 1
ATOM 2604 N N . PHE A 1 334 ? 3.103 -5.381 -9.645 1.00 98.06 334 PHE A N 1
ATOM 2605 C CA . PHE A 1 334 ? 3.086 -4.001 -9.177 1.00 98.06 334 PHE A CA 1
ATOM 2606 C C . PHE A 1 334 ? 3.257 -3.934 -7.656 1.00 98.06 334 PHE A C 1
ATOM 2608 O O . PHE A 1 334 ? 4.107 -3.185 -7.198 1.00 98.06 334 PHE A O 1
ATOM 2615 N N . ASP A 1 335 ? 2.564 -4.774 -6.882 1.00 98.25 335 ASP A N 1
ATOM 2616 C CA . ASP A 1 335 ? 2.753 -4.860 -5.423 1.00 98.25 335 ASP A CA 1
ATOM 2617 C C . ASP A 1 335 ? 4.175 -5.288 -5.036 1.00 98.25 335 ASP A C 1
ATOM 2619 O O . ASP A 1 335 ? 4.801 -4.688 -4.161 1.00 98.25 335 ASP A O 1
ATOM 2623 N N . LEU A 1 336 ? 4.732 -6.283 -5.734 1.00 98.69 336 LEU A N 1
ATOM 2624 C CA . LEU A 1 336 ? 6.131 -6.679 -5.549 1.00 98.69 336 LEU A CA 1
ATOM 2625 C C . LEU A 1 336 ? 7.091 -5.535 -5.895 1.00 98.69 336 LEU A C 1
ATOM 2627 O O . LEU A 1 336 ? 8.071 -5.323 -5.181 1.00 98.69 336 LEU A O 1
ATOM 2631 N N . ALA A 1 337 ? 6.812 -4.784 -6.964 1.00 98.25 337 ALA A N 1
ATOM 2632 C CA . ALA A 1 337 ? 7.594 -3.611 -7.335 1.00 98.25 337 ALA A CA 1
ATOM 2633 C C . ALA A 1 337 ? 7.494 -2.491 -6.291 1.00 98.25 337 ALA A C 1
ATOM 2635 O O . ALA A 1 337 ? 8.520 -1.883 -5.995 1.00 98.25 337 ALA A O 1
ATOM 2636 N N . VAL A 1 338 ? 6.314 -2.252 -5.708 1.00 97.25 338 VAL A N 1
ATOM 2637 C CA . VAL A 1 338 ? 6.103 -1.283 -4.618 1.00 97.25 338 VAL A CA 1
ATOM 2638 C C . VAL A 1 338 ? 7.008 -1.612 -3.436 1.00 97.25 338 VAL A C 1
ATOM 2640 O O . VAL A 1 338 ? 7.740 -0.736 -2.997 1.00 97.25 338 VAL A O 1
ATOM 2643 N N . VAL A 1 339 ? 7.037 -2.866 -2.976 1.00 97.75 339 VAL A N 1
ATOM 2644 C CA . VAL A 1 339 ? 7.926 -3.284 -1.875 1.00 97.75 339 VAL A CA 1
ATOM 2645 C C . VAL A 1 339 ? 9.396 -3.166 -2.284 1.00 97.75 339 VAL A C 1
ATOM 2647 O O . VAL A 1 339 ? 10.175 -2.485 -1.625 1.00 97.75 339 VAL A O 1
ATOM 2650 N N . CYS A 1 340 ? 9.791 -3.769 -3.411 1.00 97.38 340 CYS A N 1
ATOM 2651 C CA . CYS A 1 340 ? 11.196 -3.797 -3.833 1.00 97.38 340 CYS A CA 1
ATOM 2652 C C . CYS A 1 340 ? 11.781 -2.397 -4.045 1.00 97.38 340 CYS A C 1
ATOM 2654 O O . CYS A 1 340 ? 12.922 -2.128 -3.674 1.00 97.38 340 CYS A O 1
ATOM 2656 N N . CYS A 1 341 ? 11.020 -1.513 -4.689 1.00 95.44 341 CYS A N 1
ATOM 2657 C CA . CYS A 1 341 ? 11.470 -0.167 -5.002 1.00 95.44 341 CYS A CA 1
ATOM 2658 C C . CYS A 1 341 ? 11.226 0.799 -3.843 1.00 95.44 341 CYS A C 1
ATOM 2660 O O . CYS A 1 341 ? 12.125 1.562 -3.495 1.00 95.44 341 CYS A O 1
ATOM 2662 N N . GLY A 1 342 ? 10.031 0.793 -3.265 1.00 91.06 342 GLY A N 1
ATOM 2663 C CA . GLY A 1 342 ? 9.637 1.728 -2.219 1.00 91.06 342 GLY A CA 1
ATOM 2664 C C . GLY A 1 342 ? 10.447 1.566 -0.938 1.00 91.06 342 GLY A C 1
ATOM 2665 O O . GLY A 1 342 ? 10.885 2.568 -0.381 1.00 91.06 342 GLY A O 1
ATOM 2666 N N . ASP A 1 343 ? 10.747 0.323 -0.552 1.00 92.81 343 ASP A N 1
ATOM 2667 C CA . ASP A 1 343 ? 11.597 0.022 0.609 1.00 92.81 343 ASP A CA 1
ATOM 2668 C C . ASP A 1 343 ? 13.095 -0.020 0.253 1.00 92.81 343 ASP A C 1
ATOM 2670 O O . ASP A 1 343 ? 13.932 -0.339 1.094 1.00 92.81 343 ASP A O 1
ATOM 2674 N N . GLU A 1 344 ? 13.440 0.292 -1.002 1.00 93.12 344 GLU A N 1
ATOM 2675 C CA . GLU A 1 344 ? 14.815 0.339 -1.517 1.00 93.12 344 GLU A CA 1
ATOM 2676 C C . GLU A 1 344 ? 15.615 -0.950 -1.246 1.00 93.12 344 GLU A C 1
ATOM 2678 O O . GLU A 1 344 ? 16.787 -0.917 -0.863 1.00 93.12 344 GLU A O 1
ATOM 2683 N N . LEU A 1 345 ? 14.985 -2.111 -1.467 1.00 94.69 345 LEU A N 1
ATOM 2684 C CA . LEU A 1 345 ? 15.603 -3.406 -1.196 1.00 94.69 345 LEU A CA 1
ATOM 2685 C C . LEU A 1 345 ? 16.876 -3.620 -2.030 1.00 94.69 345 LEU A C 1
ATOM 2687 O O . LEU A 1 345 ? 16.908 -3.400 -3.245 1.00 94.69 345 LEU A O 1
ATOM 2691 N N . ALA A 1 346 ? 17.917 -4.137 -1.376 1.00 95.44 346 ALA A N 1
ATOM 2692 C CA . ALA A 1 346 ? 19.125 -4.606 -2.048 1.00 95.44 346 ALA A CA 1
ATOM 2693 C C . ALA A 1 346 ? 18.810 -5.771 -3.015 1.00 95.44 346 ALA A C 1
ATOM 2695 O O . ALA A 1 346 ? 17.864 -6.526 -2.765 1.00 95.44 346 ALA A O 1
ATOM 2696 N N . PRO A 1 347 ? 19.592 -5.973 -4.094 1.00 94.94 347 PRO A N 1
ATOM 2697 C CA . PRO A 1 347 ? 19.333 -7.022 -5.085 1.00 94.94 347 PRO A CA 1
ATOM 2698 C C . PRO A 1 347 ? 19.161 -8.426 -4.490 1.00 94.94 347 PRO A C 1
ATOM 2700 O O . PRO A 1 347 ? 18.280 -9.171 -4.911 1.00 94.94 347 PRO A O 1
ATOM 2703 N N . GLU A 1 348 ? 19.945 -8.775 -3.473 1.00 96.81 348 GLU A N 1
ATOM 2704 C CA . GLU A 1 348 ? 19.872 -10.072 -2.796 1.00 96.81 348 GLU A CA 1
ATOM 2705 C C . GLU A 1 348 ? 18.546 -10.233 -2.040 1.00 96.81 348 GLU A C 1
ATOM 2707 O O . GLU A 1 348 ? 17.952 -11.310 -2.027 1.00 96.81 348 GLU A O 1
ATOM 2712 N N . ASN A 1 349 ? 18.043 -9.144 -1.454 1.00 97.75 349 ASN A N 1
ATOM 2713 C CA . ASN A 1 349 ? 16.757 -9.115 -0.763 1.00 97.75 349 ASN A CA 1
ATOM 2714 C C . ASN A 1 349 ? 15.579 -9.158 -1.742 1.00 97.75 349 ASN A C 1
ATOM 2716 O O . ASN A 1 349 ? 14.568 -9.784 -1.437 1.00 97.75 349 ASN A O 1
ATOM 2720 N N . VAL A 1 350 ? 15.715 -8.567 -2.933 1.00 97.94 350 VAL A N 1
ATOM 2721 C CA . VAL A 1 350 ? 14.728 -8.718 -4.013 1.00 97.94 350 VAL A CA 1
ATOM 2722 C C . VAL A 1 350 ? 14.617 -10.185 -4.436 1.00 97.94 350 VAL A C 1
ATOM 2724 O O . VAL A 1 350 ? 13.511 -10.715 -4.522 1.00 97.94 350 VAL A O 1
ATOM 2727 N N . GLU A 1 351 ? 15.745 -10.871 -4.646 1.00 97.88 351 GLU A N 1
ATOM 2728 C CA . GLU A 1 351 ? 15.750 -12.299 -4.994 1.00 97.88 351 GLU A CA 1
ATOM 2729 C C . GLU A 1 351 ? 15.147 -13.163 -3.873 1.00 97.88 351 GLU A C 1
ATOM 2731 O O . GLU A 1 351 ? 14.364 -14.069 -4.160 1.00 97.88 351 GLU A O 1
ATOM 2736 N N . ARG A 1 352 ? 15.439 -12.854 -2.600 1.00 98.12 352 ARG A N 1
ATOM 2737 C CA . ARG A 1 352 ? 14.823 -13.527 -1.440 1.00 98.12 352 ARG A CA 1
ATOM 2738 C C . ARG A 1 352 ? 13.313 -13.312 -1.372 1.00 98.12 352 ARG A C 1
ATOM 2740 O O . ARG A 1 352 ? 12.578 -14.284 -1.224 1.00 98.12 352 ARG A O 1
ATOM 2747 N N . LEU A 1 353 ? 12.844 -12.072 -1.528 1.00 98.56 353 LEU A N 1
ATOM 2748 C CA . LEU A 1 353 ? 11.415 -11.755 -1.550 1.00 98.56 353 LEU A CA 1
ATOM 2749 C C . LEU A 1 353 ? 10.711 -12.522 -2.677 1.00 98.56 353 LEU A C 1
ATOM 2751 O O . LEU A 1 353 ? 9.676 -13.143 -2.441 1.00 98.56 353 LEU A O 1
ATOM 2755 N N . LEU A 1 354 ? 11.284 -12.523 -3.887 1.00 98.56 354 LEU A N 1
ATOM 2756 C CA . LEU A 1 354 ? 10.734 -13.257 -5.027 1.00 98.56 354 LEU A CA 1
ATOM 2757 C C . LEU A 1 354 ? 10.710 -14.764 -4.782 1.00 98.56 354 LEU A C 1
ATOM 2759 O O . LEU A 1 354 ? 9.687 -15.390 -5.046 1.00 98.56 354 LEU A O 1
ATOM 2763 N N . TYR A 1 355 ? 11.793 -15.343 -4.261 1.00 98.56 355 TYR A N 1
ATOM 2764 C CA . TYR A 1 355 ? 11.846 -16.763 -3.920 1.00 98.56 355 TYR A CA 1
ATOM 2765 C C . TYR A 1 355 ? 10.726 -17.137 -2.941 1.00 98.56 355 TYR A C 1
ATOM 2767 O O . TYR A 1 355 ? 9.952 -18.067 -3.187 1.00 98.56 355 TYR A O 1
ATOM 2775 N N . SER A 1 356 ? 10.590 -16.366 -1.861 1.00 98.38 356 SER A N 1
ATOM 2776 C CA . SER A 1 356 ? 9.578 -16.583 -0.828 1.00 98.38 356 SER A CA 1
ATOM 2777 C C . SER A 1 356 ? 8.158 -16.347 -1.347 1.00 98.38 356 SER A C 1
ATOM 2779 O O . SER A 1 356 ? 7.240 -17.094 -1.009 1.00 98.38 356 SER A O 1
ATOM 2781 N N . TYR A 1 357 ? 7.947 -15.366 -2.223 1.00 98.75 357 TYR A N 1
ATOM 2782 C CA . TYR A 1 357 ? 6.635 -15.092 -2.807 1.00 98.75 357 TYR A CA 1
ATOM 2783 C C . TYR A 1 357 ? 6.225 -16.161 -3.839 1.00 98.75 357 TYR A C 1
ATOM 2785 O O . TYR A 1 357 ? 5.097 -16.657 -3.817 1.00 98.75 357 TYR A O 1
ATOM 2793 N N . LEU A 1 358 ? 7.136 -16.544 -4.737 1.00 98.44 358 LEU A N 1
ATOM 2794 C CA . LEU A 1 358 ? 6.875 -17.510 -5.809 1.00 98.44 358 LEU A CA 1
ATOM 2795 C C . LEU A 1 358 ? 6.897 -18.961 -5.317 1.00 98.44 358 LEU A C 1
ATOM 2797 O O . LEU A 1 358 ? 6.360 -19.831 -5.998 1.00 98.44 358 LEU A O 1
ATOM 2801 N N . GLN A 1 359 ? 7.501 -19.224 -4.150 1.00 98.12 359 GLN A N 1
ATOM 2802 C CA . GLN A 1 359 ? 7.747 -20.569 -3.605 1.00 98.12 359 GLN A CA 1
ATOM 2803 C C . GLN A 1 359 ? 8.614 -21.441 -4.531 1.00 98.12 359 GLN A C 1
ATOM 2805 O O . GLN A 1 359 ? 8.511 -22.667 -4.544 1.00 98.12 359 GLN A O 1
ATOM 2810 N N . ARG A 1 360 ? 9.469 -20.790 -5.322 1.00 98.31 360 ARG A N 1
ATOM 2811 C CA . ARG A 1 360 ? 10.470 -21.389 -6.209 1.00 98.31 360 ARG A CA 1
ATOM 2812 C C . ARG A 1 360 ? 11.534 -20.346 -6.536 1.00 98.31 360 ARG A C 1
ATOM 2814 O O . ARG A 1 360 ? 11.304 -19.152 -6.361 1.00 98.31 360 ARG A O 1
ATOM 2821 N N . ALA A 1 361 ? 12.670 -20.783 -7.073 1.00 97.94 361 ALA A N 1
ATOM 2822 C CA . ALA A 1 361 ? 13.655 -19.855 -7.618 1.00 97.94 361 ALA A CA 1
ATOM 2823 C C . ALA A 1 361 ? 13.029 -18.984 -8.729 1.00 97.94 361 ALA A C 1
ATOM 2825 O O . ALA A 1 361 ? 12.344 -19.533 -9.601 1.00 97.94 361 ALA A O 1
ATOM 2826 N N . PRO A 1 362 ? 13.236 -17.651 -8.710 1.00 97.56 362 PRO A N 1
ATOM 2827 C CA . PRO A 1 362 ? 12.764 -16.783 -9.780 1.00 97.56 362 PRO A CA 1
ATOM 2828 C C . PRO A 1 362 ? 13.503 -17.083 -11.087 1.00 97.56 362 PRO A C 1
ATOM 2830 O O . PRO A 1 362 ? 14.730 -17.240 -11.126 1.00 97.56 362 PRO A O 1
ATOM 2833 N N . GLU A 1 363 ? 12.749 -17.132 -12.177 1.00 97.31 363 GLU A N 1
ATOM 2834 C CA . GLU A 1 363 ? 13.235 -17.361 -13.536 1.00 97.31 363 GLU A CA 1
ATOM 2835 C C . GLU A 1 363 ? 13.558 -16.026 -14.229 1.00 97.31 363 GLU A C 1
ATOM 2837 O O . GLU A 1 363 ? 13.383 -14.943 -13.662 1.00 97.31 363 GLU A O 1
ATOM 2842 N N . SER A 1 364 ? 14.089 -16.068 -15.453 1.00 94.94 364 SER A N 1
ATOM 2843 C CA . SER A 1 364 ? 14.362 -14.846 -16.226 1.00 94.94 364 SER A CA 1
ATOM 2844 C C . SER A 1 364 ? 13.085 -14.038 -16.478 1.00 94.94 364 SER A C 1
ATOM 2846 O O . SER A 1 364 ? 13.097 -12.822 -16.285 1.00 94.94 364 SER A O 1
ATOM 2848 N N . GLY A 1 365 ? 11.983 -14.719 -16.811 1.00 96.06 365 GLY A N 1
ATOM 2849 C CA . GLY A 1 365 ? 10.675 -14.103 -17.031 1.00 96.06 365 GLY A CA 1
ATOM 2850 C C . GLY A 1 365 ? 10.181 -13.327 -15.810 1.00 96.06 365 GLY A C 1
ATOM 2851 O O . GLY A 1 365 ? 9.824 -12.160 -15.931 1.00 96.06 365 GLY A O 1
ATOM 2852 N N . ASP A 1 366 ? 10.255 -13.912 -14.610 1.00 97.00 366 ASP A N 1
ATOM 2853 C CA . ASP A 1 366 ? 9.848 -13.241 -13.363 1.00 97.00 366 ASP A CA 1
ATOM 2854 C C . ASP A 1 366 ? 10.615 -11.930 -13.137 1.00 97.00 366 ASP A C 1
ATOM 2856 O O . ASP A 1 366 ? 10.042 -10.909 -12.752 1.00 97.00 366 ASP A O 1
ATOM 2860 N N . ARG A 1 367 ? 11.923 -11.933 -13.425 1.00 96.62 367 ARG A N 1
ATOM 2861 C CA . ARG A 1 367 ? 12.772 -10.739 -13.307 1.00 96.62 367 ARG A CA 1
ATOM 2862 C C . ARG A 1 367 ? 12.432 -9.687 -14.357 1.00 96.62 367 ARG A C 1
ATOM 2864 O O . ARG A 1 367 ? 12.506 -8.497 -14.052 1.00 96.62 367 ARG A O 1
ATOM 2871 N N . GLN A 1 368 ? 12.057 -10.096 -15.569 1.00 96.88 368 GLN A N 1
ATOM 2872 C CA . GLN A 1 368 ? 11.574 -9.180 -16.606 1.00 96.88 368 GLN A CA 1
ATOM 2873 C C . GLN A 1 368 ? 10.226 -8.559 -16.203 1.00 96.88 368 GLN A C 1
ATOM 2875 O O . GLN A 1 368 ? 10.070 -7.342 -16.311 1.00 96.88 368 GLN A O 1
ATOM 2880 N N . TYR A 1 369 ? 9.294 -9.350 -15.649 1.00 97.44 369 TYR A N 1
ATOM 2881 C CA . TYR A 1 369 ? 8.023 -8.848 -15.116 1.00 97.44 369 TYR A CA 1
ATOM 2882 C C . TYR A 1 369 ? 8.278 -7.824 -14.010 1.00 97.44 369 TYR A C 1
ATOM 2884 O O . TYR A 1 369 ? 7.813 -6.687 -14.100 1.00 97.44 369 TYR A O 1
ATOM 2892 N N . LEU A 1 370 ? 9.075 -8.180 -12.999 1.00 97.69 370 LEU A N 1
ATOM 2893 C CA . LEU A 1 370 ? 9.400 -7.259 -11.915 1.00 97.69 370 LEU A CA 1
ATOM 2894 C C . LEU A 1 370 ? 10.075 -5.984 -12.439 1.00 97.69 370 LEU A C 1
ATOM 2896 O O . LEU A 1 370 ? 9.724 -4.895 -11.991 1.00 97.69 370 LEU A O 1
ATOM 2900 N N . ALA A 1 371 ? 11.003 -6.079 -13.396 1.00 97.44 371 ALA A N 1
ATOM 2901 C CA . ALA A 1 371 ? 11.672 -4.911 -13.969 1.00 97.44 371 ALA A CA 1
ATOM 2902 C C . ALA A 1 371 ? 10.688 -3.968 -14.681 1.00 97.44 371 ALA A C 1
ATOM 2904 O O . ALA A 1 371 ? 10.736 -2.757 -14.457 1.00 97.44 371 ALA A O 1
ATOM 2905 N N . ALA A 1 372 ? 9.766 -4.516 -15.478 1.00 97.69 372 ALA A N 1
ATOM 2906 C CA . ALA A 1 372 ? 8.732 -3.747 -16.166 1.00 97.69 372 ALA A CA 1
ATOM 2907 C C . ALA A 1 372 ? 7.837 -2.985 -15.171 1.00 97.69 372 ALA A C 1
ATOM 2909 O O . ALA A 1 372 ? 7.671 -1.769 -15.280 1.00 97.69 372 ALA A O 1
ATOM 2910 N N . TYR A 1 373 ? 7.323 -3.665 -14.143 1.00 97.94 373 TYR A N 1
ATOM 2911 C CA . TYR A 1 373 ? 6.481 -3.024 -13.127 1.00 97.94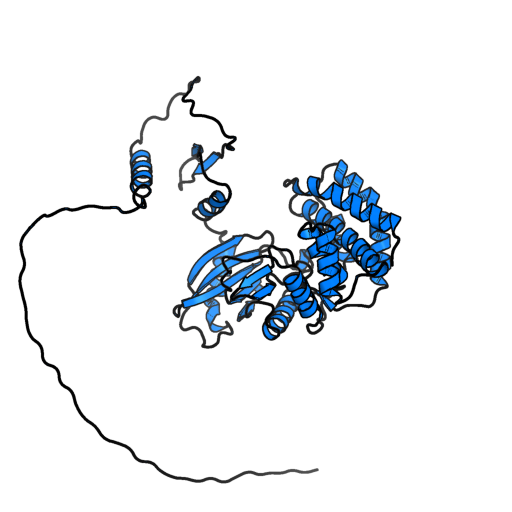 373 TYR A CA 1
ATOM 2912 C C . TYR A 1 373 ? 7.261 -2.088 -12.191 1.00 97.94 373 TYR A C 1
ATOM 2914 O O . TYR A 1 373 ? 6.709 -1.081 -11.754 1.00 97.94 373 TYR A O 1
ATOM 2922 N N . SER A 1 374 ? 8.550 -2.344 -11.949 1.00 97.81 374 SER A N 1
ATOM 2923 C CA . SER A 1 374 ? 9.443 -1.435 -11.212 1.00 97.81 374 SER A CA 1
ATOM 2924 C C . SER A 1 374 ? 9.637 -0.111 -11.943 1.00 97.81 374 SER A C 1
ATOM 2926 O O . SER A 1 374 ? 9.614 0.945 -11.312 1.00 97.81 374 SER A O 1
ATOM 2928 N N . LEU A 1 375 ? 9.773 -0.146 -13.274 1.00 97.88 375 LEU A N 1
ATOM 2929 C CA . LEU A 1 375 ? 9.811 1.069 -14.084 1.00 97.88 375 LEU A CA 1
ATOM 2930 C C . LEU A 1 375 ? 8.496 1.852 -13.962 1.00 97.88 375 LEU A C 1
ATOM 2932 O O . LEU A 1 375 ? 8.535 3.061 -13.737 1.00 97.88 375 LEU A O 1
ATOM 2936 N N . LEU A 1 376 ? 7.341 1.179 -14.056 1.00 97.31 376 LEU A N 1
ATOM 2937 C CA . LEU A 1 376 ? 6.041 1.840 -13.889 1.00 97.31 376 LEU A CA 1
ATOM 2938 C C . LEU A 1 376 ? 5.893 2.466 -12.496 1.00 97.31 376 LEU A C 1
ATOM 2940 O O . LEU A 1 376 ? 5.507 3.629 -12.397 1.00 97.31 376 LEU A O 1
ATOM 2944 N N . TYR A 1 377 ? 6.241 1.730 -11.436 1.00 96.69 377 TYR A N 1
ATOM 2945 C CA . TYR A 1 377 ? 6.201 2.227 -10.061 1.00 96.69 377 TYR A CA 1
ATOM 2946 C C . TYR A 1 377 ? 7.086 3.464 -9.886 1.00 96.69 377 TYR A C 1
ATOM 2948 O O . TYR A 1 377 ? 6.581 4.516 -9.502 1.00 96.69 377 TYR A O 1
ATOM 2956 N N . ARG A 1 378 ? 8.378 3.383 -10.237 1.00 95.12 378 ARG A N 1
ATOM 2957 C CA . ARG A 1 378 ? 9.324 4.505 -10.091 1.00 95.12 378 ARG A CA 1
ATOM 2958 C C . ARG A 1 378 ? 8.901 5.726 -10.897 1.00 95.12 378 ARG A C 1
ATOM 2960 O O . ARG A 1 378 ? 9.089 6.858 -10.458 1.00 95.12 378 ARG A O 1
ATOM 2967 N N . TYR A 1 379 ? 8.336 5.512 -12.081 1.00 94.69 379 TYR A N 1
ATOM 2968 C CA . TYR A 1 379 ? 7.854 6.605 -12.912 1.00 94.69 379 TYR A CA 1
ATOM 2969 C C . TYR A 1 379 ? 6.633 7.293 -12.288 1.00 94.69 379 TYR A C 1
ATOM 2971 O O . TYR A 1 379 ? 6.609 8.519 -12.189 1.00 94.69 379 TYR A O 1
ATOM 2979 N N . ILE A 1 380 ? 5.648 6.523 -11.811 1.00 92.00 380 ILE A N 1
ATOM 2980 C CA . ILE A 1 380 ? 4.466 7.056 -11.117 1.00 92.00 380 ILE A CA 1
ATOM 2981 C C . ILE A 1 380 ? 4.862 7.748 -9.808 1.00 92.00 380 ILE A C 1
ATOM 2983 O O . ILE A 1 380 ? 4.372 8.840 -9.541 1.00 92.00 380 ILE A O 1
ATOM 2987 N N . GLU A 1 381 ? 5.775 7.162 -9.035 1.00 90.25 381 GLU A N 1
ATOM 2988 C CA . GLU A 1 381 ? 6.334 7.735 -7.807 1.00 90.25 381 GLU A CA 1
ATOM 2989 C C . GLU A 1 381 ? 6.929 9.126 -8.072 1.00 90.25 381 GLU A C 1
ATOM 2991 O O . GLU A 1 381 ? 6.578 10.101 -7.409 1.00 90.25 381 GLU A O 1
ATOM 2996 N N . MET A 1 382 ? 7.775 9.250 -9.098 1.00 88.00 382 MET A N 1
ATOM 2997 C CA . MET A 1 382 ? 8.374 10.528 -9.491 1.00 88.00 382 MET A CA 1
ATOM 2998 C C . MET A 1 382 ? 7.327 11.566 -9.912 1.00 88.00 382 MET A C 1
ATOM 3000 O O . MET A 1 382 ? 7.427 12.734 -9.531 1.00 88.00 382 MET A O 1
ATOM 3004 N N . LEU A 1 383 ? 6.315 11.154 -10.681 1.00 87.00 383 LEU A N 1
ATOM 3005 C CA . LEU A 1 383 ? 5.221 12.041 -11.073 1.00 87.00 383 LEU A CA 1
ATOM 3006 C C . LEU A 1 383 ? 4.374 12.476 -9.868 1.00 87.00 383 LEU A C 1
ATOM 3008 O O . LEU A 1 383 ? 3.951 13.629 -9.808 1.00 87.00 383 LEU A O 1
ATOM 3012 N N . TRP A 1 384 ? 4.151 11.578 -8.906 1.00 83.75 384 TRP A N 1
ATOM 3013 C CA . TRP A 1 384 ? 3.429 11.873 -7.673 1.00 83.75 384 TRP A CA 1
ATOM 3014 C C . TRP A 1 384 ? 4.171 12.917 -6.838 1.00 83.75 384 TRP A C 1
ATOM 3016 O O . TRP A 1 384 ? 3.583 13.951 -6.534 1.00 83.75 384 TRP A O 1
ATOM 3026 N N . TYR A 1 385 ? 5.467 12.725 -6.563 1.00 80.44 385 TYR A N 1
ATOM 3027 C CA . TYR A 1 385 ? 6.271 13.712 -5.828 1.00 80.44 385 TYR A CA 1
ATOM 3028 C C . TYR A 1 385 ? 6.266 15.084 -6.512 1.00 80.44 385 TYR A C 1
ATOM 3030 O O . TYR A 1 385 ? 6.142 16.111 -5.845 1.00 80.44 385 TYR A O 1
ATOM 3038 N N . ALA A 1 386 ? 6.353 15.112 -7.844 1.00 76.94 386 ALA A N 1
ATOM 3039 C CA . ALA A 1 386 ? 6.290 16.354 -8.608 1.00 76.94 386 ALA A CA 1
ATOM 3040 C C . ALA A 1 386 ? 4.918 17.051 -8.540 1.00 76.94 386 ALA A C 1
ATOM 3042 O O . ALA A 1 386 ? 4.840 18.267 -8.718 1.00 76.94 386 ALA A O 1
ATOM 3043 N N . ALA A 1 387 ? 3.840 16.303 -8.301 1.00 75.31 387 ALA A N 1
ATOM 3044 C CA . ALA A 1 387 ? 2.492 16.842 -8.160 1.00 75.31 387 ALA A CA 1
ATOM 3045 C C . ALA A 1 387 ? 2.165 17.264 -6.715 1.00 75.31 387 ALA A C 1
ATOM 3047 O O . ALA A 1 387 ? 1.449 18.243 -6.518 1.00 75.31 387 ALA A O 1
ATOM 3048 N N . THR A 1 388 ? 2.672 16.550 -5.703 1.00 70.50 388 THR A N 1
ATOM 3049 C CA . THR A 1 388 ? 2.244 16.708 -4.297 1.00 70.50 388 THR A CA 1
ATOM 3050 C C . THR A 1 388 ? 3.282 17.352 -3.385 1.00 70.50 388 THR A C 1
ATOM 3052 O O . THR A 1 388 ? 2.937 17.806 -2.296 1.00 70.50 388 THR A O 1
ATOM 3055 N N . SER A 1 389 ? 4.557 17.379 -3.772 1.00 66.00 389 SER A N 1
ATOM 3056 C CA . SER A 1 389 ? 5.658 17.866 -2.930 1.00 66.00 389 SER A CA 1
ATOM 3057 C C . SER A 1 389 ? 6.779 18.523 -3.753 1.00 66.00 389 SER A C 1
ATOM 3059 O O . SER A 1 389 ? 7.943 18.146 -3.609 1.00 66.00 389 SER A O 1
ATOM 3061 N N . PRO A 1 390 ? 6.480 19.532 -4.597 1.00 57.59 390 PRO A N 1
ATOM 3062 C CA . PRO A 1 390 ? 7.470 20.131 -5.499 1.00 57.59 390 PRO A CA 1
ATOM 3063 C C . PRO A 1 390 ? 8.656 20.783 -4.765 1.00 57.59 390 PRO A C 1
ATOM 3065 O O . PRO A 1 390 ? 9.759 20.841 -5.305 1.00 57.59 390 PRO A O 1
ATOM 3068 N N . GLU A 1 391 ? 8.458 21.228 -3.521 1.00 57.28 391 GLU A N 1
ATOM 3069 C CA . GLU A 1 391 ? 9.508 21.843 -2.694 1.00 57.28 391 GLU A CA 1
ATOM 3070 C C . GLU A 1 391 ? 10.386 20.816 -1.960 1.00 57.28 391 GLU A C 1
ATOM 3072 O O . GLU A 1 391 ? 11.511 21.120 -1.554 1.00 57.28 391 GLU A O 1
ATOM 3077 N N . ASN A 1 392 ? 9.899 19.581 -1.814 1.00 57.44 392 ASN A N 1
ATOM 3078 C CA . ASN A 1 392 ? 10.607 18.506 -1.137 1.00 57.44 392 ASN A CA 1
ATOM 3079 C C . ASN A 1 392 ? 11.443 17.761 -2.189 1.00 57.44 392 ASN A C 1
ATOM 3081 O O . ASN A 1 392 ? 10.968 16.878 -2.898 1.00 57.44 392 ASN A O 1
ATOM 3085 N N . MET A 1 393 ? 12.710 18.157 -2.333 1.00 58.41 393 MET A N 1
ATOM 3086 C CA . MET A 1 393 ? 13.660 17.657 -3.345 1.00 58.41 393 MET A CA 1
ATOM 3087 C C . MET A 1 393 ? 14.020 16.154 -3.222 1.00 58.41 393 MET A C 1
ATOM 3089 O O . MET A 1 393 ? 15.009 15.713 -3.809 1.00 58.41 393 MET A O 1
ATOM 3093 N N . GLU A 1 394 ? 13.250 15.352 -2.480 1.00 61.88 394 GLU A N 1
ATOM 3094 C CA . GLU A 1 394 ? 13.444 13.903 -2.298 1.00 61.88 394 GLU A CA 1
ATOM 3095 C C . GLU A 1 394 ? 13.488 13.144 -3.629 1.00 61.88 394 GLU A C 1
ATOM 3097 O O . GLU A 1 394 ? 14.256 12.192 -3.785 1.00 61.88 394 GLU A O 1
ATOM 3102 N N . TRP A 1 395 ? 12.751 13.617 -4.635 1.00 64.75 395 TRP A N 1
ATOM 3103 C CA . TRP A 1 395 ? 12.741 13.024 -5.968 1.00 64.75 395 TRP A CA 1
ATOM 3104 C C . TRP A 1 395 ? 14.135 13.038 -6.642 1.00 64.75 395 TRP A C 1
ATOM 3106 O O . TRP A 1 395 ? 14.424 12.184 -7.490 1.00 64.75 395 TRP A O 1
ATOM 3116 N N . ARG A 1 396 ? 15.052 13.953 -6.264 1.00 65.69 396 ARG A N 1
ATOM 3117 C CA . ARG A 1 396 ? 16.415 14.018 -6.845 1.00 65.69 396 ARG A CA 1
ATOM 3118 C C . ARG A 1 396 ? 17.218 12.758 -6.552 1.00 65.69 396 ARG A C 1
ATOM 3120 O O . ARG A 1 396 ? 17.940 12.280 -7.423 1.00 65.69 396 ARG A O 1
ATOM 3127 N N . ASN A 1 397 ? 17.030 12.184 -5.367 1.00 69.94 397 ASN A N 1
ATOM 3128 C CA . ASN A 1 397 ? 17.703 10.950 -4.970 1.00 69.94 397 ASN A CA 1
ATOM 3129 C C . ASN A 1 397 ? 17.125 9.731 -5.712 1.00 69.94 397 ASN A C 1
ATOM 3131 O O . ASN A 1 397 ? 17.838 8.763 -5.963 1.00 69.94 397 ASN A O 1
ATOM 3135 N N . LYS A 1 398 ? 15.861 9.808 -6.151 1.00 80.50 398 LYS A N 1
ATOM 3136 C CA . LYS A 1 398 ? 15.143 8.720 -6.838 1.00 80.50 398 LYS A CA 1
ATOM 3137 C C . LYS A 1 398 ? 15.352 8.699 -8.358 1.00 80.50 398 LYS A C 1
ATOM 3139 O O . LYS A 1 398 ? 15.169 7.667 -9.003 1.00 80.50 398 LYS A O 1
ATOM 3144 N N . SER A 1 399 ? 15.832 9.801 -8.939 1.00 85.44 399 SER A N 1
ATOM 3145 C CA . SER A 1 399 ? 16.077 9.931 -10.387 1.00 85.44 399 SER A CA 1
ATOM 3146 C C . SER A 1 399 ? 17.113 8.928 -10.919 1.00 85.44 399 SER A C 1
ATOM 3148 O O . SER A 1 399 ? 16.975 8.419 -12.033 1.00 85.44 399 SER A O 1
ATOM 3150 N N . GLY A 1 400 ? 18.134 8.603 -10.116 1.00 87.69 400 GLY A N 1
ATOM 3151 C CA . GLY A 1 400 ? 19.120 7.571 -10.453 1.00 87.69 400 GLY A CA 1
ATOM 3152 C C . GLY A 1 400 ? 18.492 6.179 -10.540 1.00 87.69 400 GLY A C 1
ATOM 3153 O O . GLY A 1 400 ? 18.670 5.485 -11.537 1.00 87.69 400 GLY A O 1
ATOM 3154 N N . ALA A 1 401 ? 17.678 5.807 -9.548 1.00 89.31 401 ALA A N 1
ATOM 3155 C CA . ALA A 1 401 ? 16.979 4.523 -9.523 1.00 89.31 401 ALA A CA 1
ATOM 3156 C C . ALA A 1 401 ? 15.989 4.367 -10.693 1.00 89.31 401 ALA A C 1
ATOM 3158 O O . ALA A 1 401 ? 15.899 3.291 -11.295 1.00 89.31 401 ALA A O 1
ATOM 3159 N N . LEU A 1 402 ? 15.287 5.442 -11.071 1.00 93.19 402 LEU A N 1
ATOM 3160 C CA . LEU A 1 402 ? 14.423 5.447 -12.255 1.00 93.19 402 LEU A CA 1
ATOM 3161 C C . LEU A 1 402 ? 15.221 5.197 -13.550 1.00 93.19 402 LEU A C 1
ATOM 3163 O O . LEU A 1 402 ? 14.793 4.429 -14.409 1.00 93.19 402 LEU A O 1
ATOM 3167 N N . ARG A 1 403 ? 16.407 5.802 -13.694 1.00 93.00 403 ARG A N 1
ATOM 3168 C CA . ARG A 1 403 ? 17.270 5.555 -14.859 1.00 93.00 403 ARG A CA 1
ATOM 3169 C C . ARG A 1 403 ? 17.716 4.093 -14.923 1.00 93.00 403 ARG A C 1
ATOM 3171 O O . ARG A 1 403 ? 17.549 3.461 -15.962 1.00 93.00 403 ARG A O 1
ATOM 3178 N N . THR A 1 404 ? 18.193 3.547 -13.806 1.00 92.25 404 THR A N 1
ATOM 3179 C CA . THR A 1 404 ? 18.650 2.152 -13.718 1.00 92.25 404 THR A CA 1
ATOM 3180 C C . THR A 1 404 ? 17.533 1.156 -14.040 1.00 92.25 404 THR A C 1
ATOM 3182 O O . THR A 1 404 ? 17.760 0.170 -14.741 1.00 92.25 404 THR A O 1
ATOM 3185 N N . THR A 1 405 ? 16.308 1.400 -13.561 1.00 93.06 405 THR A N 1
ATOM 3186 C CA . THR A 1 405 ? 15.152 0.540 -13.878 1.00 93.06 405 THR A CA 1
ATOM 3187 C C . THR A 1 405 ? 14.780 0.613 -15.360 1.00 93.06 405 THR A C 1
ATOM 3189 O O . THR A 1 405 ? 14.554 -0.428 -15.976 1.00 93.06 405 THR A O 1
ATOM 3192 N N . ALA A 1 406 ? 14.809 1.802 -15.969 1.00 94.50 406 ALA A N 1
ATOM 3193 C CA . ALA A 1 406 ? 14.569 1.957 -17.402 1.00 94.50 406 ALA A CA 1
ATOM 3194 C C . ALA A 1 406 ? 15.640 1.272 -18.269 1.00 94.50 406 ALA A C 1
ATOM 3196 O O . ALA A 1 406 ? 15.310 0.618 -19.258 1.00 94.50 406 ALA A O 1
ATOM 3197 N N . GLU A 1 407 ? 16.917 1.395 -17.905 1.00 94.19 407 GLU A N 1
ATOM 3198 C CA . GLU A 1 407 ? 18.027 0.713 -18.585 1.00 94.19 407 GLU A CA 1
ATOM 3199 C C . GLU A 1 407 ? 17.900 -0.808 -18.488 1.00 94.19 407 GLU A C 1
ATOM 3201 O O . GLU A 1 407 ? 18.126 -1.509 -19.477 1.00 94.19 407 GLU A O 1
ATOM 3206 N N . ARG A 1 408 ? 17.462 -1.327 -17.334 1.00 92.56 408 ARG A N 1
ATOM 3207 C CA . ARG A 1 408 ? 17.209 -2.758 -17.144 1.00 92.56 408 ARG A CA 1
ATOM 3208 C C . ARG A 1 408 ? 16.096 -3.272 -18.055 1.00 92.56 408 ARG A C 1
ATOM 3210 O O . ARG A 1 408 ? 16.278 -4.315 -18.670 1.00 92.56 408 ARG A O 1
ATOM 3217 N N . VAL A 1 409 ? 14.989 -2.538 -18.188 1.00 95.38 409 VAL A N 1
ATOM 3218 C CA . VAL A 1 409 ? 13.904 -2.902 -19.121 1.00 95.38 409 VAL A CA 1
ATOM 3219 C C . VAL A 1 409 ? 14.399 -2.894 -20.568 1.00 95.38 409 VAL A C 1
ATOM 3221 O O . VAL A 1 409 ? 14.168 -3.852 -21.297 1.00 95.38 409 VAL A O 1
ATOM 3224 N N . LYS A 1 410 ? 15.152 -1.864 -20.975 1.00 92.94 410 LYS A N 1
ATOM 3225 C CA . LYS A 1 410 ? 15.726 -1.785 -22.331 1.00 92.94 410 LYS A CA 1
ATOM 3226 C C . LYS A 1 410 ? 16.713 -2.914 -22.628 1.00 92.94 410 LYS A C 1
ATOM 3228 O O . LYS A 1 410 ? 16.761 -3.390 -23.755 1.00 92.94 410 LYS A O 1
ATOM 3233 N N . SER A 1 411 ? 17.497 -3.322 -21.632 1.00 91.06 411 SER A N 1
ATOM 3234 C CA . SER A 1 411 ? 18.521 -4.363 -21.787 1.00 91.06 411 SER A CA 1
ATOM 3235 C C . SER A 1 411 ? 17.925 -5.768 -21.792 1.00 91.06 411 SER A C 1
ATOM 3237 O O . SER A 1 411 ? 18.352 -6.613 -22.572 1.00 91.06 411 SER A O 1
ATOM 3239 N N . ASN A 1 412 ? 16.941 -6.020 -20.927 1.00 88.75 412 ASN A N 1
ATOM 3240 C CA . ASN A 1 412 ? 16.363 -7.350 -20.742 1.00 88.75 412 ASN A CA 1
ATOM 3241 C C . ASN A 1 412 ? 15.173 -7.624 -21.670 1.00 88.75 412 ASN A C 1
ATOM 3243 O O . ASN A 1 412 ? 14.777 -8.779 -21.806 1.00 88.75 412 ASN A O 1
ATOM 3247 N N . GLY A 1 413 ? 14.592 -6.585 -22.274 1.00 89.75 413 GLY A N 1
ATOM 3248 C CA . GLY A 1 413 ? 13.331 -6.678 -22.999 1.00 89.75 413 GLY A CA 1
ATOM 3249 C C . GLY A 1 413 ? 12.125 -6.848 -22.072 1.00 89.75 413 GLY A C 1
ATOM 3250 O O . GLY A 1 413 ? 12.254 -7.037 -20.857 1.00 89.75 413 GLY A O 1
ATOM 3251 N N . LEU A 1 414 ? 10.938 -6.757 -22.666 1.00 91.69 414 LEU A N 1
ATOM 3252 C CA . LEU A 1 414 ? 9.687 -7.105 -21.998 1.00 91.69 414 LEU A CA 1
ATOM 3253 C C . LEU A 1 414 ? 9.507 -8.638 -21.975 1.00 91.69 414 LEU A C 1
ATOM 3255 O O . LEU A 1 414 ? 10.017 -9.298 -22.883 1.00 91.69 414 LEU A O 1
ATOM 3259 N N . PRO A 1 415 ? 8.827 -9.191 -20.950 1.00 87.44 415 PRO A N 1
ATOM 3260 C CA . PRO A 1 415 ? 8.506 -10.619 -20.870 1.00 87.44 415 PRO A CA 1
ATOM 3261 C C . PRO A 1 415 ? 7.702 -11.157 -22.052 1.00 87.44 415 PRO A C 1
ATOM 3263 O O . PRO A 1 415 ? 6.808 -10.419 -22.544 1.00 87.44 415 PRO A O 1
#

Secondary structure (DSSP, 8-state):
----------------------------------------------S--SHHHHHHHHHHHTTS--S---------------------EEEEEP-TTSPPEEEEE----HHHHHHHHTSS-PPPHHHHHHHHHHHHTGGGS--SSPPSS--EEEEEEEE-SSEEEEEEE-TTS-EEEEEEESS-HHHHT--HHHHHHHHHHHHHTTSSPPEEEEETTTTEEEEEPPPPPTT----HHHHHHHHHHHHTSPP-S-B--HHHHHHHHHHH-----HHHHHHHHHHHHHHHHHHHHHHH----EEE-S---GGGEEEETTEEEE--GGG-EEE-HHHHHHHHHHHTT--HHHHHHHHHHHHTS---HHHHHHHHHHHHHHHHHHHHHHHHH-TT-TTHHHHHHHHHHHHHHHHHH---

Organism: NCBI:txid2716870

Mean predicted aligned error: 15.93 Å

Radius of gyration: 30.49 Å; Cα contacts (8 Å, |Δi|>4): 471; chains: 1; bounding box: 85×80×92 Å

Nearest PDB structures (foldseek):
  4r77-assembly3_A  TM=8.106E-01  e=3.425E-14  Streptococcus pneumoniae
  3dxq-assembly1_A  TM=7.252E-01  e=5.751E-15  Mesorhizobium loti
  4r77-assembly2_B  TM=8.121E-01  e=7.303E-14  Streptococcus pneumoniae
  3dxq-assembly2_B  TM=7.160E-01  e=5.116E-13  Mesorhizobium loti
  3f7w-assembly1_A  TM=6.507E-01  e=4.762E-09  Thermobifida fusca YX

Solvent-accessible surface area (backbone atoms only — not comparable to full-atom values): 25532 Å² total; per-residue (Å²): 134,80,89,81,90,83,88,92,82,89,82,91,85,85,86,85,88,88,90,89,89,79,88,83,87,85,87,83,89,82,89,83,88,87,83,90,84,90,84,89,86,88,87,85,84,78,90,82,73,71,68,67,61,55,56,53,51,53,56,55,56,77,68,68,74,84,87,86,90,76,86,89,81,85,83,88,79,86,86,89,80,80,90,72,98,68,81,86,47,77,47,77,51,80,50,96,96,54,83,71,49,77,49,81,62,86,89,76,60,79,85,54,54,63,68,54,62,74,60,89,66,84,71,59,70,68,57,51,52,46,51,50,53,56,39,75,44,47,89,70,38,65,46,89,74,66,78,93,55,67,51,44,80,76,46,75,77,45,80,52,93,53,35,39,32,31,35,30,35,36,84,90,67,51,48,29,33,43,36,33,60,64,57,66,46,72,85,74,74,35,46,71,69,50,22,53,55,48,43,52,56,32,27,78,70,63,37,34,58,51,70,30,37,77,38,76,93,68,36,34,42,30,27,45,54,77,66,73,47,94,82,66,69,95,47,50,61,58,51,18,49,48,51,51,54,47,42,67,43,81,80,62,89,50,62,63,54,69,59,60,52,44,54,53,32,68,73,50,47,51,77,59,59,71,69,59,53,50,50,56,58,73,42,41,68,63,51,53,50,49,48,57,55,56,69,74,59,83,72,68,29,27,29,50,67,54,64,30,71,92,24,48,45,39,36,90,91,40,75,27,53,45,77,50,54,60,38,24,28,28,46,66,43,44,38,53,19,36,35,38,59,69,61,62,50,52,72,70,54,43,52,49,30,43,24,52,50,69,74,43,83,72,51,73,56,55,54,26,44,36,33,48,29,32,33,52,46,45,50,45,51,49,32,44,43,26,47,76,35,55,87,56,66,67,55,65,73,47,51,59,58,43,49,54,31,47,52,47,30,71,73,70,37,80,106

Foldseek 3Di:
DDDDDDDDDDDDDDDDDDDDDDDDDDDDDDDDDDDDDDDDDDDDDDDPDPPPVVVVVVVVVVVDDDDDDDDDDDDDDDDDDDDDDDDWDWDFDDDPPDDTDTDTDDDDDPVCVVVVVQPDDPPDPLVVVLVVVVQVCQQQWQDVVRAPHRWAWPGWPDDDLFWTWTWTAGPVGWIKIKIFGPDDLVLQLWDQVQLVVLQCQCVVVPQAFAWTDDDVVSRITMGTDFDFDPPDDPDLLQVLVSLLSSQPTDADPFADQLVVLLVSLVVQQDDADPVVVVLLVVCVVVLVVLSVVQVVDDDKGWAQLQQEPVQWGDGPNHIHGHDSRPIHIGDSLLNLLNHCVVNVDDPVSSQVSCCSNVVHGDDLQSVLSNLSSNLSNLSSVLSVCSRRPNPPCPNVVSSVVNVVSSVCCVVSPHD

pLDDT: mean 72.9, std 28.49, range [20.95, 98.75]

InterPro domains:
  IPR002575 Aminoglycoside phosphotransferase [PF01636] (156-361)
  IPR011009 Protein kinase-like domain superfamily [SSF56112] (155-387)
  IPR052077 Cell Cycle Regulator and Phase Variation Mediator [PTHR40086] (153-391)

Sequence (415 aa):
MAVATEQPGADRRRGPAPDQSLDPAPAHHGYFSRGAGVCAQRLPPGPLHRCRHALSRLLHHLGRHPDHLDGGAQGAGKLDLLAGHRRRLHLPLYRPGAVPVLAAVYGLPGHRCGRILAVVTPLPRDRQLRLAQVLGQWRHWSCLPALGAEPTVQGELSAGFSNASYRVTSDDGRQFVVRLDGVDPAHHGISRQAEWHALHSAFEAGLTAQPCYFNPDLGALVCHYLPEDEDSRDDLEDVAQLLRRIHALPALHHRLDLQERTIRYRRHTGTMDSATDALLRSLTATVDEVLAWQRTQNDRCLCHNDLLAANRLYSGGKLYALDWEYCAMGSRWFDLAVVCCGDELAPENVERLLYSYLQRAPESGDRQYLAAYSLLYRYIEMLWYAATSPENMEWRNKSGALRTTAERVKSNGLP